Protein 4QB5 (pdb70)

Radius of gyration: 26.82 Å; Cα contacts (8 Å, |Δi|>4): 1262; chains: 4; bounding box: 53×70×64 Å

InterPro domains:
  IPR004360 Glyoxalase/fosfomycin resistance/dioxygenase domain [PF00903] (3-119)
  IPR029068 Glyoxalase/Bleomycin resistance protein/Dihydroxybiphenyl dioxygenase [G3DSA:3.10.180.10] (1-126)
  IPR029068 Glyoxalase/Bleomycin resistance protein/Dihydroxybiphenyl dioxygenase [SSF54593] (2-125)
  IPR037523 Vicinal oxygen chelate (VOC), core domain [PS51819] (1-123)

Structure (mmCIF, N/CA/C/O backbone):
data_4QB5
#
_entry.id   4QB5
#
_cell.length_a   46.949
_cell.length_b   89.896
_cell.length_c   131.857
_cell.angle_alpha   90.00
_cell.angle_beta   90.00
_cell.angle_gamma   90.00
#
_symmetry.space_group_name_H-M   'P 21 21 21'
#
loop_
_entity.id
_entity.type
_entity.pdbx_description
1 polymer 'Glyoxalase/bleomycin resistance protein/dioxygenase'
2 non-polymer 'SULFATE ION'
3 non-polymer 1,2-ETHANEDIOL
4 water water
#
loop_
_atom_site.group_PDB
_atom_site.id
_atom_site.type_symbol
_atom_site.label_atom_id
_atom_site.label_alt_id
_atom_site.label_comp_id
_atom_site.label_asym_id
_atom_site.label_entity_id
_atom_site.label_seq_id
_atom_site.pdbx_PDB_ins_code
_atom_site.Cartn_x
_atom_site.Cartn_y
_atom_site.Cartn_z
_atom_site.occupancy
_atom_site.B_iso_or_equiv
_atom_site.auth_seq_id
_atom_site.auth_comp_id
_atom_site.auth_asym_id
_atom_site.auth_atom_id
_atom_site.pdbx_PDB_model_num
ATOM 1 N N . SER A 1 22 ? 26.834 68.658 15.179 1.00 32.36 0 SER A N 1
ATOM 2 C CA . SER A 1 22 ? 26.376 68.148 16.505 1.00 27.52 0 SER A CA 1
ATOM 3 C C . SER A 1 22 ? 25.838 69.224 17.466 1.00 25.89 0 SER A C 1
ATOM 4 O O . SER A 1 22 ? 26.397 70.283 17.585 1.00 24.51 0 SER A O 1
ATOM 15 N N . PHE A 1 24 ? 26.260 69.002 20.516 1.00 18.79 2 PHE A N 1
ATOM 16 C CA . PHE A 1 24 ? 27.248 69.049 21.573 1.00 18.07 2 PHE A CA 1
ATOM 17 C C . PHE A 1 24 ? 28.647 69.348 21.010 1.00 20.47 2 PHE A C 1
ATOM 18 O O . PHE A 1 24 ? 29.112 68.668 20.096 1.00 20.34 2 PHE A O 1
ATOM 26 N N . SER A 1 25 ? 29.333 70.314 21.594 1.00 17.13 3 SER A N 1
ATOM 27 C CA . SER A 1 25 ? 30.699 70.551 21.224 1.00 17.76 3 SER A CA 1
ATOM 28 C C . SER A 1 25 ? 31.580 69.481 21.828 1.00 18.53 3 SER A C 1
ATOM 29 O O . SER A 1 25 ? 32.514 69.011 21.180 1.00 18.72 3 SER A O 1
ATOM 32 N N . HIS A 1 26 ? 31.335 69.160 23.092 1.00 16.21 4 HIS A N 1
ATOM 33 C CA . HIS A 1 26 ? 32.144 68.141 23.770 1.00 15.91 4 HIS A CA 1
ATOM 34 C C . HIS A 1 26 ? 31.462 67.668 25.036 1.00 15.21 4 HIS A C 1
ATOM 35 O O . HIS A 1 26 ? 30.591 68.374 25.569 1.00 14.34 4 HIS A O 1
ATOM 42 N N . VAL A 1 27 ? 31.897 66.506 25.538 1.00 14.35 5 VAL A N 1
ATOM 43 C CA . VAL A 1 27 ? 31.499 66.019 26.827 1.00 15.00 5 VAL A CA 1
ATOM 44 C C . VAL A 1 27 ? 32.739 65.542 27.562 1.00 15.49 5 VAL A C 1
ATOM 45 O O . VAL A 1 27 ? 33.582 64.839 26.970 1.00 15.40 5 VAL A O 1
ATOM 57 N N . VAL A 1 29 ? 34.044 63.602 31.280 1.00 14.11 7 VAL A N 1
ATOM 58 C CA . VAL A 1 29 ? 33.689 62.923 32.504 1.00 14.02 7 VAL A CA 1
ATOM 59 C C . VAL A 1 29 ? 34.922 62.909 33.373 1.00 14.05 7 VAL A C 1
ATOM 60 O O . VAL A 1 29 ? 36.053 62.945 32.863 1.00 13.86 7 VAL A O 1
ATOM 64 N N . GLY A 1 30 ? 34.706 62.789 34.681 1.00 13.32 8 GLY A N 1
ATOM 65 C CA . GLY A 1 30 ? 35.810 62.742 35.646 1.00 13.28 8 GLY A CA 1
ATOM 66 C C . GLY A 1 30 ? 36.209 61.291 35.771 1.00 14.74 8 GLY A C 1
ATOM 67 O O . GLY A 1 30 ? 35.354 60.405 35.810 1.00 13.87 8 GLY A O 1
ATOM 68 N N . VAL A 1 31 ? 37.501 61.065 35.923 1.00 14.07 9 VAL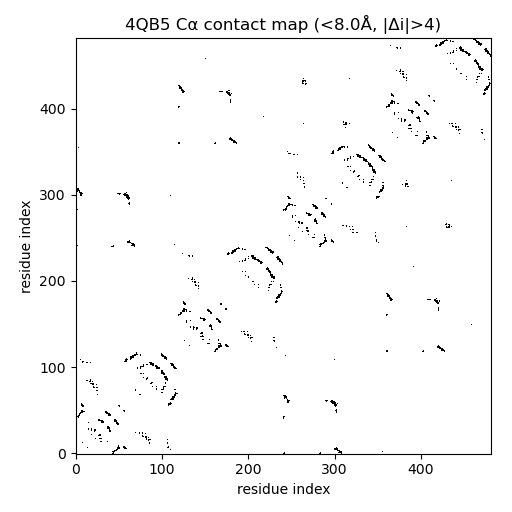 A N 1
ATOM 69 C CA . VAL A 1 31 ? 38.079 59.738 36.215 1.00 14.66 9 VAL A CA 1
ATOM 70 C C . VAL A 1 31 ? 39.155 59.865 37.345 1.00 16.05 9 VAL A C 1
ATOM 71 O O . VAL A 1 31 ? 39.764 60.923 37.529 1.00 13.69 9 VAL A O 1
ATOM 75 N N . ASN A 1 32 ? 39.299 58.787 38.115 1.00 16.08 10 ASN A N 1
ATOM 76 C CA . ASN A 1 32 ? 40.213 58.716 39.197 1.00 15.51 10 ASN A CA 1
ATOM 77 C C . ASN A 1 32 ? 41.545 58.196 38.754 1.00 18.29 10 ASN A C 1
ATOM 78 O O . ASN A 1 32 ? 42.520 58.492 39.370 1.00 18.28 10 ASN A O 1
ATOM 83 N N . ASP A 1 33 ? 41.595 57.500 37.642 1.00 17.58 11 ASP A N 1
ATOM 84 C CA . ASP A 1 33 ? 42.888 57.018 37.184 1.00 19.47 11 ASP A CA 1
ATOM 85 C C . ASP A 1 33 ? 42.932 57.093 35.697 1.00 17.13 11 ASP A C 1
ATOM 86 O O . ASP A 1 33 ? 42.264 56.283 35.022 1.00 17.97 11 ASP A O 1
ATOM 91 N N . LEU A 1 34 ? 43.692 58.045 35.190 1.00 17.57 12 LEU A N 1
ATOM 92 C CA . LEU A 1 34 ? 43.712 58.349 33.766 1.00 19.27 12 LEU A CA 1
ATOM 93 C C . LEU A 1 34 ? 44.139 57.176 32.900 1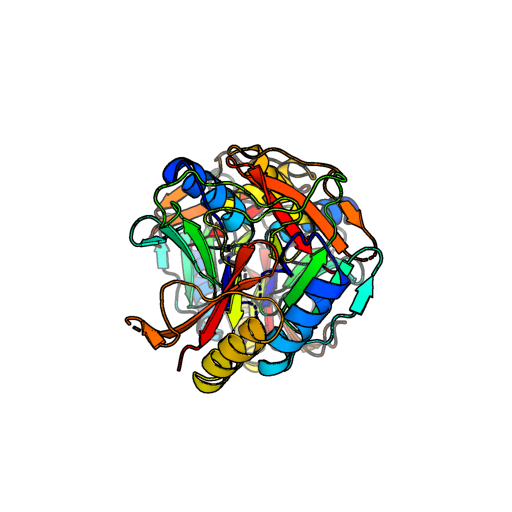.00 20.18 12 LEU A C 1
ATOM 94 O O . LEU A 1 34 ? 43.543 56.942 31.874 1.00 19.05 12 LEU A O 1
ATOM 99 N N . GLU A 1 35 ? 45.148 56.404 33.317 1.00 23.39 13 GLU A N 1
ATOM 100 C CA . GLU A 1 35 ? 45.590 55.258 32.511 1.00 23.05 13 GLU A CA 1
ATOM 101 C C . GLU A 1 35 ? 44.585 54.107 32.539 1.00 22.00 13 GLU A C 1
ATOM 102 O O . GLU A 1 35 ? 44.327 53.463 31.526 1.00 21.55 13 GLU A O 1
ATOM 108 N N . VAL A 1 36 ? 44.004 53.841 33.696 1.00 20.36 14 VAL A N 1
ATOM 109 C CA . VAL A 1 36 ? 43.028 52.768 33.773 1.00 20.08 14 VAL A CA 1
ATOM 110 C C . VAL A 1 36 ? 41.841 53.177 32.863 1.00 17.88 14 VAL A C 1
ATOM 111 O O . VAL A 1 36 ? 41.388 52.400 32.107 1.00 19.28 14 VAL A O 1
ATOM 115 N N . SER A 1 37 ? 41.408 54.424 32.917 1.00 16.76 15 SER A N 1
ATOM 116 C CA . SER A 1 37 ? 40.269 54.854 32.129 1.00 16.35 15 SER A CA 1
ATOM 117 C C . SER A 1 37 ? 40.597 54.957 30.666 1.00 15.72 15 SER A C 1
ATOM 118 O O . SER A 1 37 ? 39.734 54.678 29.854 1.00 14.52 15 SER A O 1
ATOM 121 N N . LYS A 1 38 ? 41.818 55.411 30.319 1.00 15.31 16 LYS A N 1
ATOM 122 C CA . LYS A 1 38 ? 42.264 55.403 28.912 1.00 17.62 16 LYS A CA 1
ATOM 123 C C . LYS A 1 38 ? 42.206 53.967 28.334 1.00 17.74 16 LYS A C 1
ATOM 124 O O . LYS A 1 38 ? 41.742 53.741 27.197 1.00 18.43 16 LYS A O 1
ATOM 130 N N . LYS A 1 39 ? 42.693 52.979 29.094 1.00 18.86 17 LYS A N 1
ATOM 131 C CA . LYS A 1 39 ? 42.583 51.604 28.622 1.00 19.55 17 LYS A CA 1
ATOM 132 C C . LYS A 1 39 ? 41.098 51.206 28.350 1.00 18.52 17 LYS A C 1
ATOM 133 O O . LYS A 1 39 ? 40.780 50.540 27.343 1.00 17.00 17 LYS A O 1
ATOM 139 N N . PHE A 1 40 ? 40.202 51.555 29.287 1.00 15.81 18 PHE A N 1
ATOM 140 C CA . PHE A 1 40 ? 38.786 51.283 29.119 1.00 14.76 18 PHE A CA 1
ATOM 141 C C . PHE A 1 40 ? 38.195 51.961 27.862 1.00 14.15 18 PHE A C 1
ATOM 142 O O . PHE A 1 40 ? 37.644 51.307 26.976 1.00 14.14 18 PHE A O 1
ATOM 150 N N . TYR A 1 41 ? 38.353 53.275 27.785 1.00 13.58 19 TYR A N 1
ATOM 151 C CA . TYR A 1 41 ? 37.761 54.028 26.663 1.00 14.22 19 TYR A CA 1
ATOM 152 C C . TYR A 1 41 ? 38.433 53.719 25.324 1.00 15.20 19 TYR A C 1
ATOM 153 O O . TYR A 1 41 ? 37.754 53.743 24.287 1.00 12.10 19 TYR A O 1
ATOM 162 N N . ASP A 1 42 ? 39.744 53.369 25.344 1.00 14.86 20 ASP A N 1
ATOM 163 C CA . ASP A 1 42 ? 40.398 52.986 24.098 1.00 15.88 20 ASP A CA 1
ATOM 164 C C . ASP A 1 42 ? 39.698 51.756 23.522 1.00 15.88 20 ASP A C 1
ATOM 165 O O . ASP A 1 42 ? 39.399 51.717 22.326 1.00 17.65 20 ASP A O 1
ATOM 170 N N . ALA A 1 43 ? 39.490 50.738 24.372 1.00 16.02 21 ALA A N 1
ATOM 171 C CA . ALA A 1 43 ? 38.816 49.516 23.990 1.00 16.09 21 ALA A CA 1
ATOM 172 C C . ALA A 1 43 ? 37.360 49.782 23.650 1.00 15.68 21 ALA A C 1
ATOM 173 O O . ALA A 1 43 ? 36.867 49.322 22.620 1.00 16.43 21 ALA A O 1
ATOM 175 N N . LEU A 1 44 ? 36.676 50.566 24.500 1.00 16.01 22 LEU A N 1
ATOM 176 C CA . LEU A 1 44 ? 35.260 50.774 24.331 1.00 16.08 22 LEU A CA 1
ATOM 177 C C . LEU A 1 44 ? 34.998 51.520 23.034 1.00 14.70 22 LEU A C 1
ATOM 178 O O . LEU A 1 44 ? 34.248 51.091 22.161 1.00 14.75 22 LEU A O 1
ATOM 183 N N . LEU A 1 45 ? 35.669 52.625 22.871 1.00 13.56 23 LEU A N 1
ATOM 184 C CA . LEU A 1 45 ? 35.369 53.495 21.737 1.00 13.70 23 LEU A CA 1
ATOM 185 C C . LEU A 1 45 ? 36.046 52.995 20.454 1.00 15.08 23 LEU A C 1
ATOM 186 O O . LEU A 1 45 ? 35.611 53.323 19.339 1.00 15.56 23 LEU A O 1
ATOM 191 N N . GLY A 1 46 ? 37.073 52.176 20.601 1.00 15.36 24 GLY A N 1
ATOM 192 C CA . GLY A 1 46 ? 37.682 51.483 19.443 1.00 15.94 24 GLY A CA 1
ATOM 193 C C . GLY A 1 46 ? 36.710 50.654 18.626 1.00 15.68 24 GLY A C 1
ATOM 194 O O . GLY A 1 46 ? 36.813 50.629 17.406 1.00 17.02 24 GLY A O 1
ATOM 195 N N . THR A 1 47 ? 35.747 49.999 19.279 1.00 14.42 25 THR A N 1
ATOM 196 C CA . THR A 1 47 ? 34.690 49.219 18.631 1.00 14.66 25 THR A CA 1
ATOM 197 C C . THR A 1 47 ? 33.817 50.054 17.657 1.00 16.27 25 THR A C 1
ATOM 198 O O . THR A 1 47 ? 33.273 49.564 16.650 1.00 15.39 25 THR A O 1
ATOM 202 N N . LEU A 1 48 ? 33.805 51.342 17.932 1.00 17.73 26 LEU A N 1
ATOM 203 C CA . LEU A 1 48 ? 33.072 52.359 17.131 1.00 19.49 26 LEU A CA 1
ATOM 204 C C . LEU A 1 48 ? 33.976 53.106 16.177 1.00 19.29 26 LEU A C 1
ATOM 205 O O . LEU A 1 48 ? 33.534 53.943 15.498 1.00 21.77 26 LEU A O 1
ATOM 210 N N . GLY A 1 49 ? 35.246 52.809 16.134 1.00 22.03 27 GLY A N 1
ATOM 211 C CA . GLY A 1 49 ? 36.133 53.507 15.204 1.00 24.76 27 GLY A CA 1
ATOM 212 C C . GLY A 1 49 ? 36.789 54.756 15.745 1.00 24.08 27 GLY A C 1
ATOM 213 O O . GLY A 1 49 ? 37.447 55.435 15.018 1.00 24.66 27 GLY A O 1
ATOM 214 N N . ILE A 1 50 ? 36.646 55.013 17.046 1.00 22.46 28 ILE A N 1
ATOM 215 C CA . ILE A 1 50 ? 37.186 56.186 17.696 1.00 25.31 28 ILE A CA 1
ATOM 216 C C . ILE A 1 50 ? 38.447 55.871 18.498 1.00 25.33 28 ILE A C 1
ATOM 217 O O . ILE A 1 50 ? 38.594 54.789 19.059 1.00 24.26 28 ILE A O 1
ATOM 222 N N . GLY A 1 51 ? 39.335 56.852 18.637 1.00 27.18 29 GLY A N 1
ATOM 223 C CA . GLY A 1 51 ? 40.400 56.813 19.718 1.00 19.72 29 GLY A CA 1
ATOM 224 C C . GLY A 1 51 ? 41.552 56.285 18.905 1.00 23.87 29 GLY A C 1
ATOM 225 O O . GLY A 1 51 ? 41.401 56.172 17.663 1.00 22.61 29 GLY A O 1
ATOM 226 N N . PRO A 1 52 ? 42.673 55.911 19.548 1.00 21.48 30 PRO A N 1
ATOM 227 C CA . PRO A 1 52 ? 42.907 55.925 21.007 1.00 20.54 30 PRO A CA 1
ATOM 228 C C . PRO A 1 52 ? 43.021 57.336 21.561 1.00 19.73 30 PRO A C 1
ATOM 229 O O . PRO A 1 52 ? 43.060 58.306 20.788 1.00 16.48 30 PRO A O 1
ATOM 233 N N . GLY A 1 53 ? 42.956 57.459 22.882 1.00 19.39 31 GLY A N 1
ATOM 234 C CA . GLY A 1 53 ? 42.920 58.778 23.517 1.00 21.17 31 GLY A CA 1
ATOM 235 C C . GLY A 1 53 ? 44.232 59.511 23.321 1.00 21.78 31 GLY A C 1
ATOM 236 O O . GLY A 1 53 ? 45.284 58.885 23.325 1.00 20.41 31 GLY A O 1
ATOM 237 N N . VAL A 1 54 ? 44.153 60.827 23.194 1.00 22.69 32 VAL A N 1
ATOM 238 C CA . VAL A 1 54 ? 45.346 61.707 23.052 1.00 25.01 32 VAL A CA 1
ATOM 239 C C . VAL A 1 54 ? 45.523 62.587 24.295 1.00 22.78 32 VAL A C 1
ATOM 240 O O . VAL A 1 54 ? 44.628 63.329 24.714 1.00 21.19 32 VAL A O 1
ATOM 244 N N . ALA A 1 55 ? 46.687 62.521 24.901 1.00 22.72 33 ALA A N 1
ATOM 245 C CA . ALA A 1 55 ? 46.965 63.279 26.116 1.00 24.30 33 ALA A CA 1
ATOM 246 C C . ALA A 1 55 ? 46.945 64.769 25.891 1.00 25.77 33 ALA A C 1
ATOM 247 O O . ALA A 1 55 ? 47.408 65.257 24.876 1.00 27.78 33 ALA A O 1
ATOM 249 N N . ASN A 1 56 ? 46.398 65.497 26.866 1.00 27.45 34 ASN A N 1
ATOM 250 C CA . ASN A 1 56 ? 46.529 66.943 26.926 1.00 29.51 34 ASN A CA 1
ATOM 251 C C . ASN A 1 56 ? 46.331 67.384 28.373 1.00 31.67 34 ASN A C 1
ATOM 252 O O . ASN A 1 56 ? 45.206 67.362 28.903 1.00 25.00 34 ASN A O 1
ATOM 257 N N . LYS A 1 57 ? 47.458 67.707 29.017 1.00 30.22 35 LYS A N 1
ATOM 258 C CA . LYS A 1 57 ? 47.556 67.914 30.465 1.00 31.26 35 LYS A CA 1
ATOM 259 C C . LYS A 1 57 ? 47.018 66.709 31.207 1.00 30.78 35 LYS A C 1
ATOM 260 O O . LYS A 1 57 ? 47.380 65.593 30.880 1.00 26.86 35 LYS A O 1
ATOM 266 N N . SER A 1 58 ? 46.156 66.873 32.205 1.00 30.50 36 SER A N 1
ATOM 267 C CA . SER A 1 58 ? 45.709 65.675 32.912 1.00 31.11 36 SER A CA 1
ATOM 268 C C . SER A 1 58 ? 44.399 65.216 32.324 1.00 27.19 36 SER A C 1
ATOM 269 O O . SER A 1 58 ? 43.413 65.084 33.075 1.00 23.93 36 SER A O 1
ATOM 272 N N . ARG A 1 59 ? 44.376 65.049 30.988 1.00 23.16 37 ARG A N 1
ATOM 273 C CA . ARG A 1 59 ? 43.180 64.638 30.218 1.00 19.93 37 ARG A CA 1
ATOM 274 C C . ARG A 1 59 ? 43.615 63.760 29.080 1.00 20.19 37 ARG A C 1
ATOM 275 O O . ARG A 1 59 ? 44.784 63.838 28.625 1.00 20.10 37 ARG A O 1
ATOM 283 N N . TYR A 1 60 ? 42.687 62.929 28.608 1.00 18.06 38 TYR A N 1
ATOM 284 C CA . TYR A 1 60 ? 42.760 62.278 27.313 1.00 18.51 38 TYR A CA 1
ATOM 285 C C . TYR A 1 60 ? 41.536 62.642 26.532 1.00 19.92 38 TYR A C 1
ATOM 286 O O . TYR A 1 60 ? 40.399 62.560 27.074 1.00 18.30 38 TYR A O 1
ATOM 295 N N . PHE A 1 61 ? 41.744 63.000 25.257 1.00 19.30 39 PHE A N 1
ATOM 296 C CA . PHE A 1 61 ? 40.680 63.377 24.327 1.00 21.08 39 PHE A CA 1
ATOM 297 C C . PHE A 1 61 ? 40.519 62.388 23.205 1.00 21.87 39 PHE A C 1
ATOM 298 O O . PHE A 1 61 ? 41.519 61.814 22.721 1.00 20.24 39 PHE A O 1
ATOM 306 N N . TYR A 1 62 ? 39.251 62.166 22.846 1.00 21.38 40 TYR A N 1
ATOM 307 C CA . TYR A 1 62 ? 38.845 61.265 21.827 1.00 21.33 40 TYR A CA 1
ATOM 308 C C . TYR A 1 62 ? 38.052 62.133 20.862 1.00 27.26 40 TYR A C 1
ATOM 309 O O . TYR A 1 62 ? 36.891 62.556 21.125 1.00 23.75 40 TYR A O 1
ATOM 318 N N . ARG A 1 63 ? 38.677 62.428 19.735 1.00 30.16 41 ARG A N 1
ATOM 319 C CA . ARG A 1 63 ? 38.165 63.459 18.830 1.00 37.04 41 ARG A CA 1
ATOM 320 C C . ARG A 1 63 ? 37.698 62.890 17.523 1.00 36.85 41 ARG A C 1
ATOM 321 O O . ARG A 1 63 ? 38.224 61.916 17.063 1.00 41.27 41 ARG A O 1
ATOM 329 N N . SER A 1 64 ? 36.701 63.519 16.924 1.00 41.89 42 SER A N 1
ATOM 330 C CA . SER A 1 64 ? 36.235 63.157 15.588 1.00 40.01 42 SER A CA 1
ATOM 331 C C . SER A 1 64 ? 35.679 64.428 14.938 1.00 42.02 42 SER A C 1
ATOM 332 O O . SER A 1 64 ? 35.546 65.442 15.617 1.00 36.86 42 SER A O 1
ATOM 335 N N . PRO A 1 65 ? 35.344 64.379 13.625 1.00 45.50 43 PRO A N 1
ATOM 336 C CA . PRO A 1 65 ? 34.793 65.557 12.961 1.00 45.52 43 PRO A CA 1
ATOM 337 C C . PRO A 1 65 ? 33.537 66.117 13.618 1.00 43.74 43 PRO A C 1
ATOM 338 O O . PRO A 1 65 ? 33.329 67.314 13.584 1.00 47.15 43 PRO A O 1
ATOM 342 N N . ALA A 1 66 ? 32.718 65.287 14.248 1.00 46.88 44 ALA A N 1
ATOM 343 C CA . ALA A 1 66 ? 31.521 65.829 14.916 1.00 45.99 44 ALA A CA 1
ATOM 344 C C . ALA A 1 66 ? 31.393 65.404 16.401 1.00 38.83 44 ALA A C 1
ATOM 345 O O . ALA A 1 66 ? 30.400 64.861 16.817 1.00 26.36 44 ALA A O 1
ATOM 347 N N . GLY A 1 67 ? 32.427 65.682 17.179 1.00 40.78 45 GLY A N 1
ATOM 348 C CA . GLY A 1 67 ? 32.343 65.631 18.633 1.00 31.70 45 GLY A CA 1
ATOM 349 C C . GLY A 1 67 ? 33.686 65.315 19.227 1.00 25.44 45 GLY A C 1
ATOM 350 O O . GLY A 1 67 ? 34.539 64.708 18.589 1.00 25.85 45 GLY A O 1
ATOM 351 N N . THR A 1 68 ? 33.870 65.773 20.466 1.00 20.60 46 THR A N 1
ATOM 352 C CA . THR A 1 68 ? 35.024 65.450 21.258 1.00 21.20 46 THR A CA 1
ATOM 353 C C . THR A 1 68 ? 34.578 64.941 22.619 1.00 18.37 46 THR A C 1
ATOM 354 O O . THR A 1 68 ? 33.673 65.526 23.258 1.00 16.08 46 THR A O 1
ATOM 358 N N . PHE A 1 69 ? 35.142 63.811 23.019 1.00 16.28 47 PHE A N 1
ATOM 359 C CA . PHE A 1 69 ? 34.937 63.282 24.343 1.00 16.17 47 PHE A CA 1
ATOM 360 C C . PHE A 1 69 ? 36.241 63.301 25.081 1.00 15.05 47 PHE A C 1
ATOM 361 O O . PHE A 1 69 ? 37.280 62.982 24.511 1.00 15.50 47 PHE A O 1
ATOM 369 N N . GLY A 1 70 ? 36.197 63.641 26.349 1.00 14.48 48 GLY A N 1
ATOM 370 C CA . GLY A 1 70 ? 37.413 63.675 27.165 1.00 14.82 48 GLY A CA 1
ATOM 371 C C . GLY A 1 70 ? 37.188 63.096 28.538 1.00 15.34 48 GLY A C 1
ATOM 372 O O . GLY A 1 70 ? 36.043 63.163 29.115 1.00 14.10 48 GLY A O 1
ATOM 373 N N . ILE A 1 71 ? 38.252 62.534 29.065 1.00 13.94 49 ILE A N 1
ATOM 374 C CA . ILE A 1 71 ? 38.335 62.118 30.473 1.00 14.52 49 ILE A CA 1
ATOM 375 C C . ILE A 1 71 ? 39.355 62.970 31.191 1.00 16.58 49 ILE A C 1
ATOM 376 O O . ILE A 1 71 ? 40.414 63.317 30.617 1.00 16.34 49 ILE A O 1
ATOM 381 N N . THR A 1 72 ? 39.032 63.368 32.421 1.00 17.40 50 THR A N 1
ATOM 382 C CA . THR A 1 72 ? 39.870 64.325 33.139 1.00 17.03 50 THR A CA 1
ATOM 383 C C . THR A 1 72 ? 39.940 63.965 34.587 1.00 17.46 50 THR A C 1
ATOM 384 O O . THR A 1 72 ? 38.965 63.521 35.200 1.00 15.34 50 THR A O 1
ATOM 388 N N . THR A 1 73 ? 41.111 64.172 35.166 1.00 17.79 51 THR A N 1
ATOM 389 C CA . THR A 1 73 ? 41.218 64.443 36.601 1.00 19.68 51 THR A CA 1
ATOM 390 C C . THR A 1 73 ? 40.393 65.663 36.964 1.00 19.33 51 THR A C 1
ATOM 391 O O . THR A 1 73 ? 40.496 66.663 36.293 1.00 16.93 51 THR A O 1
ATOM 395 N N . PRO A 1 74 ? 39.571 65.571 38.024 1.00 19.05 52 PRO A N 1
ATOM 396 C CA . PRO A 1 74 ? 38.761 66.710 38.361 1.00 21.96 52 PRO A CA 1
ATOM 397 C C . PRO A 1 74 ? 39.640 67.910 38.771 1.00 23.78 52 PRO A C 1
ATOM 398 O O . PRO A 1 74 ? 40.529 67.732 39.574 1.00 21.62 52 PRO A O 1
ATOM 402 N N . ILE A 1 75 ? 39.322 69.096 38.285 1.00 22.12 53 ILE A N 1
ATOM 403 C CA . ILE A 1 75 ? 40.118 70.272 38.626 1.00 27.29 53 ILE A CA 1
ATOM 404 C C . ILE A 1 75 ? 40.131 70.592 40.105 1.00 29.07 53 ILE A C 1
ATOM 405 O O . ILE A 1 75 ? 41.104 71.127 40.575 1.00 27.42 53 ILE A O 1
ATOM 410 N N . ASN A 1 76 ? 39.088 70.249 40.867 1.00 27.67 54 ASN A N 1
ATOM 411 C CA . ASN A 1 76 ? 39.108 70.626 42.289 1.00 26.57 54 ASN A CA 1
ATOM 412 C C . ASN A 1 76 ? 39.995 69.741 43.172 1.00 27.38 54 ASN A C 1
ATOM 413 O O . ASN A 1 76 ? 40.031 69.923 44.373 1.00 25.15 54 ASN A O 1
ATOM 418 N N . GLY A 1 77 ? 40.729 68.785 42.596 1.00 25.73 55 GLY A N 1
ATOM 419 C CA . GLY A 1 77 ? 41.620 67.920 43.384 1.00 25.29 55 GLY A CA 1
ATOM 420 C C . GLY A 1 77 ? 40.982 66.800 44.191 1.00 26.39 55 GLY A C 1
ATOM 421 O O . GLY A 1 77 ? 41.688 65.990 44.804 1.00 27.24 55 GLY A O 1
ATOM 422 N N . GLN A 1 78 ? 39.649 66.710 44.169 1.00 27.25 56 GLN A N 1
ATOM 423 C CA . GLN A 1 78 ? 38.902 65.667 44.893 1.00 25.50 56 GLN A CA 1
ATOM 424 C C . GLN A 1 78 ? 38.595 64.503 43.962 1.00 23.04 56 GLN A C 1
ATOM 425 O O . GLN A 1 78 ? 38.640 64.668 42.759 1.00 23.34 56 GLN A O 1
ATOM 431 N N . PRO A 1 79 ? 38.230 63.332 44.520 1.00 23.92 57 PRO A N 1
ATOM 432 C CA . PRO A 1 79 ? 37.934 62.182 43.673 1.00 23.91 57 PRO A CA 1
ATOM 433 C C . PRO A 1 79 ? 36.814 62.446 42.656 1.00 21.55 57 PRO A C 1
ATOM 434 O O . PRO A 1 79 ? 35.891 63.173 42.933 1.00 20.06 57 PRO A O 1
ATOM 438 N N . ALA A 1 80 ? 36.987 61.901 41.459 1.00 19.17 58 ALA A N 1
ATOM 439 C CA . ALA A 1 80 ? 35.959 61.875 40.466 1.00 17.92 58 ALA A CA 1
ATOM 440 C C . ALA A 1 80 ? 34.811 61.022 40.963 1.00 16.10 58 ALA A C 1
ATOM 441 O O . ALA A 1 80 ? 35.010 60.002 41.618 1.00 14.30 58 ALA A O 1
ATOM 443 N N . THR A 1 81 ? 33.622 61.401 40.559 1.00 14.78 59 THR A N 1
ATOM 444 C CA . THR A 1 81 ? 32.399 60.618 40.875 1.00 14.55 59 THR A CA 1
ATOM 445 C C . THR A 1 81 ? 31.461 60.706 39.669 1.00 13.22 59 THR A C 1
ATOM 446 O O . THR A 1 81 ? 31.620 61.579 38.827 1.00 12.51 59 THR A O 1
ATOM 450 N N . HIS A 1 82 ? 30.542 59.769 39.588 1.00 12.76 60 HIS A N 1
ATOM 451 C CA . HIS A 1 82 ? 29.490 59.796 38.590 1.00 11.81 60 HIS A CA 1
ATOM 452 C C . HIS A 1 82 ? 28.332 60.663 39.086 1.00 12.46 60 HIS A C 1
ATOM 453 O O . HIS A 1 82 ? 28.235 60.952 40.269 1.00 11.79 60 HIS A O 1
ATOM 460 N N . GLY A 1 83 ? 27.507 61.111 38.141 1.00 12.24 61 GLY A N 1
ATOM 461 C CA . GLY A 1 83 ? 26.318 61.864 38.427 1.00 12.95 61 GLY A CA 1
ATOM 462 C C . GLY A 1 83 ? 25.123 60.959 38.252 1.00 12.56 61 GLY A C 1
ATOM 463 O O . GLY A 1 83 ? 24.915 60.352 37.190 1.00 12.96 61 GLY A O 1
ATOM 464 N N . ASN A 1 84 ? 24.334 60.835 39.306 1.00 14.06 62 ASN A N 1
ATOM 465 C CA . ASN A 1 84 ? 23.124 60.028 39.220 1.00 14.02 62 ASN A CA 1
ATOM 466 C C . ASN A 1 84 ? 22.064 60.745 38.346 1.00 14.61 62 ASN A C 1
ATOM 467 O O . ASN A 1 84 ? 21.633 61.858 38.641 1.00 14.79 62 ASN A O 1
ATOM 472 N N . GLY A 1 85 ? 21.658 60.063 37.257 1.00 14.16 63 GLY A N 1
ATOM 473 C CA . GLY A 1 85 ? 20.773 60.615 36.264 1.00 14.59 63 GLY A CA 1
ATOM 474 C C . GLY A 1 85 ? 21.494 61.084 35.015 1.00 14.64 63 GLY A C 1
ATOM 475 O O . GLY A 1 85 ? 20.841 61.367 33.969 1.00 16.26 63 GLY A O 1
ATOM 476 N N . SER A 1 86 ? 22.838 61.085 35.073 1.00 14.41 64 SER A N 1
ATOM 477 C CA . SER A 1 86 ? 23.643 61.389 33.920 1.00 15.29 64 SER A CA 1
ATOM 478 C C . SER A 1 86 ? 23.838 60.080 33.114 1.00 15.44 64 SER A C 1
ATOM 479 O O . SER A 1 86 ? 24.142 59.050 33.677 1.00 14.39 64 SER A O 1
ATOM 482 N N . THR A 1 87 ? 23.719 60.169 31.797 1.00 15.28 65 THR A N 1
ATOM 483 C CA . THR A 1 87 ? 24.076 59.077 30.850 1.00 16.54 65 THR A CA 1
ATOM 484 C C . THR A 1 87 ? 24.663 59.743 29.621 1.00 16.28 65 THR A C 1
ATOM 485 O O . THR A 1 87 ? 24.151 60.767 29.143 1.00 16.67 65 THR A O 1
ATOM 489 N N . LEU A 1 88 ? 25.740 59.177 29.117 1.00 13.85 66 LEU A N 1
ATOM 490 C CA . LEU A 1 88 ? 26.356 59.655 27.920 1.00 15.21 66 LEU A CA 1
ATOM 491 C C . LEU A 1 88 ? 26.157 58.564 26.838 1.00 13.75 66 LEU A C 1
ATOM 492 O O . LEU A 1 88 ? 26.564 57.409 27.046 1.00 14.70 66 LEU A O 1
ATOM 497 N N . GLY A 1 89 ? 25.555 58.917 25.722 1.00 13.56 67 GLY A N 1
ATOM 498 C CA . GLY A 1 89 ? 25.201 57.992 24.687 1.00 13.14 67 GLY A CA 1
ATOM 499 C C . GLY A 1 89 ? 26.137 58.292 23.498 1.00 16.61 67 GLY A C 1
ATOM 500 O O . GLY A 1 89 ? 26.174 59.429 22.985 1.00 17.44 67 GLY A O 1
ATOM 501 N N . PHE A 1 90 ? 26.840 57.262 23.030 1.00 15.40 68 PHE A N 1
ATOM 502 C CA . PHE A 1 90 ? 27.670 57.345 21.843 1.00 17.05 68 PHE A CA 1
ATOM 503 C C . PHE A 1 90 ? 26.909 56.670 20.691 1.00 18.65 68 PHE A C 1
ATOM 504 O O . PHE A 1 90 ? 26.307 55.584 20.863 1.00 18.33 68 PHE A O 1
ATOM 512 N N . ALA A 1 91 ? 26.930 57.298 19.526 1.00 18.18 69 ALA A N 1
ATOM 513 C CA . ALA A 1 91 ? 26.246 56.745 18.332 1.00 18.07 69 ALA A CA 1
ATOM 514 C C . ALA A 1 91 ? 27.078 55.613 17.764 1.00 18.41 69 ALA A C 1
ATOM 515 O O . ALA A 1 91 ? 28.300 55.696 17.754 1.00 18.89 69 ALA A O 1
ATOM 517 N N . ALA A 1 92 ? 26.409 54.532 17.397 1.00 16.44 70 ALA A N 1
ATOM 518 C CA . ALA A 1 92 ? 27.016 53.344 16.830 1.00 17.69 70 ALA A CA 1
ATOM 519 C C . ALA A 1 92 ? 26.346 53.082 15.454 1.00 19.34 70 ALA A C 1
ATOM 520 O O . ALA A 1 92 ? 25.151 53.416 15.222 1.00 17.00 70 ALA A O 1
ATOM 522 N N . GLN A 1 93 ? 27.094 52.463 14.580 1.00 21.06 71 GLN A N 1
ATOM 523 C CA . GLN A 1 93 ? 26.612 52.227 13.196 1.00 23.56 71 GLN A CA 1
ATOM 524 C C . GLN A 1 93 ? 25.800 50.979 12.999 1.00 22.89 71 GLN A C 1
ATOM 525 O O . GLN A 1 93 ? 25.255 50.795 11.922 1.00 21.68 71 GLN A O 1
ATOM 531 N N . SER A 1 94 ? 25.693 50.126 14.010 1.00 20.47 72 SER A N 1
ATOM 532 C CA . SER A 1 94 ? 24.915 48.908 13.892 1.00 19.88 72 SER A CA 1
ATOM 533 C C . SER A 1 94 ? 24.679 48.327 15.270 1.00 19.40 72 SER A C 1
ATOM 534 O O . SER A 1 94 ? 25.388 48.708 16.214 1.00 18.50 72 SER A O 1
ATOM 537 N N . PRO A 1 95 ? 23.744 47.358 15.377 1.00 21.72 73 PRO A N 1
ATOM 538 C CA . PRO A 1 95 ? 23.537 46.586 16.631 1.00 21.26 73 PRO A CA 1
ATOM 539 C C . PRO A 1 95 ? 24.776 45.780 17.016 1.00 19.90 73 PRO A C 1
ATOM 540 O O . PRO A 1 95 ? 25.138 45.636 18.194 1.00 15.55 73 PRO A O 1
ATOM 544 N N . GLU A 1 96 ? 25.431 45.230 16.018 1.00 17.05 74 GLU A N 1
ATOM 545 C CA . GLU A 1 96 ? 26.701 44.503 16.289 1.00 18.00 74 GLU A CA 1
ATOM 546 C C . GLU A 1 96 ? 27.744 45.400 16.956 1.00 15.53 74 GLU A C 1
ATOM 547 O O . GLU A 1 96 ? 28.511 44.951 17.808 1.00 13.89 74 GLU A O 1
ATOM 553 N N . GLN A 1 97 ? 27.822 46.666 16.546 1.00 15.85 75 GLN A N 1
ATOM 554 C CA . GLN A 1 97 ? 28.780 47.578 17.207 1.00 15.65 75 GLN A CA 1
ATOM 555 C C . GLN A 1 97 ? 28.393 47.829 18.679 1.00 14.88 75 GLN A C 1
ATOM 556 O O . GLN A 1 97 ? 29.243 47.863 19.560 1.00 14.30 75 GLN A O 1
ATOM 562 N N . CYS A 1 98 ? 27.097 47.964 18.923 1.00 17.14 76 CYS A N 1
ATOM 563 C CA . CYS A 1 98 ? 26.563 48.035 20.294 1.00 17.27 76 CYS A CA 1
ATOM 564 C C . CYS A 1 98 ? 26.965 46.835 21.104 1.00 17.30 76 CYS A C 1
ATOM 565 O O . CYS A 1 98 ? 27.472 46.981 22.235 1.00 17.34 76 CYS A O 1
ATOM 568 N N . ASP A 1 99 ? 26.787 45.629 20.564 1.00 16.84 77 ASP A N 1
ATOM 569 C CA . ASP A 1 99 ? 27.236 44.437 21.293 1.00 16.55 77 ASP A CA 1
ATOM 570 C C . ASP A 1 99 ? 28.743 44.402 21.581 1.00 16.17 77 ASP A C 1
ATOM 571 O O . ASP A 1 99 ? 29.202 43.978 22.682 1.00 15.21 77 ASP A O 1
ATOM 576 N N . ALA A 1 100 ? 29.510 44.778 20.560 1.00 16.39 78 ALA A N 1
ATOM 577 C CA . ALA A 1 100 ? 30.955 44.788 20.667 1.00 16.96 78 ALA A CA 1
ATOM 578 C C . ALA A 1 100 ? 31.446 45.830 21.719 1.00 16.07 78 ALA A C 1
ATOM 579 O O . ALA A 1 100 ? 32.341 45.562 22.527 1.00 14.45 78 ALA A O 1
ATOM 581 N N . PHE A 1 101 ? 30.843 47.018 21.678 1.00 16.07 79 PHE A N 1
ATOM 582 C CA . PHE A 1 101 ? 31.036 48.075 22.721 1.00 15.19 79 PHE A CA 1
ATOM 583 C C . PHE A 1 101 ? 30.838 47.499 24.135 1.00 15.82 79 PHE A C 1
ATOM 584 O O . PHE A 1 101 ? 31.698 47.644 24.980 1.00 14.21 79 PHE A O 1
ATOM 592 N N . HIS A 1 102 ? 29.722 46.838 24.371 1.00 15.11 80 HIS A N 1
ATOM 593 C CA . HIS A 1 102 ? 29.435 46.266 25.664 1.00 16.83 80 HIS A CA 1
ATOM 594 C C . HIS A 1 102 ? 30.501 45.226 26.089 1.00 16.21 80 HIS A C 1
ATOM 595 O O . HIS A 1 102 ? 30.995 45.256 27.215 1.00 14.52 80 HIS A O 1
ATOM 602 N N . ALA A 1 103 ? 30.858 44.298 25.185 1.00 15.90 81 ALA A N 1
ATOM 603 C CA . ALA A 1 103 ? 31.842 43.264 25.487 1.00 17.36 81 ALA A CA 1
ATOM 604 C C . ALA A 1 103 ? 33.225 43.870 25.762 1.00 17.25 81 ALA A C 1
ATOM 605 O O . ALA A 1 103 ? 33.907 43.487 26.708 1.00 15.45 81 ALA A O 1
ATOM 607 N N . ALA A 1 104 ? 33.629 44.822 24.944 1.00 17.12 82 ALA A N 1
ATOM 608 C CA . ALA A 1 104 ? 34.917 45.450 25.110 1.00 16.69 82 ALA A CA 1
ATOM 609 C C . ALA A 1 104 ? 34.998 46.216 26.426 1.00 16.15 82 ALA A C 1
ATOM 610 O O . ALA A 1 104 ? 35.999 46.130 27.156 1.00 14.71 82 ALA A O 1
ATOM 612 N N . GLY A 1 105 ? 33.945 46.952 26.781 1.00 14.56 83 GLY A N 1
ATOM 613 C CA . GLY A 1 105 ? 34.022 47.711 28.024 1.00 16.32 83 GLY A CA 1
ATOM 614 C C . GLY A 1 105 ? 34.116 46.800 29.238 1.00 16.77 83 GLY A C 1
ATOM 615 O O . GLY A 1 105 ? 34.996 46.943 30.081 1.00 16.88 83 GLY A O 1
ATOM 616 N N . ILE A 1 106 ? 33.277 45.796 29.248 1.00 17.57 84 ILE A N 1
ATOM 617 C CA . ILE A 1 106 ? 33.308 44.761 30.280 1.00 20.87 84 ILE A CA 1
ATOM 618 C C . ILE A 1 106 ? 34.659 44.097 30.415 1.00 20.87 84 ILE A C 1
ATOM 619 O O . ILE A 1 106 ? 35.055 43.803 31.509 1.00 22.08 84 ILE A O 1
ATOM 624 N N . ALA A 1 107 ? 35.343 43.811 29.311 1.00 20.77 85 ALA A N 1
ATOM 625 C CA . ALA A 1 107 ? 36.641 43.112 29.381 1.00 19.96 85 ALA A CA 1
ATOM 626 C C . ALA A 1 107 ? 37.754 44.051 29.825 1.00 22.14 85 ALA A C 1
ATOM 627 O O . ALA A 1 107 ? 38.812 43.591 30.213 1.00 20.52 85 ALA A O 1
ATOM 629 N N . ASN A 1 108 ? 37.512 45.381 29.879 1.00 20.27 86 ASN A N 1
ATOM 630 C CA . ASN A 1 108 ? 38.588 46.313 30.142 1.00 18.70 86 ASN A CA 1
ATOM 631 C C . ASN A 1 108 ? 38.306 47.322 31.217 1.00 20.79 86 ASN A C 1
ATOM 632 O O . ASN A 1 108 ? 38.714 48.508 31.119 1.00 24.17 86 ASN A O 1
ATOM 637 N N . GLY A 1 109 ? 37.612 46.865 32.233 1.00 18.43 87 GLY A N 1
ATOM 638 C CA . GLY A 1 109 ? 37.486 47.579 33.450 1.00 20.09 87 GLY A CA 1
ATOM 639 C C . GLY A 1 109 ? 36.065 48.086 33.741 1.00 20.36 87 GLY A C 1
ATOM 640 O O . GLY A 1 109 ? 35.885 48.644 34.784 1.00 24.21 87 GLY A O 1
ATOM 641 N N . GLY A 1 110 ? 35.090 47.907 32.845 1.00 18.68 88 GLY A N 1
ATOM 642 C CA . GLY A 1 110 ? 33.722 48.475 33.010 1.00 19.14 88 GLY A CA 1
ATOM 643 C C . GLY A 1 110 ? 32.827 47.473 33.652 1.00 20.42 88 GLY A C 1
ATOM 644 O O . GLY A 1 110 ? 33.228 46.331 33.817 1.00 19.82 88 GLY A O 1
ATOM 645 N N . THR A 1 111 ? 31.581 47.841 33.935 1.00 18.37 89 THR A N 1
ATOM 646 C CA . THR A 1 111 ? 30.639 46.917 34.485 1.00 18.30 89 THR A CA 1
ATOM 647 C C . THR A 1 111 ? 29.271 47.031 33.756 1.00 18.44 89 THR A C 1
ATOM 648 O O . THR A 1 111 ? 28.888 48.074 33.209 1.00 14.48 89 THR A O 1
ATOM 652 N N . THR A 1 112 ? 28.582 45.925 33.684 1.00 17.16 90 THR A N 1
ATOM 653 C CA . THR A 1 112 ? 27.349 45.874 32.925 1.00 19.06 90 THR A CA 1
ATOM 654 C C . THR A 1 112 ? 26.272 46.599 33.767 1.00 17.87 90 THR A C 1
ATOM 655 O O . THR A 1 112 ? 26.415 46.759 34.973 1.00 14.89 90 THR A O 1
ATOM 659 N N . CYS A 1 113 ? 25.240 47.084 33.084 1.00 19.18 91 CYS A N 1
ATOM 660 C CA . CYS A 1 113 ? 24.057 47.635 33.725 1.00 20.81 91 CYS A CA 1
ATOM 661 C C . CYS A 1 113 ? 23.036 46.480 33.762 1.00 24.03 91 CYS A C 1
ATOM 662 O O . CYS A 1 113 ? 23.329 45.358 33.348 1.00 22.42 91 CYS A O 1
ATOM 665 N N . GLU A 1 114 ? 21.864 46.732 34.314 1.00 23.27 92 GLU A N 1
ATOM 666 C CA . GLU A 1 114 ? 20.908 45.681 34.559 1.00 26.38 92 GLU A CA 1
ATOM 667 C C . GLU A 1 114 ? 20.365 45.107 33.253 1.00 28.02 92 GLU A C 1
ATOM 668 O O . GLU A 1 114 ? 20.202 43.873 33.089 1.00 27.33 92 GLU A O 1
ATOM 674 N N . GLU A 1 115 ? 20.110 46.028 32.329 1.00 26.16 93 GLU A N 1
ATOM 675 C CA . GLU A 1 115 ? 19.523 45.718 31.035 1.00 33.88 93 GLU A CA 1
ATOM 676 C C . GLU A 1 115 ? 20.602 45.158 30.073 1.00 29.16 93 GLU A C 1
ATOM 677 O O . GLU A 1 115 ? 21.638 45.798 29.849 1.00 26.30 93 GLU A O 1
ATOM 683 N N . PRO A 1 116 ? 20.413 43.944 29.550 1.00 25.27 94 PRO A N 1
ATOM 684 C CA . PRO A 1 116 ? 21.362 43.492 28.577 1.00 23.37 94 PRO A CA 1
ATOM 685 C C . PRO A 1 116 ? 21.210 44.244 27.233 1.00 22.54 94 PRO A C 1
ATOM 686 O O . PRO A 1 116 ? 20.190 44.877 27.022 1.00 19.11 94 PRO A O 1
ATOM 690 N N . PRO A 1 117 ? 22.259 44.295 26.402 1.00 20.68 95 PRO A N 1
ATOM 691 C CA . PRO A 1 117 ? 22.088 44.960 25.115 1.00 22.51 95 PRO A CA 1
ATOM 692 C C . PRO A 1 117 ? 20.884 44.338 24.397 1.00 21.67 95 PRO A C 1
ATOM 693 O O . PRO A 1 117 ? 20.630 43.168 24.551 1.00 24.84 95 PRO A O 1
ATOM 697 N N . GLY A 1 118 ? 20.139 45.118 23.670 1.00 22.77 96 GLY A N 1
ATOM 698 C CA . GLY A 1 118 ? 18.955 44.640 22.972 1.00 23.08 96 GLY A CA 1
ATOM 699 C C . GLY A 1 118 ? 18.185 45.802 22.332 1.00 24.39 96 GLY A C 1
ATOM 700 O O . GLY A 1 118 ? 18.556 47.000 22.481 1.00 22.01 96 GLY A O 1
ATOM 701 N N . PHE A 1 119 ? 17.116 45.464 21.598 1.00 24.17 97 PHE A N 1
ATOM 702 C CA . PHE A 1 119 ? 16.179 46.485 21.050 1.00 29.42 97 PHE A CA 1
ATOM 703 C C . PHE A 1 119 ? 15.230 46.981 22.117 1.00 28.57 97 PHE A C 1
ATOM 704 O O . PHE A 1 119 ? 14.903 46.216 23.003 1.00 28.73 97 PHE A O 1
ATOM 712 N N . ARG A 1 120 ? 14.911 48.278 22.099 1.00 33.80 98 ARG A N 1
ATOM 713 C CA . ARG A 1 120 ? 13.957 48.923 23.026 1.00 41.73 98 ARG A CA 1
ATOM 714 C C . ARG A 1 120 ? 12.946 49.521 22.103 1.00 46.62 98 ARG A C 1
ATOM 715 O O . ARG A 1 120 ? 13.334 50.104 21.087 1.00 40.51 98 ARG A O 1
ATOM 723 N N . ASP A 1 121 ? 11.664 49.391 22.421 1.00 50.82 99 ASP A N 1
ATOM 724 C CA . ASP A 1 121 ? 10.646 49.931 21.510 1.00 60.03 99 ASP A CA 1
ATOM 725 C C . ASP A 1 121 ? 10.443 51.451 21.643 1.00 55.81 99 ASP A C 1
ATOM 726 O O . ASP A 1 121 ? 9.645 51.897 22.459 1.00 53.04 99 ASP A O 1
ATOM 731 N N . LEU A 1 127 ? 14.976 51.340 18.420 1.00 31.37 105 LEU A N 1
ATOM 732 C CA . LEU A 1 127 ? 16.406 51.504 18.855 1.00 31.69 105 LEU A CA 1
ATOM 733 C C . LEU A 1 127 ? 17.125 50.252 19.361 1.00 29.58 105 LEU A C 1
ATOM 734 O O . LEU A 1 127 ? 16.530 49.414 20.033 1.00 29.45 105 LEU A O 1
ATOM 739 N N . TYR A 1 128 ? 18.423 50.161 19.078 1.00 23.23 106 TYR A N 1
ATOM 740 C CA . TYR A 1 128 ? 19.245 49.182 19.736 1.00 21.27 106 TYR A CA 1
ATOM 741 C C . TYR A 1 128 ? 20.198 49.849 20.762 1.00 20.04 106 TYR A C 1
ATOM 742 O O . TYR A 1 128 ? 20.886 50.785 20.440 1.00 20.62 106 TYR A O 1
ATOM 751 N N . LEU A 1 129 ? 20.277 49.323 21.968 1.00 21.07 107 LEU A N 1
ATOM 752 C CA . LEU A 1 129 ? 21.012 50.016 23.090 1.00 22.48 107 LEU A CA 1
ATOM 753 C C . LEU A 1 129 ? 21.869 49.046 23.836 1.00 18.89 107 LEU A C 1
ATOM 754 O O . LEU A 1 129 ? 21.433 47.909 24.068 1.00 17.58 107 LEU A O 1
ATOM 759 N N . ALA A 1 130 ? 23.045 49.495 24.252 1.00 16.41 108 ALA A N 1
ATOM 760 C CA . ALA A 1 130 ? 23.890 48.715 25.126 1.00 16.59 108 ALA A CA 1
ATOM 761 C C . ALA A 1 130 ? 24.408 49.652 26.160 1.00 15.72 108 ALA A C 1
ATOM 762 O O . ALA A 1 130 ? 25.121 50.565 25.817 1.00 17.08 108 ALA A O 1
ATOM 764 N N . TYR A 1 131 ? 24.119 49.403 27.408 1.00 14.82 109 TYR A N 1
ATOM 765 C CA . TYR A 1 131 ? 24.523 50.278 28.525 1.00 16.24 109 TYR A CA 1
ATOM 766 C C . TYR A 1 131 ? 25.636 49.632 29.359 1.00 14.52 109 TYR A C 1
ATOM 767 O O . TYR A 1 131 ? 25.675 48.421 29.462 1.00 15.65 109 TYR A O 1
ATOM 776 N N . LEU A 1 132 ? 26.516 50.442 29.949 1.00 14.59 110 LEU A N 1
ATOM 777 C CA . LEU A 1 132 ? 27.642 50.003 30.771 1.00 17.40 110 LEU A CA 1
ATOM 778 C C . LEU A 1 132 ? 27.922 51.136 31.751 1.00 16.19 110 LEU A C 1
ATOM 779 O O . LEU A 1 132 ? 27.442 52.263 31.509 1.00 16.06 110 LEU A O 1
ATOM 784 N N . ARG A 1 133 ? 28.792 50.875 32.747 1.00 13.88 111 ARG A N 1
ATOM 785 C CA . ARG A 1 133 ? 29.432 51.902 33.555 1.00 13.32 111 ARG A CA 1
ATOM 786 C C . ARG A 1 133 ? 30.925 51.793 33.371 1.00 13.26 111 ARG A C 1
ATOM 787 O O . ARG A 1 133 ? 31.471 50.692 33.229 1.00 11.80 111 ARG A O 1
ATOM 795 N N . ASP A 1 134 ? 31.561 52.948 33.365 1.00 12.14 112 ASP A N 1
ATOM 796 C CA . ASP A 1 134 ? 33.004 53.000 33.289 1.00 13.21 112 ASP A CA 1
ATOM 797 C C . ASP A 1 134 ? 33.577 52.666 34.690 1.00 13.07 112 ASP A C 1
ATOM 798 O O . ASP A 1 134 ? 32.782 52.399 35.620 1.00 12.87 112 ASP A O 1
ATOM 803 N N . PRO A 1 135 ? 34.932 52.621 34.834 1.00 14.32 113 PRO A N 1
ATOM 804 C CA . PRO A 1 135 ? 35.551 52.199 36.087 1.00 14.69 113 PRO A CA 1
ATOM 805 C C . PRO A 1 135 ? 35.161 53.112 37.270 1.00 14.61 113 PRO A C 1
ATOM 806 O O . PRO A 1 135 ? 35.195 52.659 38.405 1.00 14.69 113 PRO A O 1
ATOM 810 N N . ASP A 1 136 ? 34.770 54.345 36.997 1.00 12.96 114 ASP A N 1
ATOM 811 C CA . ASP A 1 136 ? 34.320 55.240 38.049 1.00 13.59 114 ASP A CA 1
ATOM 812 C C . ASP A 1 136 ? 32.788 55.384 38.243 1.00 13.77 114 ASP A C 1
ATOM 813 O O . ASP A 1 136 ? 32.336 56.230 39.021 1.00 14.42 114 ASP A O 1
ATOM 818 N N . GLY A 1 137 ? 32.041 54.610 37.506 1.00 13.28 115 GLY A N 1
ATOM 819 C CA . GLY A 1 137 ? 30.598 54.562 37.664 1.00 13.43 115 GLY A CA 1
ATOM 820 C C . GLY A 1 137 ? 29.825 55.408 36.657 1.00 12.99 115 GLY A C 1
ATOM 821 O O . GLY A 1 137 ? 28.565 55.359 36.618 1.00 12.89 115 GLY A O 1
ATOM 822 N N . ASN A 1 138 ? 30.546 56.169 35.846 1.00 12.59 116 ASN A N 1
ATOM 823 C CA . ASN A 1 138 ? 29.907 56.984 34.787 1.00 12.95 116 ASN A CA 1
ATOM 824 C C . ASN A 1 138 ? 29.122 56.070 33.848 1.00 13.70 116 ASN A C 1
ATOM 825 O O . ASN A 1 138 ? 29.684 55.111 33.265 1.00 11.69 116 ASN A O 1
ATOM 830 N N . LYS A 1 139 ? 27.821 56.357 33.716 1.00 13.50 117 LYS A N 1
ATOM 831 C CA . LYS A 1 139 ? 26.973 55.535 32.874 1.00 14.40 117 LYS A CA 1
ATOM 832 C C . LYS A 1 139 ? 27.048 55.952 31.387 1.00 15.24 117 LYS A C 1
ATOM 833 O O . LYS A 1 139 ? 26.888 57.137 31.031 1.00 13.83 117 LYS A O 1
ATOM 839 N N . ILE A 1 140 ? 27.267 54.982 30.522 1.00 14.47 118 ILE A N 1
ATOM 840 C CA . ILE A 1 140 ? 27.452 55.254 29.135 1.00 15.68 118 ILE A CA 1
ATOM 841 C C . ILE A 1 140 ? 26.626 54.232 28.349 1.00 15.86 118 ILE A C 1
ATOM 842 O O . ILE A 1 140 ? 26.259 53.208 28.869 1.00 16.44 118 ILE A O 1
ATOM 847 N N . CYS A 1 141 ? 26.420 54.494 27.070 1.00 15.13 119 CYS A N 1
ATOM 848 C CA . CYS A 1 141 ? 25.494 53.779 26.293 1.00 17.32 119 CYS A CA 1
ATOM 849 C C . CYS A 1 141 ? 25.973 53.895 24.850 1.00 17.67 119 CYS A C 1
ATOM 850 O O . CYS A 1 141 ? 26.433 54.982 24.443 1.00 16.55 119 CYS A O 1
ATOM 853 N N . ALA A 1 142 ? 25.859 52.815 24.076 1.00 16.93 120 ALA A N 1
ATOM 854 C CA . ALA A 1 142 ? 25.990 52.899 22.614 1.00 16.07 120 ALA A CA 1
ATOM 855 C C . ALA A 1 142 ? 24.592 52.717 22.038 1.00 17.63 120 ALA A C 1
ATOM 856 O O . ALA A 1 142 ? 23.873 51.776 22.396 1.00 17.19 120 ALA A O 1
ATOM 858 N N . LEU A 1 143 ? 24.253 53.552 21.091 1.00 17.01 121 LEU A N 1
ATOM 859 C CA . LEU A 1 143 ? 22.901 53.587 20.589 1.00 17.79 121 LEU A CA 1
ATOM 860 C C . LEU A 1 143 ? 22.963 53.536 19.069 1.00 18.21 121 LEU A C 1
ATOM 861 O O . LEU A 1 143 ? 23.735 54.274 18.434 1.00 17.46 121 LEU A O 1
ATOM 866 N N . HIS A 1 144 ? 22.141 52.661 18.512 1.00 19.70 122 HIS A N 1
ATOM 867 C CA . HIS A 1 144 ? 21.990 52.556 17.070 1.00 22.34 122 HIS A CA 1
ATOM 868 C C . HIS A 1 144 ? 20.512 52.622 16.685 1.00 23.55 122 HIS A C 1
ATOM 869 O O . HIS A 1 144 ? 19.712 51.877 17.205 1.00 18.80 122 HIS A O 1
ATOM 876 N N . ARG A 1 145 ? 20.207 53.472 15.718 1.00 27.58 123 ARG A N 1
ATOM 877 C CA . ARG A 1 145 ? 18.884 53.532 15.128 1.00 34.55 123 ARG A CA 1
ATOM 878 C C . ARG A 1 145 ? 18.916 53.082 13.662 1.00 33.09 123 ARG A C 1
ATOM 879 O O . ARG A 1 145 ? 19.500 53.756 12.863 1.00 35.10 123 ARG A O 1
ATOM 887 N N . PRO A 1 146 ? 18.298 51.936 13.324 1.00 37.56 124 PRO A N 1
ATOM 888 C CA . PRO A 1 146 ? 18.346 51.327 11.945 1.00 43.41 124 PRO A CA 1
ATOM 889 C C . PRO A 1 146 ? 17.373 51.948 10.948 1.00 41.67 124 PRO A C 1
ATOM 890 O O . PRO A 1 146 ? 16.561 52.760 11.386 1.00 45.41 124 PRO A O 1
ATOM 894 N N . SER B 1 22 ? 15.528 81.972 4.456 1.00 39.58 0 SER B N 1
ATOM 895 C CA . SER B 1 22 ? 16.079 83.348 4.257 1.00 36.32 0 SER B CA 1
ATOM 896 C C . SER B 1 22 ? 16.580 83.925 5.598 1.00 31.20 0 SER B C 1
ATOM 897 O O . SER B 1 22 ? 15.998 83.682 6.643 1.00 27.12 0 SER B O 1
ATOM 908 N N . PHE B 1 24 ? 16.150 86.874 6.065 1.00 16.57 2 PHE B N 1
ATOM 909 C CA . PHE B 1 24 ? 15.058 87.835 6.304 1.00 17.70 2 PHE B CA 1
ATOM 910 C C . PHE B 1 24 ? 13.673 87.250 6.442 1.00 18.21 2 PHE B C 1
ATOM 911 O O . PHE B 1 24 ? 13.238 86.531 5.554 1.00 19.87 2 PHE B O 1
ATOM 919 N N . SER B 1 25 ? 12.947 87.563 7.505 1.00 17.54 3 SER B N 1
ATOM 920 C CA . SER B 1 25 ? 11.575 87.073 7.608 1.00 17.12 3 SER B CA 1
ATOM 921 C C . SER B 1 25 ? 10.707 87.916 6.708 1.00 17.66 3 SER B C 1
ATOM 922 O O . SER B 1 25 ? 9.804 87.401 6.089 1.00 17.81 3 SER B O 1
ATOM 925 N N . HIS B 1 26 ? 10.969 89.217 6.626 1.00 16.76 4 HIS B N 1
ATOM 926 C CA . HIS B 1 26 ? 10.085 90.145 5.899 1.00 17.72 4 HIS B CA 1
ATOM 927 C C . HIS B 1 26 ? 10.713 91.515 5.834 1.00 18.24 4 HIS B C 1
ATOM 928 O O . HIS B 1 26 ? 11.599 91.871 6.662 1.00 17.74 4 HIS B O 1
ATOM 935 N N . VAL B 1 27 ? 10.284 92.271 4.834 1.00 16.70 5 VAL B N 1
ATOM 936 C CA . VAL B 1 27 ? 10.707 93.637 4.664 1.00 16.23 5 VAL B CA 1
ATOM 937 C C . VAL B 1 27 ? 9.483 94.470 4.329 1.00 16.35 5 VAL B C 1
ATOM 938 O O . VAL B 1 27 ? 8.630 94.054 3.493 1.00 13.76 5 VAL B O 1
ATOM 950 N N . VAL B 1 29 ? 8.224 98.446 3.347 1.00 15.22 7 VAL B N 1
ATOM 951 C CA . VAL B 1 29 ? 8.577 99.826 2.969 1.00 15.33 7 VAL B CA 1
ATOM 952 C C . VAL B 1 29 ? 7.332 100.718 3.146 1.00 16.14 7 VAL B C 1
ATOM 953 O O . VAL B 1 29 ? 6.194 100.285 3.056 1.00 14.05 7 VAL B O 1
ATOM 957 N N . GLY B 1 30 ? 7.582 101.982 3.435 1.00 17.29 8 GLY B N 1
ATOM 958 C CA . GLY B 1 30 ? 6.511 102.905 3.662 1.00 17.66 8 GLY B CA 1
ATOM 959 C C . GLY B 1 30 ? 6.124 103.501 2.306 1.00 18.28 8 GLY B C 1
ATOM 960 O O . GLY B 1 30 ? 6.986 103.784 1.463 1.00 17.54 8 GLY B O 1
ATOM 961 N N . VAL B 1 31 ? 4.830 103.681 2.117 1.00 19.12 9 VAL B N 1
ATOM 962 C CA . VAL B 1 31 ? 4.333 104.370 0.920 1.00 18.44 9 VAL B CA 1
ATOM 963 C C . VAL B 1 31 ? 3.268 105.387 1.317 1.00 20.67 9 VAL B C 1
ATOM 964 O O . VAL B 1 31 ? 2.600 105.238 2.345 1.00 19.96 9 VAL B O 1
ATOM 968 N N . ASN B 1 32 ? 3.102 106.403 0.476 1.00 21.41 10 ASN B N 1
ATOM 969 C CA . ASN B 1 32 ? 2.100 107.450 0.742 1.00 21.96 10 ASN B CA 1
ATOM 970 C C . ASN B 1 32 ? 0.751 107.229 0.097 1.00 24.59 10 ASN B C 1
ATOM 971 O O . ASN B 1 32 ? -0.208 107.706 0.601 1.00 24.07 10 ASN B O 1
ATOM 976 N N . ASP B 1 33 ? 0.689 106.500 -1.016 1.00 25.98 11 ASP B N 1
ATOM 977 C CA . ASP B 1 33 ? -0.587 106.140 -1.655 1.00 26.24 11 ASP B CA 1
ATOM 978 C C . ASP B 1 33 ? -0.606 104.622 -1.899 1.00 24.42 11 ASP B C 1
ATOM 979 O O . ASP B 1 33 ? 0.130 104.110 -2.779 1.00 24.92 11 ASP B O 1
ATOM 984 N N . LEU B 1 34 ? -1.382 103.911 -1.102 1.00 24.29 12 LEU B N 1
ATOM 985 C CA . LEU B 1 34 ? -1.360 102.470 -1.181 1.00 25.61 12 LEU B CA 1
ATOM 986 C C . LEU B 1 34 ? -1.753 101.952 -2.535 1.00 27.60 12 LEU B C 1
ATOM 987 O O . LEU B 1 34 ? -1.125 100.962 -3.031 1.00 24.43 12 LEU B O 1
ATOM 992 N N . GLU B 1 35 ? -2.802 102.570 -3.127 1.00 23.58 13 GLU B N 1
ATOM 993 C CA . GLU B 1 35 ? -3.302 102.124 -4.417 1.00 24.61 13 GLU B CA 1
ATOM 994 C C . GLU B 1 35 ? -2.342 102.390 -5.540 1.00 24.24 13 GLU B C 1
ATOM 995 O O . GLU B 1 35 ? -2.090 101.535 -6.391 1.00 27.15 13 GLU B O 1
ATOM 1001 N N . VAL B 1 36 ? -1.700 103.531 -5.527 1.00 25.16 14 VAL B N 1
ATOM 1002 C CA . VAL B 1 36 ? -0.647 103.764 -6.499 1.00 25.45 14 VAL B CA 1
ATOM 1003 C C . VAL B 1 36 ? 0.519 102.737 -6.324 1.00 26.99 14 VAL B C 1
ATOM 1004 O O . VAL B 1 36 ? 1.111 102.231 -7.329 1.00 21.61 14 VAL B O 1
ATOM 1008 N N . SER B 1 37 ? 0.921 102.495 -5.069 1.00 22.78 15 SER B N 1
ATOM 1009 C CA . SER B 1 37 ? 2.057 101.562 -4.840 1.00 20.81 15 SER B CA 1
ATOM 1010 C C . SER B 1 37 ? 1.685 100.119 -5.171 1.00 18.54 15 SER B C 1
ATOM 1011 O O . SER B 1 37 ? 2.503 99.383 -5.730 1.00 19.04 15 SER B O 1
ATOM 1014 N N . LYS B 1 38 ? 0.462 99.708 -4.851 1.00 19.41 16 LYS B N 1
ATOM 1015 C CA . LYS B 1 38 ? 0.006 98.383 -5.180 1.00 21.81 16 LYS B CA 1
ATOM 1016 C C . LYS B 1 38 ? 0.078 98.177 -6.680 1.00 24.80 16 LYS B C 1
ATOM 1017 O O . LYS B 1 38 ? 0.503 97.115 -7.150 1.00 21.37 16 LYS B O 1
ATOM 1023 N N . LYS B 1 39 ? -0.341 99.172 -7.457 1.00 26.93 17 LYS B N 1
ATOM 1024 C CA . LYS B 1 39 ? -0.276 99.004 -8.915 1.00 29.05 17 LYS B CA 1
ATOM 1025 C C . LYS B 1 39 ? 1.175 98.836 -9.390 1.00 25.77 17 LYS B C 1
ATOM 1026 O O . LYS B 1 39 ? 1.469 98.058 -10.296 1.00 24.58 17 LYS B O 1
ATOM 1032 N N . PHE B 1 40 ? 2.074 99.608 -8.791 1.00 22.65 18 PHE B N 1
ATOM 1033 C CA . PHE B 1 40 ? 3.474 99.540 -9.113 1.00 20.30 18 PHE B CA 1
ATOM 1034 C C . PHE B 1 40 ? 4.034 98.131 -8.757 1.00 19.04 18 PHE B C 1
ATOM 1035 O O . PHE B 1 40 ? 4.557 97.432 -9.644 1.00 17.78 18 PHE B O 1
ATOM 1043 N N . TYR B 1 41 ? 3.801 97.660 -7.520 1.00 17.48 19 TYR B N 1
ATOM 1044 C CA . TYR B 1 41 ? 4.445 96.408 -7.055 1.00 17.74 19 TYR B CA 1
ATOM 1045 C C . TYR B 1 41 ? 3.788 95.166 -7.697 1.00 17.57 19 TYR B C 1
ATOM 1046 O O . TYR B 1 41 ? 4.452 94.182 -8.007 1.00 16.72 19 TYR B O 1
ATOM 1055 N N . ASP B 1 42 ? 2.493 95.234 -7.944 1.00 17.29 20 ASP B N 1
ATOM 1056 C CA . ASP B 1 42 ? 1.815 94.132 -8.617 1.00 19.67 20 ASP B CA 1
ATOM 1057 C C . ASP B 1 42 ? 2.458 93.879 -9.985 1.00 19.14 20 ASP B C 1
ATOM 1058 O O . ASP B 1 42 ? 2.671 92.750 -10.355 1.00 20.06 20 ASP B O 1
ATOM 1063 N N . ALA B 1 43 ? 2.719 94.943 -10.738 1.00 22.51 21 ALA B N 1
ATOM 1064 C CA . ALA B 1 43 ? 3.371 94.845 -12.048 1.00 23.67 21 ALA B CA 1
ATOM 1065 C C . ALA B 1 43 ? 4.857 94.485 -11.933 1.00 22.48 21 ALA B C 1
ATOM 1066 O O . ALA B 1 43 ? 5.356 93.591 -12.633 1.00 22.51 21 ALA B O 1
ATOM 1068 N N . LEU B 1 44 ? 5.559 95.175 -11.046 1.00 20.17 22 LEU B N 1
ATOM 1069 C CA . LEU B 1 44 ? 6.969 94.924 -10.847 1.00 19.30 22 LEU B CA 1
ATOM 1070 C C . LEU B 1 44 ? 7.196 93.478 -10.404 1.00 19.07 22 LEU B C 1
ATOM 1071 O O . LEU B 1 44 ? 7.958 92.718 -11.017 1.00 19.25 22 LEU B O 1
ATOM 1076 N N . LEU B 1 45 ? 6.557 93.109 -9.298 1.00 18.90 23 LEU B N 1
ATOM 1077 C CA . LEU B 1 45 ? 6.800 91.812 -8.684 1.00 18.74 23 LEU B CA 1
ATOM 1078 C C . LEU B 1 45 ? 6.172 90.683 -9.520 1.00 19.25 23 LEU B C 1
ATOM 1079 O O . LEU B 1 45 ? 6.678 89.547 -9.526 1.00 15.82 23 LEU B O 1
ATOM 1084 N N . GLY B 1 46 ? 5.087 91.006 -10.221 1.00 17.13 24 GLY B N 1
ATOM 1085 C CA . GLY B 1 46 ? 4.516 90.052 -11.166 1.00 17.72 24 GLY B CA 1
ATOM 1086 C C . GLY B 1 46 ? 5.549 89.448 -12.134 1.00 16.71 24 GLY B C 1
ATOM 1087 O O . GLY B 1 46 ? 5.478 88.240 -12.444 1.00 17.89 24 GLY B O 1
ATOM 1088 N N . THR B 1 47 ? 6.536 90.235 -12.526 1.00 16.83 25 THR B N 1
ATOM 1089 C CA . THR B 1 47 ? 7.545 89.801 -13.474 1.00 18.73 25 THR B CA 1
ATOM 1090 C C . THR B 1 47 ? 8.398 88.667 -12.876 1.00 19.99 25 THR B C 1
ATOM 1091 O O . THR B 1 47 ? 9.018 87.883 -13.636 1.00 16.09 25 THR B O 1
ATOM 1095 N N . LEU B 1 48 ? 8.415 88.570 -11.532 1.00 18.13 26 LEU B N 1
ATOM 1096 C CA . LEU B 1 48 ? 9.217 87.536 -10.846 1.00 18.85 26 LEU B CA 1
ATOM 1097 C C . LEU B 1 48 ? 8.331 86.455 -10.366 1.00 20.96 26 LEU B C 1
ATOM 1098 O O . LEU B 1 48 ? 8.806 85.562 -9.705 1.00 21.66 26 LEU B O 1
ATOM 1103 N N . GLY B 1 49 ? 7.040 86.525 -10.686 1.00 20.43 27 GLY B N 1
ATOM 1104 C CA . GLY B 1 49 ? 6.118 85.505 -10.283 1.00 22.54 27 GLY B CA 1
ATOM 1105 C C . GLY B 1 49 ? 5.496 85.727 -8.932 1.00 22.70 27 GLY B C 1
ATOM 1106 O O . GLY B 1 49 ? 4.891 84.840 -8.435 1.00 23.85 27 GLY B O 1
ATOM 1107 N N . ILE B 1 50 ? 5.620 86.910 -8.364 1.00 22.27 28 ILE B N 1
ATOM 1108 C CA . ILE B 1 50 ? 5.111 87.205 -7.031 1.00 25.44 28 ILE B CA 1
ATOM 1109 C C . ILE B 1 50 ? 3.752 87.878 -7.314 1.00 27.75 28 ILE B C 1
ATOM 1110 O O . ILE B 1 50 ? 3.720 88.875 -8.056 1.00 25.55 28 ILE B O 1
ATOM 1115 N N . GLY B 1 51 ? 2.672 87.287 -6.767 1.00 34.73 29 GLY B N 1
ATOM 1116 C CA . GLY B 1 51 ? 1.197 87.392 -7.248 1.00 31.04 29 GLY B CA 1
ATOM 1117 C C . GLY B 1 51 ? 0.824 88.689 -6.661 1.00 31.94 29 GLY B C 1
ATOM 1118 O O . GLY B 1 51 ? 1.679 89.242 -5.911 1.00 26.59 29 GLY B O 1
ATOM 1119 N N . PRO B 1 52 ? -0.385 89.218 -7.002 1.00 29.67 30 PRO B N 1
ATOM 1120 C CA . PRO B 1 52 ? -0.634 90.602 -6.614 1.00 26.78 30 PRO B CA 1
ATOM 1121 C C . PRO B 1 52 ? -0.774 90.766 -5.097 1.00 24.62 30 PRO B C 1
ATOM 1122 O O . PRO B 1 52 ? -0.905 89.793 -4.363 1.00 24.16 30 PRO B O 1
ATOM 1126 N N . GLY B 1 53 ? -0.689 91.986 -4.631 1.00 22.39 31 GLY B N 1
ATOM 1127 C CA . GLY B 1 53 ? -0.711 92.214 -3.197 1.00 24.31 31 GLY B CA 1
ATOM 1128 C C . GLY B 1 53 ? -2.047 91.922 -2.555 1.00 24.48 31 GLY B C 1
ATOM 1129 O O . GLY B 1 53 ? -3.094 92.124 -3.161 1.00 21.31 31 GLY B O 1
ATOM 1130 N N . VAL B 1 54 ? -2.003 91.422 -1.330 1.00 26.16 32 VAL B N 1
ATOM 1131 C CA . VAL B 1 54 ? -3.219 91.135 -0.586 1.00 27.66 32 VAL B CA 1
ATOM 1132 C C . VAL B 1 54 ? -3.387 92.161 0.530 1.00 27.06 32 VAL B C 1
ATOM 1133 O O . VAL B 1 54 ? -2.419 92.436 1.287 1.00 22.29 32 VAL B O 1
ATOM 1137 N N . ALA B 1 55 ? -4.599 92.702 0.665 1.00 25.77 33 ALA B N 1
ATOM 1138 C CA . ALA B 1 55 ? -4.873 93.762 1.660 1.00 27.14 33 ALA B CA 1
ATOM 1139 C C . ALA B 1 55 ? -4.848 93.228 3.046 1.00 26.63 33 ALA B C 1
ATOM 1140 O O . ALA B 1 55 ? -5.166 92.083 3.257 1.00 26.13 33 ALA B O 1
ATOM 1142 N N . ASN B 1 56 ? -4.371 94.038 3.982 1.00 29.84 34 ASN B N 1
ATOM 1143 C CA . ASN B 1 56 ? -4.501 93.733 5.401 1.00 30.87 34 ASN B CA 1
ATOM 1144 C C . ASN B 1 56 ? -4.239 95.038 6.142 1.00 32.06 34 ASN B C 1
ATOM 1145 O O . ASN B 1 56 ? -3.111 95.558 6.168 1.00 24.42 34 ASN B O 1
ATOM 1150 N N . LYS B 1 57 ? -5.304 95.606 6.714 1.00 33.06 35 LYS B N 1
ATOM 1151 C CA . LYS B 1 57 ? -5.255 96.968 7.241 1.00 32.94 35 LYS B CA 1
ATOM 1152 C C . LYS B 1 57 ? -4.785 97.899 6.151 1.00 32.21 35 LYS B C 1
ATOM 1153 O O . LYS B 1 57 ? -5.127 97.708 4.992 1.00 31.59 35 LYS B O 1
ATOM 1159 N N . SER B 1 58 ? -3.983 98.899 6.502 1.00 33.28 36 SER B N 1
ATOM 1160 C CA . SER B 1 58 ? -3.466 99.821 5.527 1.00 31.12 36 SER B CA 1
ATOM 1161 C C . SER B 1 58 ? -2.143 99.340 4.984 1.00 28.37 36 SER B C 1
ATOM 1162 O O . SER B 1 58 ? -1.176 100.099 4.990 1.00 25.61 36 SER B O 1
ATOM 1165 N N . ARG B 1 59 ? -2.132 98.090 4.507 1.00 27.20 37 ARG B N 1
ATOM 1166 C CA . ARG B 1 59 ? -0.952 97.411 3.978 1.00 25.12 37 ARG B CA 1
ATOM 1167 C C . ARG B 1 59 ? -1.384 96.465 2.865 1.00 24.59 37 ARG B C 1
ATOM 1168 O O . ARG B 1 59 ? -2.521 95.972 2.865 1.00 24.73 37 ARG B O 1
ATOM 1176 N N . TYR B 1 60 ? -0.480 96.229 1.926 1.00 19.69 38 TYR B N 1
ATOM 1177 C CA . TYR B 1 60 ? -0.603 95.148 1.018 1.00 20.33 38 TYR B CA 1
ATOM 1178 C C . TYR B 1 60 ? 0.634 94.275 1.172 1.00 20.44 38 TYR B C 1
ATOM 1179 O O . TYR B 1 60 ? 1.781 94.783 1.255 1.00 18.28 38 TYR B O 1
ATOM 1188 N N . PHE B 1 61 ? 0.374 92.981 1.264 1.00 20.30 39 PHE B N 1
ATOM 1189 C CA . PHE B 1 61 ? 1.400 91.972 1.412 1.00 22.08 39 PHE B CA 1
ATOM 1190 C C . PHE B 1 61 ? 1.582 91.125 0.138 1.00 23.18 39 PHE B C 1
ATOM 1191 O O . PHE B 1 61 ? 0.613 90.839 -0.538 1.00 19.93 39 PHE B O 1
ATOM 1199 N N . TYR B 1 62 ? 2.860 90.864 -0.180 1.00 21.47 40 TYR B N 1
ATOM 1200 C CA . TYR B 1 62 ? 3.340 90.067 -1.276 1.00 21.06 40 TYR B CA 1
ATOM 1201 C C . TYR B 1 62 ? 4.113 88.918 -0.634 1.00 24.82 40 TYR B C 1
ATOM 1202 O O . TYR B 1 62 ? 5.254 89.087 -0.144 1.00 21.98 40 TYR B O 1
ATOM 1211 N N . ARG B 1 63 ? 3.468 87.760 -0.554 1.00 27.26 41 ARG B N 1
ATOM 1212 C CA . ARG B 1 63 ? 4.069 86.610 0.165 1.00 32.21 41 ARG B CA 1
ATOM 1213 C C . ARG B 1 63 ? 4.521 85.530 -0.784 1.00 34.31 41 ARG B C 1
ATOM 1214 O O . ARG B 1 63 ? 4.050 85.441 -1.912 1.00 33.83 41 ARG B O 1
ATOM 1222 N N . SER B 1 64 ? 5.427 84.688 -0.303 1.00 38.38 42 SER B N 1
ATOM 1223 C CA . SER B 1 64 ? 5.830 83.495 -1.032 1.00 36.79 42 SER B CA 1
ATOM 1224 C C . SER B 1 64 ? 6.415 82.600 0.007 1.00 38.01 42 SER B C 1
ATOM 1225 O O . SER B 1 64 ? 6.570 83.028 1.151 1.00 33.36 42 SER B O 1
ATOM 1228 N N . PRO B 1 65 ? 6.735 81.341 -0.374 1.00 46.81 43 PRO B N 1
ATOM 1229 C CA . PRO B 1 65 ? 7.287 80.384 0.589 1.00 44.73 43 PRO B CA 1
ATOM 1230 C C . PRO B 1 65 ? 8.568 80.871 1.278 1.00 44.72 43 PRO B C 1
ATOM 1231 O O . PRO B 1 65 ? 8.794 80.563 2.450 1.00 48.31 43 PRO B O 1
ATOM 1235 N N . ALA B 1 66 ? 9.378 81.683 0.617 1.00 45.65 44 ALA B N 1
ATOM 1236 C CA . ALA B 1 66 ? 10.597 82.126 1.304 1.00 43.67 44 ALA B CA 1
ATOM 1237 C C . ALA B 1 66 ? 10.712 83.653 1.453 1.00 38.35 44 ALA B C 1
ATOM 1238 O O . ALA B 1 66 ? 11.707 84.224 1.098 1.00 31.46 44 ALA B O 1
ATOM 1240 N N . GLY B 1 67 ? 9.687 84.297 2.011 1.00 41.38 45 GLY B N 1
ATOM 1241 C CA . GLY B 1 67 ? 9.779 85.716 2.379 1.00 31.80 45 GLY B CA 1
ATOM 1242 C C . GLY B 1 67 ? 8.522 86.484 2.094 1.00 24.56 45 GLY B C 1
ATOM 1243 O O . GLY B 1 67 ? 7.683 86.072 1.300 1.00 23.12 45 GLY B O 1
ATOM 1244 N N . THR B 1 68 ? 8.345 87.563 2.847 1.00 21.18 46 THR B N 1
ATOM 1245 C CA . THR B 1 68 ? 7.191 88.403 2.707 1.00 20.01 46 THR B CA 1
ATOM 1246 C C . THR B 1 68 ? 7.649 89.799 2.531 1.00 19.08 46 THR B C 1
ATOM 1247 O O . THR B 1 68 ? 8.556 90.270 3.269 1.00 16.71 46 THR B O 1
ATOM 1251 N N . PHE B 1 69 ? 7.060 90.458 1.531 1.00 16.47 47 PHE B N 1
ATOM 1252 C CA . PHE B 1 69 ? 7.263 91.868 1.312 1.00 15.91 47 PHE B CA 1
ATOM 1253 C C . PHE B 1 69 ? 5.950 92.601 1.583 1.00 16.84 47 PHE B C 1
ATOM 1254 O O . PHE B 1 69 ? 4.894 92.132 1.172 1.00 14.83 47 PHE B O 1
ATOM 1262 N N . GLY B 1 70 ? 6.007 93.790 2.194 1.00 17.04 48 GLY B N 1
ATOM 1263 C CA . GLY B 1 70 ? 4.806 94.577 2.408 1.00 17.24 48 GLY B CA 1
ATOM 1264 C C . GLY B 1 70 ? 5.018 96.043 2.093 1.00 18.45 48 GLY B C 1
ATOM 1265 O O . GLY B 1 70 ? 6.151 96.620 2.264 1.00 18.52 48 GLY B O 1
ATOM 1266 N N . ILE B 1 71 ? 3.926 96.685 1.677 1.00 18.37 49 ILE B N 1
ATOM 1267 C CA . ILE B 1 71 ? 3.872 98.153 1.588 1.00 18.00 49 ILE B CA 1
ATOM 1268 C C . ILE B 1 71 ? 2.912 98.628 2.660 1.00 17.17 49 ILE B C 1
ATOM 1269 O O . ILE B 1 71 ? 1.900 97.969 2.931 1.00 18.14 49 ILE B O 1
ATOM 1274 N N . THR B 1 72 ? 3.240 99.736 3.287 1.00 16.44 50 THR B N 1
ATOM 1275 C CA . THR B 1 72 ? 2.411 100.217 4.395 1.00 17.61 50 THR B CA 1
ATOM 1276 C C . THR B 1 72 ? 2.331 101.714 4.468 1.00 16.29 50 THR B C 1
ATOM 1277 O O . THR B 1 72 ? 3.292 102.430 4.204 1.00 16.08 50 THR B O 1
ATOM 1281 N N . THR B 1 73 ? 1.176 102.209 4.868 1.00 17.92 51 THR B N 1
ATOM 1282 C CA . THR B 1 73 ? 1.117 103.578 5.314 1.00 22.21 51 THR B CA 1
ATOM 1283 C C . THR B 1 73 ? 1.807 103.582 6.682 1.00 21.71 51 THR B C 1
ATOM 1284 O O . THR B 1 73 ? 1.609 102.646 7.456 1.00 23.09 51 THR B O 1
ATOM 1288 N N . PRO B 1 74 ? 2.645 104.586 6.967 1.00 20.23 52 PRO B N 1
ATOM 1289 C CA . PRO B 1 74 ? 3.399 104.525 8.267 1.00 22.75 52 PRO B CA 1
ATOM 1290 C C . PRO B 1 74 ? 2.470 104.571 9.505 1.00 26.65 52 PRO B C 1
ATOM 1291 O O . PRO B 1 74 ? 1.477 105.338 9.517 1.00 22.86 52 PRO B O 1
ATOM 1295 N N . ILE B 1 75 ? 2.774 103.725 10.498 1.00 23.69 53 ILE B N 1
ATOM 1296 C CA . ILE B 1 75 ? 1.976 103.637 11.714 1.00 27.11 53 ILE B CA 1
ATOM 1297 C C . ILE B 1 75 ? 1.886 104.951 12.469 1.00 26.57 53 ILE B C 1
ATOM 1298 O O . ILE B 1 75 ? 0.923 105.153 13.131 1.00 26.65 53 ILE B O 1
ATOM 1303 N N . ASN B 1 76 ? 2.892 105.822 12.382 1.00 27.78 54 ASN B N 1
ATOM 1304 C CA . ASN B 1 76 ? 2.906 107.051 13.160 1.00 27.66 54 ASN B CA 1
ATOM 1305 C C . ASN B 1 76 ? 2.070 108.210 12.565 1.00 28.37 54 ASN B C 1
ATOM 1306 O O . ASN B 1 76 ? 2.138 109.302 13.076 1.00 27.01 54 ASN B O 1
ATOM 1311 N N . GLY B 1 77 ? 1.301 107.964 11.496 1.00 27.00 55 GLY B N 1
ATOM 1312 C CA . GLY B 1 77 ? 0.474 108.981 10.879 1.00 25.73 55 GLY B CA 1
ATOM 1313 C C . GLY B 1 77 ? 1.221 110.000 10.062 1.00 29.01 55 GLY B C 1
ATOM 1314 O O . GLY B 1 77 ? 0.590 110.858 9.475 1.00 31.29 55 GLY B O 1
ATOM 1315 N N . GLN B 1 78 ? 2.556 109.926 9.991 1.00 27.03 56 GLN B N 1
ATOM 1316 C CA . GLN B 1 78 ? 3.337 110.911 9.263 1.00 26.01 56 GLN B CA 1
ATOM 1317 C C . GLN B 1 78 ? 3.647 110.358 7.892 1.00 27.15 56 GLN B C 1
ATOM 1318 O O . GLN B 1 78 ? 3.494 109.143 7.675 1.00 26.21 56 GLN B O 1
ATOM 1324 N N . PRO B 1 79 ? 4.105 111.224 6.975 1.00 26.94 57 PRO B N 1
ATOM 1325 C CA . PRO B 1 79 ? 4.365 110.761 5.603 1.00 28.02 57 PRO B CA 1
ATOM 1326 C C . PRO B 1 79 ? 5.475 109.711 5.530 1.00 24.98 57 PRO B C 1
ATOM 1327 O O . PRO B 1 79 ? 6.468 109.793 6.251 1.00 20.76 57 PRO B O 1
ATOM 1331 N N . ALA B 1 80 ? 5.339 108.799 4.575 1.00 22.25 58 ALA B N 1
ATOM 1332 C CA . ALA B 1 80 ? 6.370 107.798 4.296 1.00 22.03 58 ALA B CA 1
ATOM 1333 C C . ALA B 1 80 ? 7.518 108.520 3.666 1.00 21.42 58 ALA B C 1
ATOM 1334 O O . ALA B 1 80 ? 7.332 109.504 2.919 1.00 20.63 58 ALA B O 1
ATOM 1336 N N . THR B 1 81 ? 8.711 108.069 3.964 1.00 20.42 59 THR B N 1
ATOM 1337 C CA . THR B 1 81 ? 9.891 108.627 3.315 1.00 20.48 59 THR B CA 1
ATOM 1338 C C . THR B 1 81 ? 10.783 107.452 2.977 1.00 19.40 59 THR B C 1
ATOM 1339 O O . THR B 1 81 ? 10.639 106.345 3.570 1.00 20.53 59 THR B O 1
ATOM 1343 N N . HIS B 1 82 ? 11.698 107.664 2.041 1.00 19.12 60 HIS B N 1
ATOM 1344 C CA . HIS B 1 82 ? 12.730 106.663 1.718 1.00 21.26 60 HIS B CA 1
ATOM 1345 C C . HIS B 1 82 ? 13.929 106.941 2.600 1.00 20.60 60 HIS B C 1
ATOM 1346 O O . HIS B 1 82 ? 14.109 108.075 3.005 1.00 19.48 60 HIS B O 1
ATOM 1353 N N . GLY B 1 83 ? 14.694 105.902 2.892 1.00 19.00 61 GLY B N 1
ATOM 1354 C CA . GLY B 1 83 ? 15.851 105.947 3.767 1.00 18.80 61 GLY B CA 1
ATOM 1355 C C . GLY B 1 83 ? 17.054 105.979 2.861 1.00 19.69 61 GLY B C 1
ATOM 1356 O O . GLY B 1 83 ? 17.291 105.048 2.090 1.00 19.83 61 GLY B O 1
ATOM 1357 N N . ASN B 1 84 ? 17.825 107.064 2.925 1.00 20.59 62 ASN B N 1
ATOM 1358 C CA . ASN B 1 84 ? 18.973 107.227 2.007 1.00 19.31 62 ASN B CA 1
ATOM 1359 C C . ASN B 1 84 ? 20.030 106.246 2.455 1.00 17.96 62 ASN B C 1
ATOM 1360 O O . ASN B 1 84 ? 20.375 106.187 3.653 1.00 18.80 62 ASN B O 1
ATOM 1365 N N . GLY B 1 85 ? 20.406 105.365 1.524 1.00 15.98 63 GLY B N 1
ATOM 1366 C CA . GLY B 1 85 ? 21.350 104.273 1.762 1.00 16.24 63 GLY B CA 1
ATOM 1367 C C . GLY B 1 85 ? 20.678 102.913 1.874 1.00 16.87 63 GLY B C 1
ATOM 1368 O O . GLY B 1 85 ? 21.335 101.892 1.918 1.00 18.37 63 GLY B O 1
ATOM 1369 N N . SER B 1 86 ? 19.362 102.915 1.958 1.00 16.90 64 SER B N 1
ATOM 1370 C CA . SER B 1 86 ? 18.562 101.707 1.917 1.00 17.19 64 SER B CA 1
ATOM 1371 C C . SER B 1 86 ? 18.436 101.266 0.461 1.00 19.11 64 SER B C 1
ATOM 1372 O O . SER B 1 86 ? 18.214 102.114 -0.448 1.00 18.10 64 SER B O 1
ATOM 1375 N N . THR B 1 87 ? 18.583 99.959 0.238 1.00 17.68 65 THR B N 1
ATOM 1376 C CA . THR B 1 87 ? 18.251 99.343 -1.077 1.00 17.85 65 THR B CA 1
ATOM 1377 C C . THR B 1 87 ? 17.631 97.983 -0.726 1.00 17.71 65 THR B C 1
ATOM 1378 O O . THR B 1 87 ? 18.188 97.240 0.128 1.00 17.41 65 THR B O 1
ATOM 1382 N N . LEU B 1 88 ? 16.520 97.679 -1.354 1.00 15.22 66 LEU B N 1
ATOM 1383 C CA . LEU B 1 88 ? 15.875 96.395 -1.242 1.00 16.75 66 LEU B CA 1
ATOM 1384 C C . LEU B 1 88 ? 16.130 95.596 -2.541 1.00 17.24 66 LEU B C 1
ATOM 1385 O O . LEU B 1 88 ? 15.782 96.062 -3.672 1.00 18.06 66 LEU B O 1
ATOM 1390 N N . GLY B 1 89 ? 16.773 94.448 -2.418 1.00 15.92 67 GLY B N 1
ATOM 1391 C CA . GLY B 1 89 ? 17.087 93.591 -3.582 1.00 16.41 67 GLY B CA 1
ATOM 1392 C C . GLY B 1 89 ? 16.124 92.388 -3.629 1.00 18.02 67 GLY B C 1
ATOM 1393 O O . GLY B 1 89 ? 16.023 91.602 -2.663 1.00 18.67 67 GLY B O 1
ATOM 1394 N N . PHE B 1 90 ? 15.403 92.236 -4.746 1.00 17.33 68 PHE B N 1
ATOM 1395 C CA . PHE B 1 90 ? 14.590 91.019 -5.002 1.00 16.83 68 PHE B CA 1
ATOM 1396 C C . PHE B 1 90 ? 15.392 90.029 -5.851 1.00 17.32 68 PHE B C 1
ATOM 1397 O O . PHE B 1 90 ? 16.022 90.445 -6.840 1.00 18.69 68 PHE B O 1
ATOM 1405 N N . ALA B 1 91 ? 15.342 88.737 -5.490 1.00 17.20 69 ALA B N 1
ATOM 1406 C CA . ALA B 1 91 ? 16.003 87.686 -6.254 1.00 17.01 69 ALA B CA 1
ATOM 1407 C C . ALA B 1 91 ? 15.212 87.440 -7.548 1.00 17.31 69 ALA B C 1
ATOM 1408 O O . ALA B 1 91 ? 14.013 87.318 -7.555 1.00 17.49 69 ALA B O 1
ATOM 1410 N N . ALA B 1 92 ? 15.910 87.394 -8.643 1.00 18.58 70 ALA B N 1
ATOM 1411 C CA . ALA B 1 92 ? 15.313 87.089 -9.967 1.00 17.61 70 ALA B CA 1
ATOM 1412 C C . ALA B 1 92 ? 15.928 85.788 -10.503 1.00 19.71 70 ALA B C 1
ATOM 1413 O O . ALA B 1 92 ? 17.065 85.468 -10.215 1.00 19.12 70 ALA B O 1
ATOM 1415 N N . GLN B 1 93 ? 15.171 85.060 -11.291 1.00 21.14 71 GLN B N 1
ATOM 1416 C CA . GLN B 1 93 ? 15.644 83.761 -11.845 1.00 23.93 71 GLN B CA 1
ATOM 1417 C C . GLN B 1 93 ? 16.509 83.877 -13.087 1.00 22.43 71 GLN B C 1
ATOM 1418 O O . GLN B 1 93 ? 17.113 82.880 -13.518 1.00 23.74 71 GLN B O 1
ATOM 1424 N N . SER B 1 94 ? 16.553 85.060 -13.685 1.00 21.23 72 SER B N 1
ATOM 1425 C CA . SER B 1 94 ? 17.327 85.285 -14.913 1.00 21.23 72 SER B CA 1
ATOM 1426 C C . SER B 1 94 ? 17.577 86.740 -15.161 1.00 19.13 72 SER B C 1
ATOM 1427 O O . SER B 1 94 ? 16.834 87.579 -14.672 1.00 17.99 72 SER B O 1
ATOM 1430 N N . PRO B 1 95 ? 18.524 87.052 -16.072 1.00 20.14 73 PRO B N 1
ATOM 1431 C CA . PRO B 1 95 ? 18.756 88.411 -16.522 1.00 20.96 73 PRO B CA 1
ATOM 1432 C C . PRO B 1 95 ? 17.493 88.987 -17.202 1.00 22.04 73 PRO B C 1
ATOM 1433 O O . PRO B 1 95 ? 17.167 90.166 -17.053 1.00 20.15 73 PRO B O 1
ATOM 1437 N N . GLU B 1 96 ? 16.763 88.132 -17.918 1.00 21.73 74 GLU B N 1
ATOM 1438 C CA . GLU B 1 96 ? 15.505 88.557 -18.568 1.00 21.69 74 GLU B CA 1
ATOM 1439 C C . GLU B 1 96 ? 14.412 89.025 -17.582 1.00 17.38 74 GLU B C 1
ATOM 1440 O O . GLU B 1 96 ? 13.698 89.986 -17.841 1.00 17.62 74 GLU B O 1
ATOM 1446 N N . GLN B 1 97 ? 14.278 88.346 -16.467 1.00 16.90 75 GLN B N 1
ATOM 1447 C CA . GLN B 1 97 ? 13.323 88.795 -15.442 1.00 17.27 75 GLN B CA 1
ATOM 1448 C C . GLN B 1 97 ? 13.751 90.154 -14.864 1.00 15.36 75 GLN B C 1
ATOM 1449 O O . GLN B 1 97 ? 12.908 91.065 -14.607 1.00 16.18 75 GLN B O 1
ATOM 1455 N N . CYS B 1 98 ? 15.061 90.329 -14.716 1.00 15.65 76 CYS B N 1
ATOM 1456 C CA . CYS B 1 98 ? 15.620 91.644 -14.286 1.00 17.70 76 CYS B CA 1
ATOM 1457 C C . CYS B 1 98 ? 15.238 92.765 -15.239 1.00 18.14 76 CYS B C 1
ATOM 1458 O O . CYS B 1 98 ? 14.768 93.816 -14.804 1.00 19.22 76 CYS B O 1
ATOM 1461 N N . ASP B 1 99 ? 15.452 92.554 -16.550 1.00 20.09 77 ASP B N 1
ATOM 1462 C CA . ASP B 1 99 ? 14.978 93.504 -17.549 1.00 18.78 77 ASP B CA 1
ATOM 1463 C C . ASP B 1 99 ? 13.482 93.706 -17.478 1.00 19.32 77 ASP B C 1
ATOM 1464 O O . ASP B 1 99 ? 13.008 94.836 -17.537 1.00 19.84 77 ASP B O 1
ATOM 1469 N N . ALA B 1 100 ? 12.723 92.612 -17.371 1.00 20.11 78 ALA B N 1
ATOM 1470 C CA . ALA B 1 100 ? 11.243 92.709 -17.307 1.00 21.67 78 ALA B CA 1
ATOM 1471 C C . ALA B 1 100 ? 10.822 93.536 -16.139 1.00 20.92 78 ALA B C 1
ATOM 1472 O O . ALA B 1 100 ? 9.910 94.406 -16.227 1.00 19.14 78 ALA B O 1
ATOM 1474 N N . PHE B 1 101 ? 11.489 93.251 -15.022 1.00 19.88 79 PHE B N 1
ATOM 1475 C CA . PHE B 1 101 ? 11.214 93.955 -13.731 1.00 18.68 79 PHE B CA 1
ATOM 1476 C C . PHE B 1 101 ? 11.365 95.434 -13.934 1.00 18.18 79 PHE B C 1
ATOM 1477 O O . PHE B 1 101 ? 10.466 96.208 -13.583 1.00 18.53 79 PHE B O 1
ATOM 1485 N N . HIS B 1 102 ? 12.499 95.808 -14.481 1.00 17.89 80 HIS B N 1
ATOM 1486 C CA . HIS B 1 102 ? 12.791 97.225 -14.725 1.00 19.71 80 HIS B CA 1
ATOM 1487 C C . HIS B 1 102 ? 11.765 97.904 -15.666 1.00 21.94 80 HIS B C 1
ATOM 1488 O O . HIS B 1 102 ? 11.267 99.021 -15.387 1.00 20.15 80 HIS B O 1
ATOM 1495 N N . ALA B 1 103 ? 11.499 97.251 -16.806 1.00 21.98 81 ALA B N 1
ATOM 1496 C CA . ALA B 1 103 ? 10.532 97.756 -17.778 1.00 22.49 81 ALA B CA 1
ATOM 1497 C C . ALA B 1 103 ? 9.141 97.955 -17.143 1.00 22.47 81 ALA B C 1
ATOM 1498 O O . ALA B 1 103 ? 8.534 99.009 -17.306 1.00 21.14 81 ALA B O 1
ATOM 1500 N N . ALA B 1 104 ? 8.661 96.980 -16.376 1.00 19.24 82 ALA B N 1
ATOM 1501 C CA . ALA B 1 104 ? 7.349 97.077 -15.792 1.00 21.13 82 ALA B CA 1
ATOM 1502 C C . ALA B 1 104 ? 7.299 98.195 -14.734 1.00 23.79 82 ALA B C 1
ATOM 1503 O O . ALA B 1 104 ? 6.259 98.840 -14.539 1.00 22.58 82 ALA B O 1
ATOM 1505 N N . GLY B 1 105 ? 8.417 98.398 -14.044 1.00 22.73 83 GLY B N 1
ATOM 1506 C CA . GLY B 1 105 ? 8.457 99.374 -12.964 1.00 24.46 83 GLY B CA 1
ATOM 1507 C C . GLY B 1 105 ? 8.344 100.771 -13.531 1.00 24.84 83 GLY B C 1
ATOM 1508 O O . GLY B 1 105 ? 7.446 101.545 -13.131 1.00 22.64 83 GLY B O 1
ATOM 1509 N N . ILE B 1 106 ? 9.192 101.039 -14.524 1.00 27.05 84 ILE B N 1
ATOM 1510 C CA . ILE B 1 106 ? 9.213 102.297 -15.254 1.00 29.08 84 ILE B CA 1
ATOM 1511 C C . ILE B 1 106 ? 7.872 102.621 -15.907 1.00 30.48 84 ILE B C 1
ATOM 1512 O O . ILE B 1 106 ? 7.472 103.775 -15.930 1.00 29.15 84 ILE B O 1
ATOM 1517 N N . ALA B 1 107 ? 7.165 101.614 -16.397 1.00 26.79 85 ALA B N 1
ATOM 1518 C CA . ALA B 1 107 ? 5.887 101.845 -17.027 1.00 28.56 85 ALA B CA 1
ATOM 1519 C C . ALA B 1 107 ? 4.798 101.980 -15.993 1.00 27.25 85 ALA B C 1
ATOM 1520 O O . ALA B 1 107 ? 3.674 102.234 -16.374 1.00 24.50 85 ALA B O 1
ATOM 1522 N N . ASN B 1 108 ? 5.062 101.760 -14.695 1.00 23.31 86 ASN B N 1
ATOM 1523 C CA . ASN B 1 108 ? 3.934 101.768 -13.754 1.00 23.09 86 ASN B CA 1
ATOM 1524 C C . ASN B 1 108 ? 4.097 102.660 -12.539 1.00 25.83 86 ASN B C 1
ATOM 1525 O O . ASN B 1 108 ? 3.587 102.351 -11.466 1.00 28.01 86 ASN B O 1
ATOM 1530 N N . GLY B 1 109 ? 4.861 103.726 -12.711 1.00 27.40 87 GLY B N 1
ATOM 1531 C CA . GLY B 1 109 ? 4.941 104.762 -11.712 1.00 31.89 87 GLY B CA 1
ATOM 1532 C C . GLY B 1 109 ? 6.305 104.904 -11.106 1.00 30.76 87 GLY B C 1
ATOM 1533 O O . GLY B 1 109 ? 6.507 105.815 -10.306 1.00 30.57 87 GLY B O 1
ATOM 1534 N N . GLY B 1 110 ? 7.239 104.029 -11.485 1.00 26.81 88 GLY B N 1
ATOM 1535 C CA . GLY B 1 110 ? 8.630 104.144 -11.014 1.00 26.30 88 GLY B CA 1
ATOM 1536 C C . GLY B 1 110 ? 9.516 104.954 -11.892 1.00 26.53 88 GLY B C 1
ATOM 1537 O O . GLY B 1 110 ? 9.103 105.388 -12.967 1.00 29.29 88 GLY B O 1
ATOM 1538 N N . THR B 1 111 ? 10.754 105.140 -11.453 1.00 25.57 89 THR B N 1
ATOM 1539 C CA . THR B 1 111 ? 11.709 105.924 -12.156 1.00 27.23 89 THR B CA 1
ATOM 1540 C C . THR B 1 111 ? 13.025 105.191 -12.181 1.00 28.69 89 THR B C 1
ATOM 1541 O O . THR B 1 111 ? 13.424 104.500 -11.214 1.00 26.32 89 THR B O 1
ATOM 1545 N N . THR B 1 112 ? 13.771 105.386 -13.258 1.00 28.04 90 THR B N 1
ATOM 1546 C CA . THR B 1 112 ? 15.015 104.672 -13.444 1.00 30.30 90 THR B CA 1
ATOM 1547 C C . THR B 1 112 ? 16.033 105.272 -12.494 1.00 29.23 90 THR B C 1
ATOM 1548 O O . THR B 1 112 ? 15.865 106.372 -12.028 1.00 26.52 90 THR B O 1
ATOM 1552 N N . CYS B 1 113 ? 17.098 104.534 -12.235 1.00 30.01 91 CYS B N 1
ATOM 1553 C CA . CYS B 1 113 ? 18.232 105.033 -11.516 1.00 31.67 91 CYS B CA 1
ATOM 1554 C C . CYS B 1 113 ? 19.263 105.385 -12.569 1.00 38.45 91 CYS B C 1
ATOM 1555 O O . CYS B 1 113 ? 18.974 105.293 -13.774 1.00 35.65 91 CYS B O 1
ATOM 1558 N N . GLU B 1 114 ? 20.445 105.766 -12.099 1.00 44.73 92 GLU B N 1
ATOM 1559 C CA . GLU B 1 114 ? 21.579 106.181 -12.912 1.00 49.47 92 GLU B CA 1
ATOM 1560 C C . GLU B 1 114 ? 21.887 105.170 -13.983 1.00 50.49 92 GLU B C 1
ATOM 1561 O O . GLU B 1 114 ? 21.835 105.487 -15.174 1.00 42.21 92 GLU B O 1
ATOM 1567 N N . GLU B 1 115 ? 22.213 103.959 -13.533 1.00 45.36 93 GLU B N 1
ATOM 1568 C CA . GLU B 1 115 ? 22.698 102.910 -14.404 1.00 50.10 93 GLU B CA 1
ATOM 1569 C C . GLU B 1 115 ? 21.555 102.082 -14.995 1.00 44.92 93 GLU B C 1
ATOM 1570 O O . GLU B 1 115 ? 20.547 101.827 -14.323 1.00 44.15 93 GLU B O 1
ATOM 1576 N N . PRO B 1 116 ? 21.701 101.666 -16.261 1.00 42.60 94 PRO B N 1
ATOM 1577 C CA . PRO B 1 116 ? 20.670 100.792 -16.857 1.00 38.70 94 PRO B CA 1
ATOM 1578 C C . PRO B 1 116 ? 20.819 99.345 -16.345 1.00 32.35 94 PRO B C 1
ATOM 1579 O O . PRO B 1 116 ? 21.852 99.008 -15.761 1.00 28.51 94 PRO B O 1
ATOM 1583 N N . PRO B 1 117 ? 19.814 98.480 -16.571 1.00 30.24 95 PRO B N 1
ATOM 1584 C CA . PRO B 1 117 ? 20.035 97.069 -16.232 1.00 27.17 95 PRO B CA 1
ATOM 1585 C C . PRO B 1 117 ? 21.309 96.521 -16.901 1.00 29.01 95 PRO B C 1
ATOM 1586 O O . PRO B 1 117 ? 21.575 96.872 -18.047 1.00 29.90 95 PRO B O 1
ATOM 1590 N N . GLY B 1 118 ? 22.076 95.666 -16.238 1.00 25.85 96 GLY B N 1
ATOM 1591 C CA . GLY B 1 118 ? 23.333 95.239 -16.830 1.00 27.67 96 GLY B CA 1
ATOM 1592 C C . GLY B 1 118 ? 24.117 94.334 -15.913 1.00 31.15 96 GLY B C 1
ATOM 1593 O O . GLY B 1 118 ? 23.807 94.212 -14.703 1.00 33.89 96 GLY B O 1
ATOM 1594 N N . PHE B 1 119 ? 25.108 93.642 -16.487 1.00 32.73 97 PHE B N 1
ATOM 1595 C CA . PHE B 1 119 ? 26.012 92.773 -15.706 1.00 34.94 97 PHE B CA 1
ATOM 1596 C C . PHE B 1 119 ? 26.976 93.618 -14.861 1.00 36.68 97 PHE B C 1
ATOM 1597 O O . PHE B 1 119 ? 27.241 94.737 -15.188 1.00 37.02 97 PHE B O 1
ATOM 1605 N N . ARG B 1 120 ? 27.463 93.067 -13.761 1.00 43.76 98 ARG B N 1
ATOM 1606 C CA . ARG B 1 120 ? 28.499 93.693 -12.948 1.00 50.97 98 ARG B CA 1
ATOM 1607 C C . ARG B 1 120 ? 29.309 92.528 -12.388 1.00 57.41 98 ARG B C 1
ATOM 1608 O O . ARG B 1 120 ? 28.764 91.435 -12.189 1.00 50.83 98 ARG B O 1
ATOM 1616 N N . ASP B 1 121 ? 30.617 92.742 -12.207 1.00 71.10 99 ASP B N 1
ATOM 1617 C CA . ASP B 1 121 ? 31.488 91.796 -11.484 1.00 82.51 99 ASP B CA 1
ATOM 1618 C C . ASP B 1 121 ? 31.797 92.384 -10.113 1.00 91.47 99 ASP B C 1
ATOM 1619 O O . ASP B 1 121 ? 32.961 92.497 -9.739 1.00 93.97 99 ASP B O 1
ATOM 1624 N N . GLY B 1 122 ? 30.754 92.767 -9.375 1.00 103.17 100 GLY B N 1
ATOM 1625 C CA . GLY B 1 122 ? 30.917 93.410 -8.070 1.00 106.12 100 GLY B CA 1
ATOM 1626 C C . GLY B 1 122 ? 31.607 92.437 -7.146 1.00 111.57 100 GLY B C 1
ATOM 1627 O O . GLY B 1 122 ? 31.231 91.262 -7.128 1.00 109.55 100 GLY B O 1
ATOM 1628 N N . ALA B 1 123 ? 32.627 92.920 -6.417 1.00 115.54 101 ALA B N 1
ATOM 1629 C CA . ALA B 1 123 ? 33.482 92.081 -5.546 1.00 103.53 101 ALA B CA 1
ATOM 1630 C C . ALA B 1 123 ? 32.599 91.215 -4.630 1.00 97.44 101 ALA B C 1
ATOM 16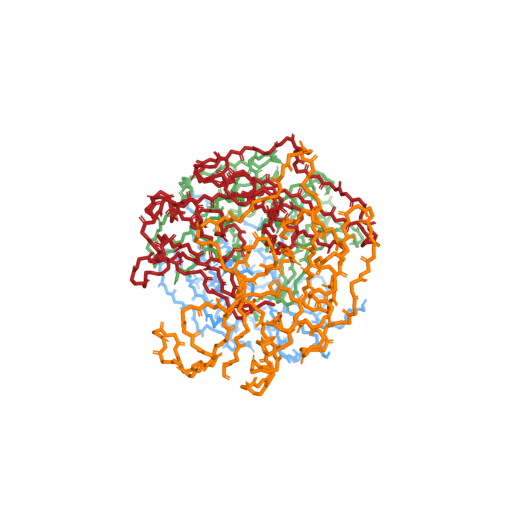31 O O . ALA B 1 123 ? 32.349 91.549 -3.478 1.00 92.58 101 ALA B O 1
ATOM 1633 N N . VAL B 1 124 ? 32.169 90.082 -5.182 1.00 89.15 102 VAL B N 1
ATOM 1634 C CA . VAL B 1 124 ? 30.987 89.319 -4.756 1.00 86.40 102 VAL B CA 1
ATOM 1635 C C . VAL B 1 124 ? 30.721 88.194 -5.791 1.00 81.96 102 VAL B C 1
ATOM 1636 O O . VAL B 1 124 ? 30.105 87.181 -5.455 1.00 82.41 102 VAL B O 1
ATOM 1640 N N . GLY B 1 125 ? 31.160 88.397 -7.044 1.00 76.55 103 GLY B N 1
ATOM 1641 C CA . GLY B 1 125 ? 30.889 87.490 -8.182 1.00 66.11 103 GLY B CA 1
ATOM 1642 C C . GLY B 1 125 ? 30.273 88.268 -9.350 1.00 60.14 103 GLY B C 1
ATOM 1643 O O . GLY B 1 125 ? 30.033 89.482 -9.238 1.00 63.94 103 GLY B O 1
ATOM 1644 N N . LYS B 1 126 ? 30.028 87.583 -10.470 1.00 52.73 104 LYS B N 1
ATOM 1645 C CA . LYS B 1 126 ? 29.329 88.164 -11.633 1.00 50.56 104 LYS B CA 1
ATOM 1646 C C . LYS B 1 126 ? 27.770 88.167 -11.483 1.00 41.54 104 LYS B C 1
ATOM 1647 O O . LYS B 1 126 ? 27.179 87.143 -11.302 1.00 35.67 104 LYS B O 1
ATOM 1653 N N . LEU B 1 127 ? 27.137 89.327 -11.606 1.00 38.17 105 LEU B N 1
ATOM 1654 C CA . LEU B 1 127 ? 25.744 89.525 -11.213 1.00 34.75 105 LEU B CA 1
ATOM 1655 C C . LEU B 1 127 ? 25.050 90.259 -12.328 1.00 31.62 105 LEU B C 1
ATOM 1656 O O . LEU B 1 127 ? 25.684 91.016 -13.039 1.00 31.42 105 LEU B O 1
ATOM 1661 N N . TYR B 1 128 ? 23.744 90.089 -12.464 1.00 27.01 106 TYR B N 1
ATOM 1662 C CA . TYR B 1 128 ? 22.964 90.973 -13.304 1.00 25.70 106 TYR B CA 1
ATOM 1663 C C . TYR B 1 128 ? 22.053 91.752 -12.374 1.00 24.33 106 TYR B C 1
ATOM 1664 O O . TYR B 1 128 ? 21.460 91.146 -11.461 1.00 24.52 106 TYR B O 1
ATOM 1673 N N . LEU B 1 129 ? 21.940 93.070 -12.601 1.00 26.75 107 LEU B N 1
ATOM 1674 C CA . LEU B 1 129 ? 21.215 93.976 -11.703 1.00 26.08 107 LEU B CA 1
ATOM 1675 C C . LEU B 1 129 ? 20.356 94.906 -12.483 1.00 23.80 107 LE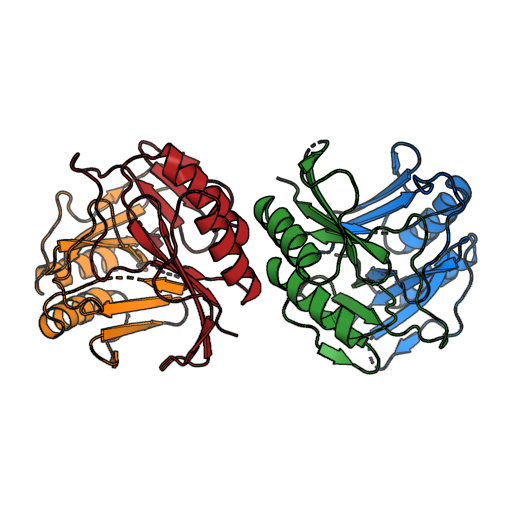U B C 1
ATOM 1676 O O . LEU B 1 129 ? 20.765 95.429 -13.514 1.00 23.24 107 LEU B O 1
ATOM 1681 N N . ALA B 1 130 ? 19.179 95.174 -11.955 1.00 22.44 108 ALA B N 1
ATOM 1682 C CA . ALA B 1 130 ? 18.350 96.238 -12.491 1.00 23.39 108 ALA B CA 1
ATOM 1683 C C . ALA B 1 130 ? 17.802 97.035 -11.308 1.00 22.95 108 ALA B C 1
ATOM 1684 O O . ALA B 1 130 ? 17.110 96.486 -10.499 1.00 20.99 108 ALA B O 1
ATOM 1686 N N . TYR B 1 131 ? 18.110 98.321 -11.240 1.00 22.21 109 TYR B N 1
ATOM 1687 C CA . TYR B 1 131 ? 17.667 99.247 -10.185 1.00 22.04 109 TYR B CA 1
ATOM 1688 C C . TYR B 1 131 ? 16.599 100.232 -10.663 1.00 22.60 109 TYR B C 1
ATOM 1689 O O . TYR B 1 131 ? 16.581 100.652 -11.829 1.00 25.37 109 TYR B O 1
ATOM 1698 N N . LEU B 1 132 ? 15.720 100.586 -9.754 1.00 20.44 110 LEU B N 1
ATOM 1699 C CA . LEU B 1 132 ? 14.712 101.613 -9.925 1.00 24.09 110 LEU B CA 1
ATOM 1700 C C . LEU B 1 132 ? 14.390 102.254 -8.585 1.00 20.91 110 LEU B C 1
ATOM 1701 O O . LEU B 1 132 ? 14.689 101.712 -7.499 1.00 21.04 110 LEU B O 1
ATOM 1706 N N . ARG B 1 133 ? 13.622 103.329 -8.651 1.00 20.16 111 ARG B N 1
ATOM 1707 C CA . ARG B 1 133 ? 12.893 103.849 -7.512 1.00 19.28 111 ARG B CA 1
ATOM 1708 C C . ARG B 1 133 ? 11.449 103.630 -7.703 1.00 20.03 111 ARG B C 1
ATOM 1709 O O . ARG B 1 133 ? 10.913 103.805 -8.829 1.00 19.18 111 ARG B O 1
ATOM 1717 N N . ASP B 1 134 ? 10.795 103.212 -6.624 1.00 18.34 112 ASP B N 1
ATOM 1718 C CA . ASP B 1 134 ? 9.380 103.161 -6.598 1.00 18.13 112 ASP B CA 1
ATOM 1719 C C . ASP B 1 134 ? 8.756 104.584 -6.533 1.00 18.86 112 ASP B C 1
ATOM 1720 O O . ASP B 1 134 ? 9.474 105.550 -6.554 1.00 18.10 112 ASP B O 1
ATOM 1725 N N . PRO B 1 135 ? 7.426 104.676 -6.524 1.00 21.92 113 PRO B N 1
ATOM 1726 C CA . PRO B 1 135 ? 6.708 105.963 -6.587 1.00 25.45 113 PRO B CA 1
ATOM 1727 C C . PRO B 1 135 ? 6.995 106.864 -5.413 1.00 25.76 113 PRO B C 1
ATOM 1728 O O . PRO B 1 135 ? 6.824 108.060 -5.580 1.00 24.26 113 PRO B O 1
ATOM 1732 N N . ASP B 1 136 ? 7.434 106.307 -4.271 1.00 22.64 114 ASP B N 1
ATOM 1733 C CA . ASP B 1 136 ? 7.827 107.125 -3.102 1.00 22.57 114 ASP B CA 1
ATOM 1734 C C . ASP B 1 136 ? 9.343 107.304 -2.974 1.00 22.99 114 ASP B C 1
ATOM 1735 O O . ASP B 1 136 ? 9.843 107.807 -1.994 1.00 25.66 114 ASP B O 1
ATOM 1740 N N . GLY B 1 137 ? 10.105 106.875 -3.957 1.00 21.30 115 GLY B N 1
ATOM 1741 C CA . GLY B 1 137 ? 11.555 107.044 -3.905 1.00 21.05 115 GLY B CA 1
ATOM 1742 C C . GLY B 1 137 ? 12.323 105.887 -3.226 1.00 19.21 115 GLY B C 1
ATOM 1743 O O . GLY B 1 137 ? 13.526 105.942 -3.092 1.00 20.86 115 GLY B O 1
ATOM 1744 N N . ASN B 1 138 ? 11.639 104.852 -2.773 1.00 20.47 116 ASN B N 1
ATOM 1745 C CA . ASN B 1 138 ? 12.328 103.676 -2.202 1.00 18.87 116 ASN B CA 1
ATOM 1746 C C . ASN B 1 138 ? 13.140 103.032 -3.318 1.00 19.80 116 ASN B C 1
ATOM 1747 O O . ASN B 1 138 ? 12.639 102.751 -4.416 1.00 18.48 116 ASN B O 1
ATOM 1752 N N . LYS B 1 139 ? 14.425 102.829 -3.053 1.00 21.30 117 LYS B N 1
ATOM 1753 C CA . LYS B 1 139 ? 15.299 102.239 -4.009 1.00 19.64 117 LYS B CA 1
ATOM 1754 C C . LYS B 1 139 ? 15.197 100.710 -3.994 1.00 20.41 117 LYS B C 1
ATOM 1755 O O . LYS B 1 139 ? 15.361 100.043 -2.964 1.00 19.77 117 LYS B O 1
ATOM 1761 N N . ILE B 1 140 ? 14.976 100.132 -5.147 1.00 18.81 118 ILE B N 1
ATOM 1762 C CA . ILE B 1 140 ? 14.850 98.698 -5.193 1.00 20.95 118 ILE B CA 1
ATOM 1763 C C . ILE B 1 140 ? 15.610 98.163 -6.376 1.00 21.52 118 ILE B C 1
ATOM 1764 O O . ILE B 1 140 ? 15.990 98.889 -7.295 1.00 21.04 118 ILE B O 1
ATOM 1769 N N . CYS B 1 141 ? 15.788 96.857 -6.368 1.00 21.97 119 CYS B N 1
ATOM 1770 C CA . CYS B 1 141 ? 16.686 96.234 -7.260 1.00 24.39 119 CYS B CA 1
ATOM 1771 C C . CYS B 1 141 ? 16.223 94.775 -7.538 1.00 21.59 119 CYS B C 1
ATOM 1772 O O . CYS B 1 141 ? 15.690 94.147 -6.665 1.00 19.21 119 CYS B O 1
ATOM 1775 N N . ALA B 1 142 ? 16.415 94.281 -8.765 1.00 20.17 120 ALA B N 1
ATOM 1776 C CA . ALA B 1 142 ? 16.282 92.855 -9.089 1.00 20.01 120 ALA B CA 1
ATOM 1777 C C . ALA B 1 142 ? 17.688 92.372 -9.392 1.00 20.68 120 ALA B C 1
ATOM 1778 O O . ALA B 1 142 ? 18.422 93.024 -10.152 1.00 21.62 120 ALA B O 1
ATOM 1780 N N . LEU B 1 143 ? 18.058 91.261 -8.763 1.00 18.78 121 LEU B N 1
ATOM 1781 C CA . LEU B 1 143 ? 19.369 90.685 -8.857 1.00 19.64 121 LEU B CA 1
ATOM 1782 C C . LEU B 1 143 ? 19.289 89.217 -9.268 1.00 20.14 121 LEU B C 1
ATOM 1783 O O . LEU B 1 143 ? 18.554 88.413 -8.660 1.00 17.33 121 LEU B O 1
ATOM 1788 N N . HIS B 1 144 ? 20.064 88.882 -10.272 1.00 20.50 122 HIS B N 1
ATOM 1789 C CA . HIS B 1 144 ? 20.221 87.495 -10.681 1.00 22.93 122 HIS B CA 1
ATOM 1790 C C . HIS B 1 144 ? 21.701 87.087 -10.600 1.00 25.25 122 HIS B C 1
ATOM 1791 O O . HIS B 1 144 ? 22.532 87.820 -11.073 1.00 24.29 122 HIS B O 1
ATOM 1798 N N . ARG B 1 145 ? 22.011 85.928 -10.041 1.00 29.82 123 ARG B N 1
ATOM 1799 C CA . ARG B 1 145 ? 23.408 85.431 -10.025 1.00 38.76 123 ARG B CA 1
ATOM 1800 C C . ARG B 1 145 ? 23.717 84.537 -11.216 1.00 38.84 123 ARG B C 1
ATOM 1801 O O . ARG B 1 145 ? 23.281 83.397 -11.185 1.00 37.72 123 ARG B O 1
ATOM 1809 N N . SER C 1 22 ? 27.322 63.031 14.329 1.00 31.95 0 SER C N 1
ATOM 1810 C CA . SER C 1 22 ? 27.708 63.351 15.740 1.00 31.61 0 SER C CA 1
ATOM 1811 C C . SER C 1 22 ? 28.235 62.127 16.479 1.00 30.71 0 SER C C 1
ATOM 1812 O O . SER C 1 22 ? 27.707 61.018 16.370 1.00 30.67 0 SER C O 1
ATOM 1823 N N . PHE C 1 24 ? 28.020 61.721 19.641 1.00 18.07 2 PHE C N 1
ATOM 1824 C CA . PHE C 1 24 ? 27.067 61.445 20.696 1.00 19.04 2 PHE C CA 1
ATOM 1825 C C . PHE C 1 24 ? 25.642 61.332 20.148 1.00 19.62 2 PHE C C 1
ATOM 1826 O O . PHE C 1 24 ? 25.199 62.192 19.388 1.00 20.61 2 PHE C O 1
ATOM 1834 N N . SER C 1 25 ? 24.944 60.254 20.477 1.00 18.03 3 SER C N 1
ATOM 1835 C CA . SER C 1 25 ? 23.527 60.103 20.140 1.00 19.02 3 SER C CA 1
ATOM 1836 C C . SER C 1 25 ? 22.724 60.975 21.081 1.00 18.45 3 SER C C 1
ATOM 1837 O O . SER C 1 25 ? 21.770 61.671 20.676 1.00 18.28 3 SER C O 1
ATOM 1840 N N . HIS C 1 26 ? 23.103 60.983 22.355 1.00 15.81 4 HIS C N 1
ATOM 1841 C CA . HIS C 1 26 ? 22.327 61.727 23.343 1.00 15.35 4 HIS C CA 1
ATOM 1842 C C . HIS C 1 26 ? 23.070 61.913 24.651 1.00 16.02 4 HIS C C 1
ATOM 1843 O O . HIS C 1 26 ? 24.006 61.127 24.941 1.00 16.56 4 HIS C O 1
ATOM 1850 N N . VAL C 1 27 ? 22.673 62.925 25.445 1.00 15.12 5 VAL C N 1
ATOM 1851 C CA . VAL C 1 27 ? 23.215 63.134 26.760 1.00 14.29 5 VAL C CA 1
ATOM 1852 C C . VAL C 1 27 ? 22.060 63.432 27.680 1.00 15.04 5 VAL C C 1
ATOM 1853 O O . VAL C 1 27 ? 21.186 64.308 27.360 1.00 14.99 5 VAL C O 1
ATOM 1865 N N . VAL C 1 29 ? 21.093 64.418 31.783 1.00 13.70 7 VAL C N 1
ATOM 1866 C CA . VAL C 1 29 ? 21.545 64.788 33.129 1.00 13.76 7 VAL C CA 1
ATOM 1867 C C . VAL C 1 29 ? 20.405 64.587 34.108 1.00 15.49 7 VAL C C 1
ATOM 1868 O O . VAL C 1 29 ? 19.240 64.657 33.748 1.00 13.15 7 VAL C O 1
ATOM 1872 N N . GLY C 1 30 ? 20.755 64.360 35.372 1.00 15.03 8 GLY C N 1
ATOM 1873 C CA . GLY C 1 30 ? 19.733 64.203 36.395 1.00 15.63 8 GLY C CA 1
ATOM 1874 C C . GLY C 1 30 ? 19.299 65.498 37.007 1.00 15.21 8 GLY C C 1
ATOM 1875 O O . GLY C 1 30 ? 20.093 66.399 37.218 1.00 15.89 8 GLY C O 1
ATOM 1876 N N . VAL C 1 31 ? 18.005 65.654 37.233 1.00 15.65 9 VAL C N 1
ATOM 1877 C CA . VAL C 1 31 ? 17.526 66.867 37.903 1.00 15.30 9 VAL C CA 1
ATOM 1878 C C . VAL C 1 31 ? 16.579 66.483 39.044 1.00 15.76 9 VAL C C 1
ATOM 1879 O O . VAL C 1 31 ? 15.964 65.426 39.000 1.00 16.84 9 VAL C O 1
ATOM 1883 N N . ASN C 1 32 ? 16.483 67.326 40.064 1.00 17.39 10 ASN C N 1
ATOM 1884 C CA . ASN C 1 32 ? 15.658 67.041 41.226 1.00 19.03 10 ASN C CA 1
ATOM 1885 C C . ASN C 1 32 ? 14.291 67.699 41.137 1.00 20.39 10 ASN C C 1
ATOM 1886 O O . ASN C 1 32 ? 13.373 67.294 41.840 1.00 17.27 10 ASN C O 1
ATOM 1891 N N . ASP C 1 33 ? 14.135 68.616 40.177 1.00 20.06 11 ASP C N 1
ATOM 1892 C CA . ASP C 1 33 ? 12.833 69.264 39.926 1.00 20.24 11 ASP C CA 1
ATOM 1893 C C . ASP C 1 33 ? 12.650 69.528 38.457 1.00 18.98 11 ASP C C 1
ATOM 1894 O O . ASP C 1 33 ? 13.226 70.508 37.889 1.00 16.50 11 ASP C O 1
ATOM 1899 N N . LEU C 1 34 ? 11.902 68.633 37.823 1.00 19.04 12 LEU C N 1
ATOM 1900 C CA . LEU C 1 34 ? 11.775 68.662 36.400 1.00 21.02 12 LEU C CA 1
ATOM 1901 C C . LEU C 1 34 ? 11.242 69.981 35.800 1.00 21.84 12 LEU C C 1
ATOM 1902 O O . LEU C 1 34 ? 11.687 70.403 34.727 1.00 20.17 12 LEU C O 1
ATOM 1907 N N . GLU C 1 35 ? 10.291 70.628 36.487 1.00 23.69 13 GLU C N 1
ATOM 1908 C CA . GLU C 1 35 ? 9.638 71.792 35.946 1.00 24.54 13 GLU C CA 1
ATOM 1909 C C . GLU C 1 35 ? 10.538 72.986 36.084 1.00 22.19 13 GLU C C 1
ATOM 1910 O O . GLU C 1 35 ? 10.626 73.795 35.164 1.00 23.20 13 GLU C O 1
ATOM 1916 N N . VAL C 1 36 ? 11.195 73.117 37.227 1.00 22.71 14 VAL C N 1
ATOM 1917 C CA . VAL C 1 36 ? 12.255 74.104 37.397 1.00 22.16 14 VAL C CA 1
ATOM 1918 C C . VAL C 1 36 ? 13.352 73.940 36.302 1.00 23.49 14 VAL C C 1
ATOM 1919 O O . VAL C 1 36 ? 13.754 74.929 35.685 1.00 21.83 14 VAL C O 1
ATOM 1923 N N . SER C 1 37 ? 13.798 72.709 36.033 1.00 19.93 15 SER C N 1
ATOM 1924 C CA . SER C 1 37 ? 14.866 72.499 35.048 1.00 18.42 15 SER C CA 1
ATOM 1925 C C . SER C 1 37 ? 14.377 72.725 33.620 1.00 16.51 15 SER C C 1
ATOM 1926 O O . SER C 1 37 ? 15.122 73.171 32.815 1.00 16.81 15 SER C O 1
ATOM 1929 N N . LYS C 1 38 ? 13.146 72.337 33.309 1.00 16.53 16 LYS C N 1
ATOM 1930 C CA . LYS C 1 38 ? 12.532 72.600 32.023 1.00 19.32 16 LYS C CA 1
ATOM 1931 C C . LYS C 1 38 ? 12.541 74.109 31.712 1.00 19.16 16 LYS C C 1
ATOM 1932 O O . LYS C 1 38 ? 12.856 74.543 30.600 1.00 17.63 16 LYS C O 1
ATOM 1938 N N . LYS C 1 39 ? 12.232 74.906 32.708 1.00 20.89 17 LYS C N 1
ATOM 1939 C CA . LYS C 1 39 ? 12.149 76.330 32.489 1.00 22.55 17 LYS C CA 1
ATOM 1940 C C . LYS C 1 39 ? 13.554 76.909 32.263 1.00 20.33 17 LYS C C 1
ATOM 1941 O O . LYS C 1 39 ? 13.758 77.736 31.366 1.00 16.49 17 LYS C O 1
ATOM 1947 N N . PHE C 1 40 ? 14.523 76.470 33.051 1.00 17.90 18 PHE C N 1
ATOM 1948 C CA . PHE C 1 40 ? 15.943 76.812 32.769 1.00 16.55 18 PHE C CA 1
ATOM 1949 C C . PHE C 1 40 ? 16.411 76.422 31.354 1.00 14.61 18 PHE C C 1
ATOM 1950 O O . PHE C 1 40 ? 16.898 77.297 30.605 1.00 14.40 18 PHE C O 1
ATOM 1958 N N . TYR C 1 41 ? 16.237 75.150 30.975 1.00 14.13 19 TYR C N 1
ATOM 1959 C CA . TYR C 1 41 ? 16.764 74.652 29.671 1.00 13.86 19 TYR C CA 1
ATOM 1960 C C . TYR C 1 41 ? 15.999 75.219 28.462 1.00 13.29 19 TYR C C 1
ATOM 1961 O O . TYR C 1 41 ? 16.607 75.475 27.435 1.00 12.84 19 TYR C O 1
ATOM 1970 N N . ASP C 1 42 ? 14.689 75.402 28.595 1.00 13.99 20 ASP C N 1
ATOM 1971 C CA . ASP C 1 42 ? 13.891 76.116 27.588 1.00 16.21 20 ASP C CA 1
ATOM 1972 C C . ASP C 1 42 ? 14.518 77.471 27.279 1.00 14.68 20 ASP C C 1
ATOM 1973 O O . ASP C 1 42 ? 14.804 77.807 26.088 1.00 17.02 20 ASP C O 1
ATOM 1978 N N . ALA C 1 43 ? 14.802 78.209 28.335 1.00 14.40 21 ALA C N 1
ATOM 1979 C CA . ALA C 1 43 ? 15.375 79.538 28.215 1.00 15.61 21 ALA C CA 1
ATOM 1980 C C . ALA C 1 43 ? 16.795 79.475 27.659 1.00 15.81 21 ALA C C 1
ATOM 1981 O O . ALA C 1 43 ? 17.184 80.247 26.732 1.00 15.62 21 ALA C O 1
ATOM 1983 N N . LEU C 1 44 ? 17.559 78.540 28.200 1.00 14.41 22 LEU C N 1
ATOM 1984 C CA . LEU C 1 44 ? 18.965 78.427 27.873 1.00 14.22 22 LEU C CA 1
ATOM 1985 C C . LEU C 1 44 ? 19.181 77.946 26.443 1.00 13.11 22 LEU C C 1
ATOM 1986 O O . LEU C 1 44 ? 19.872 78.576 25.655 1.00 14.86 22 LEU C O 1
ATOM 1991 N N . LEU C 1 45 ? 18.627 76.804 26.131 1.00 12.97 23 LEU C N 1
ATOM 1992 C CA . LEU C 1 45 ? 18.853 76.220 24.844 1.00 13.71 23 LEU C CA 1
ATOM 1993 C C . LEU C 1 45 ? 18.064 76.926 23.751 1.00 13.43 23 LEU C C 1
ATOM 1994 O O . LEU C 1 45 ? 18.447 76.829 22.585 1.00 13.27 23 LEU C O 1
ATOM 1999 N N . GLY C 1 46 ? 16.971 77.609 24.101 1.00 13.19 24 GLY C N 1
ATOM 2000 C CA . GLY C 1 46 ? 16.272 78.467 23.117 1.00 13.87 24 GLY C CA 1
ATOM 2001 C C . GLY C 1 46 ? 17.245 79.470 22.469 1.00 14.54 24 GLY C C 1
ATOM 2002 O O . GLY C 1 46 ? 17.083 79.837 21.304 1.00 15.56 24 GLY C O 1
ATOM 2003 N N . THR C 1 47 ? 18.248 79.930 23.204 1.00 14.61 25 THR C N 1
ATOM 2004 C CA . THR C 1 47 ? 19.165 80.928 22.657 1.00 15.01 25 THR C CA 1
ATOM 2005 C C . THR C 1 47 ? 20.010 80.310 21.528 1.00 15.30 25 THR C C 1
ATOM 2006 O O . THR C 1 47 ? 20.551 81.038 20.687 1.00 14.20 25 THR C O 1
ATOM 2010 N N . LEU C 1 48 ? 20.134 78.987 21.538 1.00 16.18 26 LEU C N 1
ATOM 2011 C CA . LEU C 1 48 ? 20.836 78.249 20.479 1.00 16.59 26 LEU C CA 1
ATOM 2012 C C . LEU C 1 48 ? 19.880 77.683 19.480 1.00 16.50 26 LEU C C 1
ATOM 2013 O O . LEU C 1 48 ? 20.266 76.912 18.599 1.00 16.82 26 LEU C O 1
ATOM 2018 N N . GLY C 1 49 ? 18.621 78.076 19.565 1.00 18.48 27 GLY C N 1
ATOM 2019 C CA . GLY C 1 49 ? 17.629 77.651 18.584 1.00 19.69 27 GLY C CA 1
ATOM 2020 C C . GLY C 1 49 ? 17.082 76.227 18.811 1.00 21.34 27 GLY C C 1
ATOM 2021 O O . GLY C 1 49 ? 16.487 75.633 17.926 1.00 23.12 27 GLY C O 1
ATOM 2022 N N . ILE C 1 50 ? 17.236 75.707 20.010 1.00 20.52 28 ILE C N 1
ATOM 2023 C CA . ILE C 1 50 ? 16.785 74.386 20.389 1.00 21.99 28 ILE C CA 1
ATOM 2024 C C . ILE C 1 50 ? 15.463 74.567 21.142 1.00 26.00 28 ILE C C 1
ATOM 2025 O O . ILE C 1 50 ? 15.473 75.285 22.177 1.00 23.82 28 ILE C O 1
ATOM 2030 N N . GLY C 1 51 ? 14.365 73.972 20.550 1.00 28.49 29 GLY C N 1
ATOM 2031 C CA . GLY C 1 51 ? 12.849 74.260 20.753 1.00 21.22 29 GLY C CA 1
ATOM 2032 C C . GLY C 1 51 ? 12.621 73.729 22.121 1.00 25.73 29 GLY C C 1
ATOM 2033 O O . GLY C 1 51 ? 13.583 73.091 22.682 1.00 27.70 29 GLY C O 1
ATOM 2034 N N . PRO C 1 52 ? 11.445 73.976 22.700 1.00 19.94 30 PRO C N 1
ATOM 2035 C CA . PRO C 1 52 ? 11.343 73.653 24.108 1.00 19.99 30 PRO C CA 1
ATOM 2036 C C . PRO C 1 52 ? 11.282 72.176 24.397 1.00 18.73 30 PRO C C 1
ATOM 2037 O O . PRO C 1 52 ? 11.095 71.366 23.505 1.00 16.51 30 PRO C O 1
ATOM 2041 N N . GLY C 1 53 ? 11.408 71.855 25.666 1.00 17.29 31 GLY C N 1
ATOM 2042 C CA . GLY C 1 53 ? 11.472 70.467 26.120 1.00 19.20 31 GLY C CA 1
ATOM 2043 C C . GLY C 1 53 ? 10.174 69.746 25.872 1.00 19.84 31 GLY C C 1
ATOM 2044 O O . GLY C 1 53 ? 9.174 70.331 26.062 1.00 21.81 31 GLY C O 1
ATOM 2045 N N . VAL C 1 54 ? 10.216 68.486 25.476 1.00 21.15 32 VAL C N 1
ATOM 2046 C CA . VAL C 1 54 ? 9.012 67.653 25.189 1.00 23.80 32 VAL C CA 1
ATOM 2047 C C . VAL C 1 54 ? 9.015 66.502 26.177 1.00 23.41 32 VAL C C 1
ATOM 2048 O O . VAL C 1 54 ? 10.030 65.793 26.322 1.00 22.42 32 VAL C O 1
ATOM 2052 N N . ALA C 1 55 ? 7.910 66.344 26.882 1.00 23.46 33 ALA C N 1
ATOM 2053 C CA . ALA C 1 55 ? 7.721 65.337 27.925 1.00 24.50 33 ALA C CA 1
ATOM 2054 C C . ALA C 1 55 ? 7.782 63.924 27.414 1.00 25.61 33 ALA C C 1
ATOM 2055 O O . ALA C 1 55 ? 7.323 63.624 26.337 1.00 26.77 33 ALA C O 1
ATOM 2057 N N . ASN C 1 56 ? 8.354 63.040 28.227 1.00 25.12 34 ASN C N 1
ATOM 2058 C CA . ASN C 1 56 ? 8.271 61.656 27.990 1.00 27.73 34 ASN C CA 1
ATOM 2059 C C . ASN C 1 56 ? 8.641 60.911 29.248 1.00 29.85 34 ASN C C 1
ATOM 2060 O O . ASN C 1 56 ? 9.847 60.825 29.609 1.00 31.55 34 ASN C O 1
ATOM 2065 N N . LYS C 1 57 ? 7.618 60.434 29.951 1.00 31.39 35 LYS C N 1
ATOM 2066 C CA . LYS C 1 57 ? 7.777 59.805 31.258 1.00 31.26 35 LYS C CA 1
ATOM 2067 C C . LYS C 1 57 ? 8.335 60.869 32.196 1.00 29.71 35 LYS C C 1
ATOM 2068 O O . LYS C 1 57 ? 7.927 62.005 32.090 1.00 28.35 35 LYS C O 1
ATOM 2074 N N . SER C 1 58 ? 9.264 60.553 33.097 1.00 26.33 36 SER C N 1
ATOM 2075 C CA . SER C 1 58 ? 9.825 61.611 33.959 1.00 27.74 36 SER C CA 1
ATOM 2076 C C . SER C 1 58 ? 11.075 62.284 33.368 1.00 25.31 36 SER C C 1
ATOM 2077 O O . SER C 1 58 ? 12.112 62.425 34.068 1.00 21.11 36 SER C O 1
ATOM 2080 N N . ARG C 1 59 ? 10.940 62.713 32.102 1.00 22.46 37 ARG C N 1
ATOM 2081 C CA . ARG C 1 59 ? 11.989 63.390 31.345 1.00 21.99 37 ARG C CA 1
ATOM 2082 C C . ARG C 1 59 ? 11.433 64.461 30.437 1.00 21.92 37 ARG C C 1
ATOM 2083 O O . ARG C 1 59 ? 10.290 64.361 29.929 1.00 19.58 37 ARG C O 1
ATOM 2091 N N . TYR C 1 60 ? 12.283 65.436 30.134 1.00 19.99 38 TYR C N 1
ATOM 2092 C CA . TYR C 1 60 ? 12.065 66.297 29.011 1.00 20.76 38 TYR C CA 1
ATOM 2093 C C . TYR C 1 60 ? 13.239 66.188 28.060 1.00 20.34 38 TYR C C 1
ATOM 2094 O O . TYR C 1 60 ? 14.419 66.254 28.500 1.00 17.36 38 TYR C O 1
ATOM 2103 N N . PHE C 1 61 ? 12.911 66.126 26.773 1.00 18.18 39 PHE C N 1
ATOM 2104 C CA . PHE C 1 61 ? 13.874 65.960 25.685 1.00 19.27 39 PHE C CA 1
ATOM 2105 C C . PHE C 1 61 ? 13.927 67.179 24.811 1.00 20.46 39 PHE C C 1
ATOM 2106 O O . PHE C 1 61 ? 12.878 67.817 24.521 1.00 21.37 39 PHE C O 1
ATOM 2114 N N . TYR C 1 62 ? 15.149 67.494 24.398 1.00 18.10 40 TYR C N 1
ATOM 2115 C CA . TYR C 1 62 ? 15.472 68.656 23.569 1.00 19.45 40 TYR C CA 1
ATOM 2116 C C . TYR C 1 62 ? 16.201 68.105 22.346 1.00 21.23 40 TYR C C 1
ATOM 2117 O O . TYR C 1 62 ? 17.405 67.770 22.388 1.00 20.49 40 TYR C O 1
ATOM 2126 N N . ARG C 1 63 ? 15.453 67.924 21.287 1.00 24.38 41 ARG C N 1
ATOM 2127 C CA . ARG C 1 63 ? 15.928 67.218 20.118 1.00 29.01 41 ARG C CA 1
ATOM 2128 C C . ARG C 1 63 ? 16.397 68.203 19.063 1.00 30.74 41 ARG C C 1
ATOM 2129 O O . ARG C 1 63 ? 15.862 69.299 18.940 1.00 34.03 41 ARG C O 1
ATOM 2137 N N . SER C 1 64 ? 17.425 67.821 18.327 1.00 33.73 42 SER C N 1
ATOM 2138 C CA . SER C 1 64 ? 17.816 68.517 17.090 1.00 35.98 42 SER C CA 1
ATOM 2139 C C . SER C 1 64 ? 18.102 67.464 16.035 1.00 34.86 42 SER C C 1
ATOM 2140 O O . SER C 1 64 ? 18.047 66.281 16.305 1.00 29.15 42 SER C O 1
ATOM 2143 N N . PRO C 1 65 ? 18.422 67.909 14.814 1.00 41.15 43 PRO C N 1
ATOM 2144 C CA . PRO C 1 65 ? 18.826 66.947 13.815 1.00 40.42 43 PRO C CA 1
ATOM 2145 C C . PRO C 1 65 ? 20.152 66.232 14.098 1.00 35.26 43 PRO C C 1
ATOM 2146 O O . PRO C 1 65 ? 20.391 65.184 13.520 1.00 41.59 43 PRO C O 1
ATOM 2150 N N . ALA C 1 66 ? 21.011 66.743 14.971 1.00 34.84 44 ALA C N 1
ATOM 2151 C CA . ALA C 1 66 ? 22.201 65.937 15.313 1.00 31.79 44 ALA C CA 1
ATOM 2152 C C . ALA C 1 66 ? 22.529 65.917 16.804 1.00 29.23 44 ALA C C 1
ATOM 2153 O O . ALA C 1 66 ? 23.461 66.592 17.251 1.00 22.85 44 ALA C O 1
ATOM 2155 N N . GLY C 1 67 ? 21.801 65.041 17.529 1.00 29.71 45 GLY C N 1
ATOM 2156 C CA . GLY C 1 67 ? 21.827 64.970 18.986 1.00 26.40 45 GLY C CA 1
ATOM 2157 C C . GLY C 1 67 ? 20.556 65.372 19.732 1.00 21.83 45 GLY C C 1
ATOM 2158 O O . GLY C 1 67 ? 19.740 66.228 19.316 1.00 20.83 45 GLY C O 1
ATOM 2159 N N . THR C 1 68 ? 20.382 64.685 20.852 1.00 18.53 46 THR C N 1
ATOM 2160 C CA . THR C 1 68 ? 19.298 64.925 21.781 1.00 17.56 46 THR C CA 1
ATOM 2161 C C . THR C 1 68 ? 19.880 65.142 23.162 1.00 16.50 46 THR C C 1
ATOM 2162 O O . THR C 1 68 ? 20.803 64.421 23.603 1.00 13.53 46 THR C O 1
ATOM 2166 N N . PHE C 1 69 ? 19.366 66.148 23.845 1.00 15.46 47 PHE C N 1
ATOM 2167 C CA . PHE C 1 69 ? 19.677 66.372 25.250 1.00 14.80 47 PHE C CA 1
ATOM 2168 C C . PHE C 1 69 ? 18.467 66.082 26.061 1.00 16.10 47 PHE C C 1
ATOM 2169 O O . PHE C 1 69 ? 17.348 66.450 25.653 1.00 14.14 47 PHE C O 1
ATOM 2177 N N . GLY C 1 70 ? 18.662 65.487 27.239 1.00 16.05 48 GLY C N 1
ATOM 2178 C CA . GLY C 1 70 ? 17.525 65.242 28.129 1.00 16.61 48 GLY C CA 1
ATOM 2179 C C . GLY C 1 70 ? 17.784 65.522 29.587 1.00 16.24 48 GLY C C 1
ATOM 2180 O O . GLY C 1 70 ? 18.917 65.408 30.084 1.00 15.17 48 GLY C O 1
ATOM 2181 N N . ILE C 1 71 ? 16.742 65.940 30.285 1.00 14.86 49 ILE C N 1
ATOM 2182 C CA . ILE C 1 71 ? 16.786 66.088 31.736 1.00 15.52 49 ILE C CA 1
ATOM 2183 C C . ILE C 1 71 ? 15.871 65.017 32.300 1.00 17.03 49 ILE C C 1
ATOM 2184 O O . ILE C 1 71 ? 14.795 64.695 31.701 1.00 14.93 49 ILE C O 1
ATOM 2189 N N . THR C 1 72 ? 16.310 64.397 33.394 1.00 16.75 50 THR C N 1
ATOM 2190 C CA . THR C 1 72 ? 15.574 63.233 33.906 1.00 16.43 50 THR C CA 1
ATOM 2191 C C . THR C 1 72 ? 15.580 63.183 35.414 1.00 15.28 50 THR C C 1
ATOM 2192 O O . THR C 1 72 ? 16.539 63.584 36.082 1.00 14.31 50 THR C O 1
ATOM 2196 N N . THR C 1 73 ? 14.477 62.679 35.953 1.00 15.32 51 THR C N 1
ATOM 2197 C CA . THR C 1 73 ? 14.424 62.147 37.305 1.00 16.03 51 THR C CA 1
ATOM 2198 C C . THR C 1 73 ? 15.225 60.826 37.270 1.00 14.57 51 THR C C 1
ATOM 2199 O O . THR C 1 73 ? 15.008 60.010 36.378 1.00 13.01 51 THR C O 1
ATOM 2203 N N . PRO C 1 74 ? 16.186 60.637 38.188 1.00 12.76 52 PRO C N 1
ATOM 2204 C CA . PRO C 1 74 ? 17.005 59.396 38.050 1.00 14.08 52 PRO C CA 1
ATOM 2205 C C . PRO C 1 74 ? 16.157 58.145 38.140 1.00 15.73 52 PRO C C 1
ATOM 2206 O O . PRO C 1 74 ? 15.303 58.034 39.026 1.00 15.41 52 PRO C O 1
ATOM 2210 N N . ILE C 1 75 ? 16.442 57.166 37.304 1.00 18.11 53 ILE C N 1
ATOM 2211 C CA . ILE C 1 75 ? 15.592 55.955 37.281 1.00 22.20 53 ILE C CA 1
ATOM 2212 C C . ILE C 1 75 ? 15.731 55.136 38.583 1.00 21.62 53 ILE C C 1
ATOM 2213 O O . ILE C 1 75 ? 14.916 54.285 38.849 1.00 16.35 53 ILE C O 1
ATOM 2218 N N . ASN C 1 76 ? 16.771 55.348 39.380 1.00 18.73 54 ASN C N 1
ATOM 2219 C CA . ASN C 1 76 ? 16.887 54.488 40.610 1.00 19.33 54 ASN C CA 1
ATOM 2220 C C . ASN C 1 76 ? 16.109 55.032 41.794 1.00 20.24 54 ASN C C 1
ATOM 2221 O O . ASN C 1 76 ? 16.187 54.515 42.917 1.00 21.46 54 ASN C O 1
ATOM 2226 N N . GLY C 1 77 ? 15.362 56.115 41.552 1.00 19.70 55 GLY C N 1
ATOM 2227 C CA . GLY C 1 77 ? 14.584 56.769 42.606 1.00 19.30 55 GLY C CA 1
ATOM 2228 C C . GLY C 1 77 ? 15.375 57.530 43.643 1.00 20.05 55 GLY C C 1
ATOM 2229 O O . GLY C 1 77 ? 14.787 58.012 44.575 1.00 17.93 55 GLY C O 1
ATOM 2230 N N . GLN C 1 78 ? 16.708 57.630 43.491 1.00 17.64 56 GLN C N 1
ATOM 2231 C CA . GLN C 1 78 ? 17.528 58.374 44.382 1.00 16.01 56 GLN C CA 1
ATOM 2232 C C . GLN C 1 78 ? 17.793 59.768 43.796 1.00 15.77 56 GLN C C 1
ATOM 2233 O O . GLN C 1 78 ? 17.585 60.010 42.597 1.00 16.94 56 GLN C O 1
ATOM 2239 N N . PRO C 1 79 ? 18.217 60.692 44.632 1.00 17.10 57 PRO C N 1
ATOM 2240 C CA . PRO C 1 79 ? 18.441 62.087 44.210 1.00 17.47 57 PRO C CA 1
ATOM 2241 C C . PRO C 1 79 ? 19.477 62.246 43.110 1.00 17.23 57 PRO C C 1
ATOM 2242 O O . PRO C 1 79 ? 20.438 61.466 43.011 1.00 15.27 57 PRO C O 1
ATOM 2246 N N . ALA C 1 80 ? 19.249 63.236 42.277 1.00 14.93 58 ALA C N 1
ATOM 2247 C CA . ALA C 1 80 ? 20.094 63.513 41.154 1.00 16.76 58 ALA C CA 1
ATOM 2248 C C . ALA C 1 80 ? 21.323 64.093 41.710 1.00 16.31 58 ALA C C 1
ATOM 2249 O O . ALA C 1 80 ? 21.210 64.880 42.620 1.00 15.30 58 ALA C O 1
ATOM 2251 N N . THR C 1 81 ? 22.485 63.786 41.133 1.00 14.51 59 THR C N 1
ATOM 2252 C CA . THR C 1 81 ? 23.715 64.425 41.589 1.00 15.32 59 THR C CA 1
ATOM 2253 C C . THR C 1 81 ? 24.471 64.678 40.338 1.00 15.01 59 THR C C 1
ATOM 2254 O O . THR C 1 81 ? 24.162 64.120 39.281 1.00 13.77 59 THR C O 1
ATOM 2258 N N . HIS C 1 82 ? 25.487 65.483 40.450 1.00 15.33 60 HIS C N 1
ATOM 2259 C CA . HIS C 1 82 ? 26.375 65.686 39.330 1.00 19.35 60 HIS C CA 1
ATOM 2260 C C . HIS C 1 82 ? 27.792 65.142 39.625 1.00 17.16 60 HIS C C 1
ATOM 2261 O O . HIS C 1 82 ? 28.296 65.260 40.730 1.00 16.04 60 HIS C O 1
ATOM 2268 N N . GLY C 1 83 ? 28.427 64.580 38.606 1.00 14.79 61 GLY C N 1
ATOM 2269 C CA . GLY C 1 83 ? 29.679 63.863 38.780 1.00 14.54 61 GLY C CA 1
ATOM 2270 C C . GLY C 1 83 ? 30.870 64.834 38.804 1.00 15.37 61 GLY C C 1
ATOM 2271 O O . GLY C 1 83 ? 30.953 65.725 37.981 1.00 15.23 61 GLY C O 1
ATOM 2272 N N . ASN C 1 84 ? 31.784 64.688 39.765 1.00 16.38 62 ASN C N 1
ATOM 2273 C CA . ASN C 1 84 ? 32.920 65.604 39.843 1.00 14.76 62 ASN C CA 1
ATOM 2274 C C . ASN C 1 84 ? 33.856 65.226 38.663 1.00 15.03 62 ASN C C 1
ATOM 2275 O O . ASN C 1 84 ? 34.284 64.094 38.580 1.00 14.28 62 ASN C O 1
ATOM 2280 N N . GLY C 1 85 ? 34.146 66.178 37.776 1.00 13.76 63 GLY C N 1
ATOM 2281 C CA . GLY C 1 85 ? 34.928 66.017 36.562 1.00 13.76 63 GLY C CA 1
ATOM 2282 C C . GLY C 1 85 ? 34.074 66.124 35.324 1.00 15.15 63 GLY C C 1
ATOM 2283 O O . GLY C 1 85 ? 34.601 66.178 34.219 1.00 14.17 63 GLY C O 1
ATOM 2284 N N . SER C 1 86 ? 32.730 66.119 35.482 1.00 15.05 64 SER C N 1
ATOM 2285 C CA . SER C 1 86 ? 31.867 66.036 34.326 1.00 15.75 64 SER C CA 1
ATOM 2286 C C . SER C 1 86 ? 31.535 67.465 33.890 1.00 15.53 64 SER C C 1
ATOM 2287 O O . SER C 1 86 ? 31.218 68.298 34.728 1.00 16.31 64 SER C O 1
ATOM 2290 N N . THR C 1 87 ? 31.552 67.686 32.587 1.00 16.23 65 THR C N 1
ATOM 2291 C CA . THR C 1 87 ? 31.181 68.965 31.937 1.00 15.54 65 THR C CA 1
ATOM 2292 C C . THR C 1 87 ? 30.487 68.614 30.642 1.00 15.27 65 THR C C 1
ATOM 2293 O O . THR C 1 87 ? 30.982 67.817 29.884 1.00 13.96 65 THR C O 1
ATOM 2297 N N . LEU C 1 88 ? 29.357 69.255 30.375 1.00 15.40 66 LEU C N 1
ATOM 2298 C CA . LEU C 1 88 ? 28.642 69.122 29.130 1.00 16.39 66 LEU C CA 1
ATOM 2299 C C . LEU C 1 88 ? 28.762 70.401 28.309 1.00 16.07 66 LEU C C 1
ATOM 2300 O O . LEU C 1 88 ? 28.463 71.521 28.794 1.00 16.83 66 LEU C O 1
ATOM 2305 N N . GLY C 1 89 ? 29.183 70.266 27.068 1.00 16.26 67 GLY C N 1
ATOM 2306 C CA . GLY C 1 89 ? 29.339 71.433 26.180 1.00 16.21 67 GLY C CA 1
ATOM 2307 C C . GLY C 1 89 ? 28.350 71.480 25.030 1.00 16.82 67 GLY C C 1
ATOM 2308 O O . GLY C 1 89 ? 28.293 70.528 24.251 1.00 15.02 67 GLY C O 1
ATOM 2309 N N . PHE C 1 90 ? 27.590 72.586 24.921 1.00 15.83 68 PHE C N 1
ATOM 2310 C CA . PHE C 1 90 ? 26.681 72.814 23.825 1.00 15.87 68 PHE C CA 1
ATOM 2311 C C . PHE C 1 90 ? 27.342 73.658 22.735 1.00 17.71 68 PHE C C 1
ATOM 2312 O O . PHE C 1 90 ? 27.904 74.712 23.026 1.00 17.14 68 PHE C O 1
ATOM 2320 N N . ALA C 1 91 ? 27.189 73.256 21.468 1.00 16.52 69 ALA C N 1
ATOM 2321 C CA . ALA C 1 91 ? 27.796 74.042 20.381 1.00 16.29 69 ALA C CA 1
ATOM 2322 C C . ALA C 1 91 ? 26.998 75.296 20.115 1.00 15.97 69 ALA C C 1
ATOM 2323 O O . ALA C 1 91 ? 25.773 75.268 20.135 1.00 15.81 69 ALA C O 1
ATOM 2325 N N . ALA C 1 92 ? 27.692 76.394 19.927 1.00 13.96 70 ALA C N 1
ATOM 2326 C CA . ALA C 1 92 ? 27.070 77.664 19.609 1.00 15.90 70 ALA C CA 1
ATOM 2327 C C . ALA C 1 92 ? 27.658 78.252 18.321 1.00 17.79 70 ALA C C 1
ATOM 2328 O O . ALA C 1 92 ? 28.851 78.003 17.967 1.00 16.66 70 ALA C O 1
ATOM 2330 N N . GLN C 1 93 ? 26.872 79.061 17.637 1.00 19.16 71 GLN C N 1
ATOM 2331 C CA . GLN C 1 93 ? 27.301 79.547 16.281 1.00 19.96 71 GLN C CA 1
ATOM 2332 C C . GLN C 1 93 ? 28.139 80.785 16.341 1.00 18.61 71 GLN C C 1
ATOM 2333 O O . GLN C 1 93 ? 28.647 81.222 15.309 1.00 20.10 71 GLN C O 1
ATOM 2339 N N . SER C 1 94 ? 28.288 81.371 17.515 1.00 16.53 72 SER C N 1
ATOM 2340 C CA . SER C 1 94 ? 29.026 82.617 17.697 1.00 16.38 72 SER C CA 1
ATOM 2341 C C . SER C 1 94 ? 29.296 82.909 19.141 1.00 16.47 72 SER C C 1
ATOM 2342 O O . SER C 1 94 ? 28.627 82.348 19.999 1.00 15.91 72 SER C O 1
ATOM 2345 N N . PRO C 1 95 ? 30.236 83.824 19.424 1.00 16.58 73 PRO C N 1
ATOM 2346 C CA . PRO C 1 95 ? 30.458 84.253 20.756 1.00 17.20 73 PRO C CA 1
ATOM 2347 C C . PRO C 1 95 ? 29.253 84.960 21.361 1.00 17.85 73 PRO C C 1
ATOM 2348 O O . PRO C 1 95 ? 28.976 84.777 22.530 1.00 15.89 73 PRO C O 1
ATOM 2352 N N . GLU C 1 96 ? 28.543 85.766 20.552 1.00 16.03 74 GLU C N 1
ATOM 2353 C CA . GLU C 1 96 ? 27.289 86.407 20.985 1.00 16.04 74 GLU C CA 1
ATOM 2354 C C . GLU C 1 96 ? 26.280 85.388 21.447 1.00 15.97 74 GLU C C 1
ATOM 2355 O O . GLU C 1 96 ? 25.531 85.645 22.384 1.00 15.56 74 GLU C O 1
ATOM 2361 N N . GLN C 1 97 ? 26.243 84.210 20.814 1.00 17.03 75 GLN C N 1
ATOM 2362 C CA . GLN C 1 97 ? 25.258 83.173 21.253 1.00 16.27 75 GLN C CA 1
ATOM 2363 C C . GLN C 1 97 ? 25.680 82.561 22.562 1.00 15.64 75 GLN C C 1
ATOM 2364 O O . GLN C 1 97 ? 24.842 82.286 23.409 1.00 14.25 75 GLN C O 1
ATOM 2370 N N . CYS C 1 98 ? 26.983 82.395 22.740 1.00 14.46 76 CYS C N 1
ATOM 2371 C CA . CYS C 1 98 ? 27.531 81.945 24.000 1.00 14.45 76 CYS C CA 1
ATOM 2372 C C . CYS C 1 98 ? 27.187 82.954 25.090 1.00 14.59 76 CYS C C 1
ATOM 2373 O O . CYS C 1 98 ? 26.857 82.545 26.194 1.00 14.63 76 CYS C O 1
ATOM 2376 N N . ASP C 1 99 ? 27.269 84.255 24.807 1.00 14.79 77 ASP C N 1
ATOM 2377 C CA . ASP C 1 99 ? 26.938 85.220 25.847 1.00 15.41 77 ASP C CA 1
ATOM 2378 C C . ASP C 1 99 ? 25.416 85.224 26.123 1.00 13.45 77 ASP C C 1
ATOM 2379 O O . ASP C 1 99 ? 25.028 85.469 27.222 1.00 13.60 77 ASP C O 1
ATOM 2384 N N . ALA C 1 100 ? 24.599 85.081 25.101 1.00 12.36 78 ALA C N 1
ATOM 2385 C CA . ALA C 1 100 ? 23.097 85.010 25.292 1.00 12.69 78 ALA C CA 1
ATOM 2386 C C . ALA C 1 100 ? 22.675 83.802 26.118 1.00 13.05 78 ALA C C 1
ATOM 2387 O O . ALA C 1 100 ? 21.816 83.863 26.983 1.00 13.01 78 ALA C O 1
ATOM 2389 N N . PHE C 1 101 ? 23.334 82.675 25.862 1.00 13.43 79 PHE C N 1
ATOM 2390 C CA . PHE C 1 101 ? 23.209 81.469 26.696 1.00 14.50 79 PHE C CA 1
ATOM 2391 C C . PHE C 1 101 ? 23.528 81.723 28.162 1.00 14.02 79 PHE C C 1
ATOM 2392 O O . PHE C 1 101 ? 22.751 81.382 29.036 1.00 13.72 79 PHE C O 1
ATOM 2400 N N . HIS C 1 102 ? 24.685 82.323 28.398 1.00 14.29 80 HIS C N 1
ATOM 2401 C CA . HIS C 1 102 ? 25.137 82.637 29.719 1.00 16.42 80 HIS C CA 1
ATOM 2402 C C . HIS C 1 102 ? 24.126 83.549 30.415 1.00 17.21 80 HIS C C 1
ATOM 2403 O O . HIS C 1 102 ? 23.731 83.284 31.542 1.00 18.76 80 HIS C O 1
ATOM 2410 N N . ALA C 1 103 ? 23.693 84.605 29.726 1.00 17.43 81 ALA C N 1
ATOM 2411 C CA . ALA C 1 103 ? 22.699 85.501 30.288 1.00 16.63 81 ALA C CA 1
ATOM 2412 C C . ALA C 1 103 ? 21.374 84.784 30.605 1.00 16.55 81 ALA C C 1
ATOM 2413 O O . ALA C 1 103 ? 20.777 85.029 31.646 1.00 17.58 81 ALA C O 1
ATOM 2415 N N . ALA C 1 104 ? 20.877 83.963 29.696 1.00 15.87 82 ALA C N 1
ATOM 2416 C CA . ALA C 1 104 ? 19.652 83.293 29.937 1.00 17.31 82 ALA C CA 1
ATOM 2417 C C . ALA C 1 104 ? 19.802 82.372 31.154 1.00 16.74 82 ALA C C 1
ATOM 2418 O O . ALA C 1 104 ? 18.906 82.285 32.015 1.00 17.75 82 ALA C O 1
ATOM 2420 N N . GLY C 1 105 ? 20.975 81.763 31.274 1.00 15.86 83 GLY C N 1
ATOM 2421 C CA . GLY C 1 105 ? 21.224 80.871 32.389 1.00 16.80 83 GLY C CA 1
ATOM 2422 C C . GLY C 1 105 ? 21.148 81.560 33.721 1.00 18.54 83 GLY C C 1
ATOM 2423 O O . GLY C 1 105 ? 20.443 81.065 34.641 1.00 18.51 83 GLY C O 1
ATOM 2424 N N . ILE C 1 106 ? 21.807 82.717 33.794 1.00 18.75 84 ILE C N 1
ATOM 2425 C CA . ILE C 1 106 ? 21.802 83.511 35.008 1.00 24.16 84 ILE C CA 1
ATOM 2426 C C . ILE C 1 106 ? 20.424 84.102 35.295 1.00 22.94 84 ILE C C 1
ATOM 2427 O O . ILE C 1 106 ? 20.107 84.377 36.433 1.00 23.89 84 ILE C O 1
ATOM 2432 N N . ALA C 1 107 ? 19.649 84.363 34.260 1.00 21.24 85 ALA C N 1
ATOM 2433 C CA . ALA C 1 107 ? 18.319 84.935 34.474 1.00 23.67 85 ALA C CA 1
ATOM 2434 C C . ALA C 1 107 ? 17.315 83.892 34.964 1.00 23.53 85 ALA C C 1
ATOM 2435 O O . ALA C 1 107 ? 16.264 84.262 35.478 1.00 23.84 85 ALA C O 1
ATOM 2437 N N . ASN C 1 108 ? 17.624 82.601 34.815 1.00 21.68 86 ASN C N 1
ATOM 2438 C CA . ASN C 1 108 ? 16.639 81.570 35.051 1.00 21.93 86 ASN C CA 1
ATOM 2439 C C . ASN C 1 108 ? 17.052 80.525 36.076 1.00 20.65 86 ASN C C 1
ATOM 2440 O O . ASN C 1 108 ? 16.661 79.393 35.989 1.00 24.87 86 ASN C O 1
ATOM 2445 N N . GLY C 1 109 ? 17.931 80.828 36.958 1.00 23.15 87 GLY C N 1
ATOM 2446 C CA . GLY C 1 109 ? 18.182 79.887 38.040 1.00 27.85 87 GLY C CA 1
ATOM 2447 C C . GLY C 1 109 ? 19.539 79.262 38.068 1.00 26.63 87 GLY C C 1
ATOM 2448 O O . GLY C 1 109 ? 19.828 78.530 38.980 1.00 29.20 87 GLY C O 1
ATOM 2449 N N . GLY C 1 110 ? 20.370 79.537 37.076 1.00 22.77 88 GLY C N 1
ATOM 2450 C CA . GLY C 1 110 ? 21.693 78.965 37.053 1.00 22.04 88 GLY C CA 1
ATOM 2451 C C . GLY C 1 110 ? 22.672 79.871 37.714 1.00 20.48 88 GLY C C 1
ATOM 2452 O O . GLY C 1 110 ? 22.336 80.962 38.072 1.00 19.25 88 GLY C O 1
ATOM 2453 N N . THR C 1 111 ? 23.888 79.416 37.907 1.00 21.53 89 THR C N 1
ATOM 2454 C CA . THR C 1 111 ? 24.908 80.240 38.528 1.00 22.95 89 THR C CA 1
ATOM 2455 C C . THR C 1 111 ? 26.151 80.213 37.614 1.00 23.85 89 THR C C 1
ATOM 2456 O O . THR C 1 111 ? 26.370 79.274 36.836 1.00 21.88 89 THR C O 1
ATOM 2460 N N . THR C 1 112 ? 26.922 81.278 37.618 1.00 25.33 90 THR C N 1
ATOM 2461 C CA . THR C 1 112 ? 28.081 81.332 36.743 1.00 26.09 90 THR C CA 1
ATOM 2462 C C . THR C 1 112 ? 29.150 80.534 37.470 1.00 27.37 90 THR C C 1
ATOM 2463 O O . THR C 1 112 ? 28.973 80.180 38.604 1.00 27.99 90 THR C O 1
ATOM 2467 N N . CYS C 1 113 ? 30.215 80.202 36.790 1.00 30.17 91 CYS C N 1
ATOM 2468 C CA . CYS C 1 113 ? 31.309 79.461 37.354 1.00 37.70 91 CYS C CA 1
ATOM 2469 C C . CYS C 1 113 ? 32.439 80.482 37.474 1.00 48.71 91 CYS C C 1
ATOM 2470 O O . CYS C 1 113 ? 32.227 81.657 37.773 1.00 50.43 91 CYS C O 1
ATOM 2473 N N . GLU C 1 114 ? 33.652 80.026 37.186 1.00 56.60 92 GLU C N 1
ATOM 2474 C CA . GLU C 1 114 ? 34.688 80.886 36.658 1.00 55.87 92 GLU C CA 1
ATOM 2475 C C . GLU C 1 114 ? 35.445 80.024 35.605 1.00 56.61 92 GLU C C 1
ATOM 2476 O O . GLU C 1 114 ? 35.278 78.752 35.526 1.00 52.30 92 GLU C O 1
ATOM 2482 N N . GLU C 1 115 ? 36.198 80.677 34.724 1.00 50.21 93 GLU C N 1
ATOM 2483 C CA . GLU C 1 115 ? 36.228 82.128 34.568 1.00 52.00 93 GLU C CA 1
ATOM 2484 C C . GLU C 1 115 ? 34.917 82.661 33.950 1.00 46.79 93 GLU C C 1
ATOM 2485 O O . GLU C 1 115 ? 34.082 81.892 33.448 1.00 40.42 93 GLU C O 1
ATOM 2491 N N . PRO C 1 116 ? 34.753 83.981 33.943 1.00 37.75 94 PRO C N 1
ATOM 2492 C CA . PRO C 1 116 ? 33.676 84.521 33.134 1.00 34.22 94 PRO C CA 1
ATOM 2493 C C . PRO C 1 116 ? 33.793 84.167 31.629 1.00 28.70 94 PRO C C 1
ATOM 2494 O O . PRO C 1 116 ? 34.846 83.694 31.174 1.00 26.58 94 PRO C O 1
ATOM 2498 N N . PRO C 1 117 ? 32.724 84.400 30.857 1.00 23.00 95 PRO C N 1
ATOM 2499 C CA . PRO C 1 117 ? 32.773 84.069 29.433 1.00 22.36 95 PRO C CA 1
ATOM 2500 C C . PRO C 1 117 ? 33.911 84.775 28.722 1.00 23.67 95 PRO C C 1
ATOM 2501 O O . PRO C 1 117 ? 34.147 85.933 28.983 1.00 26.77 95 PRO C O 1
ATOM 2505 N N . GLY C 1 118 ? 34.568 84.104 27.788 1.00 24.45 96 GLY C N 1
ATOM 2506 C CA . GLY C 1 118 ? 35.633 84.735 27.067 1.00 24.46 96 GLY C CA 1
ATOM 2507 C C . GLY C 1 118 ? 36.335 83.772 26.146 1.00 24.14 96 GLY C C 1
ATOM 2508 O O . GLY C 1 118 ? 35.996 82.580 26.044 1.00 20.72 96 GLY C O 1
ATOM 2509 N N . PHE C 1 119 ? 37.320 84.313 25.452 1.00 24.30 97 PHE C N 1
ATOM 2510 C CA . PHE C 1 119 ? 38.119 83.539 24.543 1.00 26.60 97 PHE C CA 1
ATOM 2511 C C . PHE C 1 119 ? 39.138 82.776 25.329 1.00 29.12 97 PHE C C 1
ATOM 2512 O O . PHE C 1 119 ? 39.522 83.191 26.389 1.00 29.08 97 PHE C O 1
ATOM 2520 N N . ARG C 1 120 ? 39.538 81.638 24.804 1.00 32.38 98 ARG C N 1
ATOM 2521 C CA . ARG C 1 120 ? 40.542 80.802 25.408 1.00 40.58 98 ARG C CA 1
ATOM 2522 C C . ARG C 1 120 ? 41.258 80.167 24.208 1.00 43.85 98 ARG C C 1
ATOM 2523 O O . ARG C 1 120 ? 40.699 80.139 23.090 1.00 36.54 98 ARG C O 1
ATOM 2531 N N . ASP C 1 121 ? 42.505 79.734 24.390 1.00 48.08 99 ASP C N 1
ATOM 2532 C CA . ASP C 1 121 ? 43.264 79.104 23.279 1.00 54.72 99 ASP C CA 1
ATOM 2533 C C . ASP C 1 121 ? 42.600 77.847 22.679 1.00 50.63 99 ASP C C 1
ATOM 2534 O O . ASP C 1 121 ? 42.809 76.740 23.167 1.00 59.69 99 ASP C O 1
ATOM 2539 N N . LYS C 1 126 ? 41.680 78.423 19.106 1.00 40.30 104 LYS C N 1
ATOM 2540 C CA . LYS C 1 126 ? 40.953 79.570 19.668 1.00 40.89 104 LYS C CA 1
ATOM 2541 C C . LYS C 1 126 ? 39.443 79.275 19.844 1.00 36.19 104 LYS C C 1
ATOM 2542 O O . LYS C 1 126 ? 38.753 78.925 18.876 1.00 34.00 104 LYS C O 1
ATOM 2548 N N . LEU C 1 127 ? 38.944 79.454 21.071 1.00 32.62 105 LEU C N 1
ATOM 2549 C CA . LEU C 1 127 ? 37.548 79.131 21.396 1.00 28.97 105 LEU C CA 1
ATOM 2550 C C . LEU C 1 127 ? 36.948 80.233 22.189 1.00 26.23 105 LEU C C 1
ATOM 2551 O O . LEU C 1 127 ? 37.630 80.818 23.019 1.00 25.90 105 LEU C O 1
ATOM 2556 N N . TYR C 1 128 ? 35.634 80.388 22.065 1.00 21.45 106 TYR C N 1
ATOM 2557 C CA . TYR C 1 128 ? 34.907 81.204 23.026 1.00 19.94 106 TYR C CA 1
ATOM 2558 C C . TYR C 1 128 ? 34.028 80.250 23.883 1.00 18.57 106 TYR C C 1
ATOM 2559 O O . TYR C 1 128 ? 33.351 79.357 23.387 1.00 18.09 106 TYR C O 1
ATOM 2568 N N . LEU C 1 129 ? 34.056 80.462 25.171 1.00 19.51 107 LEU C N 1
ATOM 2569 C CA . LEU C 1 129 ? 33.393 79.598 26.117 1.00 20.61 107 LEU C CA 1
ATOM 2570 C C . LEU C 1 129 ? 32.589 80.418 27.114 1.00 18.32 107 LEU C C 1
ATOM 2571 O O . LEU C 1 129 ? 33.080 81.405 27.619 1.00 16.95 107 LEU C O 1
ATOM 2576 N N . ALA C 1 130 ? 31.412 79.936 27.487 1.00 16.13 108 ALA C N 1
ATOM 2577 C CA . ALA C 1 130 ? 30.671 80.491 28.609 1.00 16.21 108 ALA C CA 1
ATOM 2578 C C . ALA C 1 130 ? 30.190 79.344 29.495 1.00 16.02 108 ALA C C 1
ATOM 2579 O O . ALA C 1 130 ? 29.406 78.488 29.016 1.00 15.15 108 ALA C O 1
ATOM 2581 N N . TYR C 1 131 ? 30.630 79.335 30.741 1.00 15.69 109 TYR C N 1
ATOM 2582 C CA . TYR C 1 131 ? 30.335 78.293 31.707 1.00 18.17 109 TYR C CA 1
ATOM 2583 C C . TYR C 1 131 ? 29.244 78.627 32.691 1.00 17.18 109 TYR C C 1
ATOM 2584 O O . TYR C 1 131 ? 29.179 79.725 33.169 1.00 18.44 109 TYR C O 1
ATOM 2593 N N . LEU C 1 132 ? 28.428 77.635 33.047 1.00 16.07 110 LEU C N 1
ATOM 2594 C CA . LEU C 1 132 ? 27.374 77.766 34.078 1.00 16.24 110 LEU C CA 1
ATOM 2595 C C . LEU C 1 132 ? 27.231 76.480 34.866 1.00 14.92 110 LEU C C 1
ATOM 2596 O O . LEU C 1 132 ? 27.664 75.422 34.414 1.00 15.61 110 LEU C O 1
ATOM 2601 N N . ARG C 1 133 ? 26.566 76.574 36.000 1.00 14.12 111 ARG C N 1
ATOM 2602 C CA . ARG C 1 133 ? 25.940 75.407 36.637 1.00 16.02 111 ARG C CA 1
ATOM 2603 C C . ARG C 1 133 ? 24.453 75.607 36.489 1.00 15.88 111 ARG C C 1
ATOM 2604 O O . ARG C 1 133 ? 23.956 76.714 36.794 1.00 15.74 111 ARG C O 1
ATOM 2612 N N . ASP C 1 134 ? 23.764 74.537 36.144 1.00 14.04 112 ASP C N 1
ATOM 2613 C CA . ASP C 1 134 ? 22.319 74.524 36.121 1.00 14.76 112 ASP C CA 1
ATOM 2614 C C . ASP C 1 134 ? 21.794 74.518 37.593 1.00 15.36 112 ASP C C 1
ATOM 2615 O O . ASP C 1 134 ? 22.575 74.525 38.556 1.00 14.76 112 ASP C O 1
ATOM 2620 N N . PRO C 1 135 ? 20.494 74.582 37.758 1.00 16.72 113 PRO C N 1
ATOM 2621 C CA . PRO C 1 135 ? 19.901 74.652 39.093 1.00 18.91 113 PRO C CA 1
ATOM 2622 C C . PRO C 1 135 ? 20.257 73.477 39.949 1.00 19.53 113 PRO C C 1
ATOM 2623 O O . PRO C 1 135 ? 20.234 73.631 41.131 1.00 20.88 113 PRO C O 1
ATOM 2627 N N . ASP C 1 136 ? 20.627 72.338 39.354 1.00 18.14 114 ASP C N 1
ATOM 2628 C CA . ASP C 1 136 ? 21.062 71.142 40.119 1.00 19.09 114 ASP C CA 1
ATOM 2629 C C . ASP C 1 136 ? 22.568 71.037 40.324 1.00 19.02 114 ASP C C 1
ATOM 2630 O O . ASP C 1 136 ? 23.001 70.101 40.923 1.00 19.34 114 ASP C O 1
ATOM 2635 N N . GLY C 1 137 ? 23.358 72.002 39.862 1.00 16.67 115 GLY C N 1
ATOM 2636 C CA . GLY C 1 137 ? 24.801 71.894 39.978 1.00 16.74 115 GLY C CA 1
ATOM 2637 C C . GLY C 1 137 ? 25.424 71.171 38.763 1.00 16.23 115 GLY C C 1
ATOM 2638 O O . GLY C 1 137 ? 26.651 71.037 38.668 1.00 18.02 115 GLY C O 1
ATOM 2639 N N . ASN C 1 138 ? 24.650 70.726 37.795 1.00 15.37 116 ASN C N 1
ATOM 2640 C CA . ASN C 1 138 ? 25.304 70.212 36.574 1.00 15.71 116 ASN C CA 1
ATOM 2641 C C . ASN C 1 138 ? 26.137 71.299 35.870 1.00 16.26 116 ASN C C 1
ATOM 2642 O O . ASN C 1 138 ? 25.646 72.400 35.623 1.00 15.20 116 ASN C O 1
ATOM 2647 N N . LYS C 1 139 ? 27.398 70.980 35.531 1.00 14.48 117 LYS C N 1
ATOM 2648 C CA . LYS C 1 139 ? 28.292 71.945 34.933 1.00 16.44 117 LYS C CA 1
ATOM 2649 C C . LYS C 1 139 ? 28.168 71.896 33.445 1.00 15.50 117 LYS C C 1
ATOM 2650 O O . LYS C 1 139 ? 28.314 70.829 32.861 1.00 15.35 117 LYS C O 1
ATOM 2656 N N . ILE C 1 140 ? 27.871 73.045 32.826 1.00 14.38 118 ILE C N 1
ATOM 2657 C CA . ILE C 1 140 ? 27.566 73.092 31.375 1.00 14.20 118 ILE C CA 1
ATOM 2658 C C . ILE C 1 140 ? 28.274 74.290 30.769 1.00 13.38 118 ILE C C 1
ATOM 2659 O O . ILE C 1 140 ? 28.686 75.204 31.477 1.00 13.04 118 ILE C O 1
ATOM 2664 N N . CYS C 1 141 ? 28.457 74.304 29.469 1.00 13.60 119 CYS C N 1
ATOM 2665 C CA . CYS C 1 141 ? 28.981 75.491 28.811 1.00 14.49 119 CYS C CA 1
ATOM 2666 C C . CYS C 1 141 ? 28.508 75.530 27.401 1.00 14.71 119 CYS C C 1
ATOM 2667 O O . CYS C 1 141 ? 27.945 74.531 26.860 1.00 14.51 119 CYS C O 1
ATOM 2670 N N . ALA C 1 142 ? 28.588 76.711 26.856 1.00 14.17 120 ALA C N 1
ATOM 2671 C CA . ALA C 1 142 ? 28.381 76.906 25.407 1.00 14.53 120 ALA C CA 1
ATOM 2672 C C . ALA C 1 142 ? 29.758 77.215 24.797 1.00 15.16 120 ALA C C 1
ATOM 2673 O O . ALA C 1 142 ? 30.565 77.984 25.382 1.00 15.86 120 ALA C O 1
ATOM 2675 N N . LEU C 1 143 ? 30.060 76.569 23.683 1.00 15.14 121 LEU C N 1
ATOM 2676 C CA . LEU C 1 143 ? 31.362 76.729 23.050 1.00 16.07 121 LEU C CA 1
ATOM 2677 C C . LEU C 1 143 ? 31.209 77.065 21.590 1.00 15.84 121 LEU C C 1
ATOM 2678 O O . LEU C 1 143 ? 30.467 76.382 20.835 1.00 15.45 121 LEU C O 1
ATOM 2683 N N . HIS C 1 144 ? 31.934 78.097 21.159 1.00 18.18 122 HIS C N 1
ATOM 2684 C CA . HIS C 1 144 ? 32.023 78.435 19.778 1.00 18.63 122 HIS C CA 1
ATOM 2685 C C . HIS C 1 144 ? 33.495 78.405 19.329 1.00 20.56 122 HIS C C 1
ATOM 2686 O O . HIS C 1 144 ? 34.349 79.019 19.941 1.00 18.75 122 HIS C O 1
ATOM 2693 N N . ARG C 1 145 ? 33.741 77.798 18.190 1.00 23.94 123 ARG C N 1
ATOM 2694 C CA . ARG C 1 145 ? 35.065 77.814 17.546 1.00 31.49 123 ARG C CA 1
ATOM 2695 C C . ARG C 1 145 ? 35.042 78.657 16.254 1.00 31.17 123 ARG C C 1
ATOM 2696 O O . ARG C 1 145 ? 34.364 78.286 15.313 1.00 32.40 123 ARG C O 1
ATOM 2704 N N . PRO C 1 146 ? 35.742 79.801 16.220 1.00 35.02 124 PRO C N 1
ATOM 2705 C CA . PRO C 1 146 ? 35.640 80.748 15.070 1.00 42.11 124 PRO C CA 1
ATOM 2706 C C . PRO C 1 146 ? 36.121 80.217 13.717 1.00 42.04 124 PRO C C 1
ATOM 2707 O O . PRO C 1 146 ? 36.903 79.275 13.717 1.00 45.42 124 PRO C O 1
ATOM 2711 N N . SER D 1 22 ? 15.115 82.434 -0.873 1.00 31.11 0 SER D N 1
ATOM 2712 C CA . SER D 1 22 ? 14.726 83.764 -0.359 1.00 29.85 0 SER D CA 1
ATOM 2713 C C . SER D 1 22 ? 14.134 84.686 -1.451 1.00 26.55 0 SER D C 1
ATOM 2714 O O . SER D 1 22 ? 14.692 84.839 -2.533 1.00 26.25 0 SER D O 1
ATOM 2725 N N . PHE D 1 24 ? 14.252 87.731 -1.219 1.00 18.29 2 PHE D N 1
ATOM 2726 C CA . PHE D 1 24 ? 15.193 88.835 -1.232 1.00 18.45 2 PH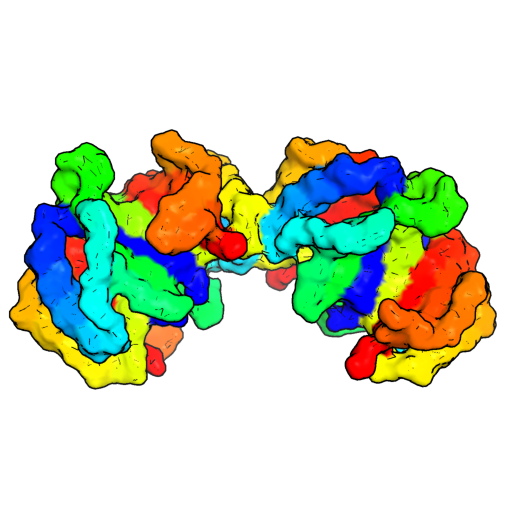E D CA 1
ATOM 2727 C C . PHE D 1 24 ? 16.625 88.347 -1.463 1.00 20.98 2 PHE D C 1
ATOM 2728 O O . PHE D 1 24 ? 17.063 87.433 -0.792 1.00 23.44 2 PHE D O 1
ATOM 2736 N N . SER D 1 25 ? 17.343 88.952 -2.404 1.00 20.36 3 SER D N 1
ATOM 2737 C CA . SER D 1 25 ? 18.737 88.653 -2.603 1.00 19.03 3 SER D CA 1
ATOM 2738 C C . SER D 1 25 ? 19.559 89.348 -1.510 1.00 19.23 3 SER D C 1
ATOM 2739 O O . SER D 1 25 ? 20.509 88.804 -1.016 1.00 19.76 3 SER D O 1
ATOM 2742 N N . HIS D 1 26 ? 19.207 90.575 -1.163 1.00 17.78 4 HIS D N 1
ATOM 2743 C CA . HIS D 1 26 ? 20.007 91.369 -0.240 1.00 17.37 4 HIS D CA 1
ATOM 2744 C C . HIS D 1 26 ? 19.210 92.596 0.178 1.00 17.38 4 HIS D C 1
ATOM 2745 O O . HIS D 1 26 ? 18.301 93.047 -0.535 1.00 15.69 4 HIS D O 1
ATOM 2752 N N . VAL D 1 27 ? 19.579 93.126 1.331 1.00 16.45 5 VAL D N 1
ATOM 2753 C CA . VAL D 1 27 ? 19.021 94.328 1.853 1.00 15.92 5 VAL D CA 1
ATOM 2754 C C . VAL D 1 27 ? 20.175 95.169 2.420 1.00 16.25 5 VAL D C 1
ATOM 2755 O O . VAL D 1 27 ? 21.109 94.669 3.111 1.00 15.02 5 VAL D O 1
ATOM 2767 N N . VAL D 1 29 ? 21.021 98.994 4.363 1.00 16.89 7 VAL D N 1
ATOM 2768 C CA . VAL D 1 29 ? 20.548 100.161 5.038 1.00 14.77 7 VAL D CA 1
ATOM 2769 C C . VAL D 1 29 ? 21.690 101.181 5.079 1.00 15.09 7 VAL D C 1
ATOM 2770 O O . VAL D 1 29 ? 22.847 100.853 5.050 1.00 15.52 7 VAL D O 1
ATOM 2774 N N . GLY D 1 30 ? 21.334 102.452 5.143 1.00 18.88 8 GLY D N 1
ATOM 2775 C CA . GLY D 1 30 ? 22.343 103.500 5.228 1.00 18.73 8 GLY D CA 1
ATOM 2776 C C . GLY D 1 30 ? 22.710 103.811 6.670 1.00 17.51 8 GLY D C 1
ATOM 2777 O O . GLY D 1 30 ? 21.860 103.725 7.605 1.00 16.20 8 GLY D O 1
ATOM 2778 N N . VAL D 1 31 ? 23.998 104.107 6.861 1.00 16.83 9 VAL D N 1
ATOM 2779 C CA . VAL D 1 31 ? 24.512 104.446 8.189 1.00 17.33 9 VAL D CA 1
ATOM 2780 C C . VAL D 1 31 ? 25.450 105.671 8.100 1.00 20.35 9 VAL D C 1
ATOM 2781 O O . VAL D 1 31 ? 26.088 105.888 7.062 1.00 18.53 9 VAL D O 1
ATOM 2785 N N . ASN D 1 32 ? 25.465 106.474 9.158 1.00 19.85 10 ASN D N 1
ATOM 2786 C CA . ASN D 1 32 ? 26.287 107.678 9.169 1.00 23.72 10 ASN D CA 1
ATOM 2787 C C . ASN D 1 32 ? 27.654 107.430 9.821 1.00 23.04 10 ASN D C 1
ATOM 2788 O O . ASN D 1 32 ? 28.586 108.190 9.611 1.00 21.82 10 ASN D O 1
ATOM 2793 N N . ASP D 1 33 ? 27.797 106.317 10.545 1.00 20.85 11 ASP D N 1
ATOM 2794 C CA . ASP D 1 33 ? 29.065 105.931 11.146 1.00 19.94 11 ASP D CA 1
ATOM 2795 C C . ASP D 1 33 ? 29.257 104.445 11.009 1.00 20.63 11 ASP D C 1
ATOM 2796 O O . ASP D 1 33 ? 28.693 103.634 11.791 1.00 17.36 11 ASP D O 1
ATOM 2801 N N . LEU D 1 34 ? 30.067 104.042 10.033 1.00 20.07 12 LEU D N 1
ATOM 2802 C CA . LEU D 1 34 ? 30.165 102.610 9.759 1.00 19.71 12 LEU D CA 1
ATOM 2803 C C . LEU D 1 34 ? 30.708 101.797 10.923 1.00 18.80 12 LEU D C 1
ATOM 2804 O O . LEU D 1 34 ? 30.289 100.672 11.080 1.00 16.87 12 LEU D O 1
ATOM 2809 N N . GLU D 1 35 ? 31.682 102.292 11.666 1.00 17.48 13 GLU D N 1
ATOM 2810 C CA . GLU D 1 35 ? 32.243 101.490 12.772 1.00 17.54 13 GLU D CA 1
ATOM 2811 C C . GLU D 1 35 ? 31.266 101.281 13.956 1.00 16.48 13 GLU D C 1
ATOM 2812 O O . GLU D 1 35 ? 31.224 100.194 14.517 1.00 14.54 13 GLU D O 1
ATOM 2818 N N . VAL D 1 36 ? 30.518 102.320 14.302 1.00 17.76 14 VAL D N 1
ATOM 2819 C CA . VAL D 1 36 ? 29.469 102.245 15.323 1.00 18.47 14 VAL D CA 1
ATOM 2820 C C . VAL D 1 36 ? 28.449 101.186 14.861 1.00 17.04 14 VAL D C 1
ATOM 2821 O O . VAL D 1 36 ? 28.080 100.310 15.621 1.00 14.70 14 VAL D O 1
ATOM 2825 N N . SER D 1 37 ? 28.031 101.258 13.589 1.00 16.40 15 SER D N 1
ATOM 2826 C CA . SER D 1 37 ? 27.035 100.334 13.069 1.00 16.15 15 SER D CA 1
ATOM 2827 C C . SER D 1 37 ? 27.538 98.915 13.015 1.00 15.98 15 SER D C 1
ATOM 2828 O O . SER D 1 37 ? 26.812 97.972 13.369 1.00 15.98 15 SER D O 1
ATOM 2831 N N . LYS D 1 38 ? 28.767 98.730 12.565 1.00 14.63 16 LYS D N 1
ATOM 2832 C CA . LYS D 1 38 ? 29.385 97.416 12.634 1.00 16.66 16 LYS D CA 1
ATOM 2833 C C . LYS D 1 38 ? 29.406 96.829 14.027 1.00 15.38 16 LYS D C 1
ATOM 2834 O O . LYS D 1 38 ? 29.162 95.655 14.173 1.00 15.62 16 LYS D O 1
ATOM 2840 N N . LYS D 1 39 ? 29.670 97.623 15.065 1.00 16.58 17 LYS D N 1
ATOM 2841 C CA . LYS D 1 39 ? 29.759 97.048 16.430 1.00 16.75 17 LYS D CA 1
ATOM 2842 C C . LYS D 1 39 ? 28.371 96.625 16.837 1.00 13.60 17 LYS D C 1
ATOM 2843 O O . LYS D 1 39 ? 28.177 95.583 17.382 1.00 14.30 17 LYS D O 1
ATOM 2849 N N . PHE D 1 40 ? 27.380 97.438 16.470 1.00 13.42 18 PHE D N 1
ATOM 2850 C CA . PHE D 1 40 ? 25.992 97.110 16.726 1.00 12.45 18 PHE D CA 1
ATOM 2851 C C . PHE D 1 40 ? 25.524 95.846 16.004 1.00 12.75 18 PHE D C 1
ATOM 2852 O O . PHE D 1 40 ? 25.045 94.922 16.653 1.00 11.71 18 PHE D O 1
ATOM 2860 N N . TYR D 1 41 ? 25.693 95.790 14.677 1.00 11.62 19 TYR D N 1
ATOM 2861 C CA . TYR D 1 41 ? 25.187 94.652 13.941 1.00 12.15 19 TYR D CA 1
ATOM 2862 C C . TYR D 1 41 ? 25.960 93.350 14.227 1.00 12.75 19 TYR D C 1
ATOM 2863 O O . TYR D 1 41 ? 25.371 92.274 14.191 1.00 11.67 19 TYR D O 1
ATOM 2872 N N . ASP D 1 42 ? 27.270 93.440 14.521 1.00 13.09 20 ASP D N 1
ATOM 2873 C CA . ASP D 1 42 ? 28.036 92.228 14.935 1.00 13.78 20 ASP D CA 1
ATOM 2874 C C . ASP D 1 42 ? 27.432 91.642 16.178 1.00 13.51 20 ASP D C 1
ATOM 2875 O O . ASP D 1 42 ? 27.229 90.421 16.277 1.00 14.86 20 ASP D O 1
ATOM 2880 N N . ALA D 1 43 ? 27.132 92.504 17.146 1.00 12.63 21 ALA D N 1
ATOM 2881 C CA . ALA D 1 43 ? 26.575 92.018 18.432 1.00 13.61 21 ALA D CA 1
ATOM 2882 C C . ALA D 1 43 ? 25.129 91.503 18.247 1.00 12.63 21 ALA D C 1
ATOM 2883 O O . ALA D 1 43 ? 24.687 90.485 18.840 1.00 12.49 21 ALA D O 1
ATOM 2885 N N . LEU D 1 44 ? 24.385 92.256 17.464 1.00 13.62 22 LEU D N 1
ATOM 2886 C CA . LEU D 1 44 ? 22.947 92.019 17.226 1.00 13.16 22 LEU D CA 1
ATOM 2887 C C . LEU D 1 44 ? 22.795 90.743 16.412 1.00 13.51 22 LEU D C 1
ATOM 2888 O O . LEU D 1 44 ? 22.201 89.729 16.852 1.00 13.62 22 LEU D O 1
ATOM 2893 N N . LEU D 1 45 ? 23.390 90.726 15.230 1.00 13.50 23 LEU D N 1
ATOM 2894 C CA . LEU D 1 45 ? 23.231 89.568 14.371 1.00 13.92 23 LEU D CA 1
ATOM 2895 C C . LEU D 1 45 ? 23.997 88.324 14.817 1.00 14.72 23 LEU D C 1
ATOM 2896 O O . LEU D 1 45 ? 23.603 87.173 14.475 1.00 15.36 23 LEU D O 1
ATOM 2901 N N . GLY D 1 46 ? 25.051 88.511 15.603 1.00 13.79 24 GLY D N 1
ATOM 2902 C CA . GLY D 1 46 ? 25.689 87.361 16.264 1.00 13.56 24 GLY D CA 1
ATOM 2903 C C . GLY D 1 46 ? 24.745 86.471 17.066 1.00 13.29 24 GLY D C 1
ATOM 2904 O O . GLY D 1 46 ? 24.937 85.272 17.095 1.00 15.12 24 GLY D O 1
ATOM 2905 N N . THR D 1 47 ? 23.745 87.046 17.712 1.00 12.88 25 THR D N 1
ATOM 2906 C CA . THR D 1 47 ? 22.750 86.300 18.483 1.00 14.24 25 THR D CA 1
ATOM 2907 C C . THR D 1 47 ? 21.986 85.334 17.546 1.00 15.13 25 THR D C 1
ATOM 2908 O O . THR D 1 47 ? 21.464 84.353 17.981 1.00 15.63 25 THR D O 1
ATOM 2912 N N . LEU D 1 48 ? 21.970 85.604 16.264 1.00 15.42 26 LEU D N 1
ATOM 2913 C CA . LEU D 1 48 ? 21.268 84.770 15.306 1.00 16.83 26 LEU D CA 1
ATOM 2914 C C . LEU D 1 48 ? 22.287 83.881 14.566 1.00 18.54 26 LEU D C 1
ATOM 2915 O O . LEU D 1 48 ? 21.962 83.176 13.605 1.00 19.16 26 LEU D O 1
ATOM 2920 N N . GLY D 1 49 ? 23.541 83.917 14.995 1.00 19.30 27 GLY D N 1
ATOM 2921 C CA . GLY D 1 49 ? 24.594 83.155 14.309 1.00 19.86 27 GLY D CA 1
ATOM 2922 C C . GLY D 1 49 ? 25.142 83.756 13.037 1.00 20.00 27 GLY D C 1
ATOM 2923 O O . GLY D 1 49 ? 25.781 83.050 12.261 1.00 18.52 27 GLY D O 1
ATOM 2924 N N . ILE D 1 50 ? 24.899 85.040 12.789 1.00 20.15 28 ILE D N 1
ATOM 2925 C CA . ILE D 1 50 ? 25.345 85.677 11.581 1.00 21.36 28 ILE D CA 1
ATOM 2926 C C . ILE D 1 50 ? 26.656 86.386 11.965 1.00 24.71 28 ILE D C 1
ATOM 2927 O O . ILE D 1 50 ? 26.621 87.230 12.890 1.00 24.49 28 ILE D O 1
ATOM 2932 N N . GLY D 1 51 ? 27.771 86.018 11.259 1.00 28.37 29 GLY D N 1
ATOM 2933 C CA . GLY D 1 51 ? 29.285 86.101 11.676 1.00 20.45 29 GLY D CA 1
ATOM 2934 C C . GLY D 1 51 ? 29.477 87.535 11.477 1.00 23.52 29 GLY D C 1
ATOM 2935 O O . GL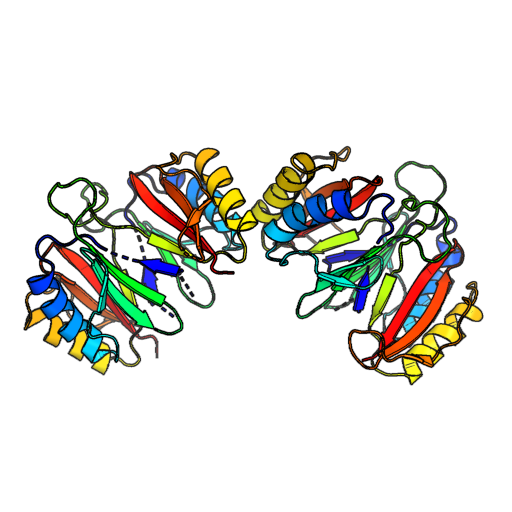Y D 1 51 ? 28.519 88.173 10.948 1.00 23.65 29 GLY D O 1
ATOM 2936 N N . PRO D 1 52 ? 30.627 88.091 11.892 1.00 22.74 30 PRO D N 1
ATOM 2937 C CA . PRO D 1 52 ? 30.770 89.539 11.891 1.00 21.20 30 PRO D CA 1
ATOM 2938 C C . PRO D 1 52 ? 30.829 90.151 10.514 1.00 21.15 30 PRO D C 1
ATOM 2939 O O . PRO D 1 52 ? 31.063 89.434 9.528 1.00 20.40 30 PRO D O 1
ATOM 2943 N N . GLY D 1 53 ? 30.575 91.457 10.439 1.00 17.29 31 GLY D N 1
ATOM 2944 C CA . GLY D 1 53 ? 30.612 92.203 9.217 1.00 18.28 31 GLY D CA 1
ATOM 2945 C C . GLY D 1 53 ? 31.940 92.111 8.473 1.00 20.19 31 GLY D C 1
ATOM 2946 O O . GLY D 1 53 ? 32.965 92.088 9.096 1.00 19.91 31 GLY D O 1
ATOM 2947 N N . VAL D 1 54 ? 31.900 92.036 7.141 1.00 21.31 32 VAL D N 1
ATOM 2948 C CA . VAL D 1 54 ? 33.132 91.966 6.302 1.00 22.59 32 VAL D CA 1
ATOM 2949 C C . VAL D 1 54 ? 33.158 93.198 5.429 1.00 22.40 32 VAL D C 1
ATOM 2950 O O . VAL D 1 54 ? 32.153 93.546 4.714 1.00 21.87 32 VAL D O 1
ATOM 2954 N N . ALA D 1 55 ? 34.258 93.924 5.511 1.00 23.49 33 ALA D N 1
ATOM 2955 C CA . ALA D 1 55 ? 34.443 95.153 4.696 1.00 26.40 33 ALA D CA 1
ATOM 2956 C C . ALA D 1 55 ? 34.474 94.965 3.178 1.00 27.32 33 ALA D C 1
ATOM 2957 O O . ALA D 1 55 ? 35.010 94.011 2.659 1.00 28.42 33 ALA D O 1
ATOM 2959 N N . ASN D 1 56 ? 33.844 95.910 2.503 1.00 28.32 34 ASN D N 1
ATOM 2960 C CA . ASN D 1 56 ? 33.927 96.074 1.080 1.00 31.81 34 ASN D CA 1
ATOM 2961 C C . ASN D 1 56 ? 33.551 97.506 0.695 1.00 32.46 34 ASN D C 1
ATOM 2962 O O . ASN D 1 56 ? 32.392 97.933 0.785 1.00 30.64 34 ASN D O 1
ATOM 2967 N N . LYS D 1 57 ? 34.567 98.259 0.310 1.00 38.50 35 LYS D N 1
ATOM 2968 C CA . LYS D 1 57 ? 34.492 99.703 0.090 1.00 38.08 35 LYS D CA 1
ATOM 2969 C C . LYS D 1 57 ? 33.867 100.346 1.318 1.00 32.12 35 LYS D C 1
ATOM 2970 O O . LYS D 1 57 ? 34.211 100.011 2.439 1.00 33.02 35 LYS D O 1
ATOM 2976 N N . SER D 1 58 ? 32.930 101.244 1.139 1.00 29.91 36 SER D N 1
ATOM 2977 C CA . SER D 1 58 ? 32.337 101.875 2.292 1.00 28.90 36 SER D CA 1
ATOM 2978 C C . SER D 1 58 ? 31.143 101.092 2.896 1.00 24.72 36 SER D C 1
ATOM 2979 O O . SER D 1 58 ? 30.097 101.692 3.182 1.00 22.88 36 SER D O 1
ATOM 2982 N N . ARG D 1 59 ? 31.320 99.767 3.054 1.00 23.45 37 ARG D N 1
ATOM 2983 C CA . ARG D 1 59 ? 30.239 98.852 3.444 1.00 22.97 37 ARG D CA 1
ATOM 2984 C C . ARG D 1 59 ? 30.750 97.786 4.336 1.00 21.28 37 ARG D C 1
ATOM 2985 O O . ARG D 1 59 ? 31.924 97.474 4.292 1.00 18.66 37 ARG D O 1
ATOM 2993 N N . TYR D 1 60 ? 29.848 97.232 5.141 1.00 18.02 38 TYR D N 1
ATOM 2994 C CA . TYR D 1 60 ? 30.061 95.946 5.749 1.00 18.27 38 TYR D CA 1
ATOM 2995 C C . TYR D 1 60 ? 28.921 95.028 5.409 1.00 17.54 38 TYR D C 1
ATOM 2996 O O . TYR D 1 60 ? 27.727 95.411 5.484 1.00 14.36 38 TYR D O 1
ATOM 3005 N N . PHE D 1 61 ? 29.292 93.797 5.067 1.00 17.89 39 PHE D N 1
ATOM 3006 C CA . PHE D 1 61 ? 28.336 92.804 4.650 1.00 18.82 39 PHE D CA 1
ATOM 3007 C C . PHE D 1 61 ? 28.262 91.681 5.645 1.00 18.48 39 PHE D C 1
ATOM 3008 O O . PHE D 1 61 ? 29.273 91.231 6.151 1.00 17.85 39 PHE D O 1
ATOM 3016 N N . TYR D 1 62 ? 27.040 91.196 5.850 1.00 17.56 40 TYR D N 1
ATOM 3017 C CA . TYR D 1 62 ? 26.747 90.101 6.743 1.00 17.83 40 TYR D CA 1
ATOM 3018 C C . TYR D 1 62 ? 26.104 89.036 5.841 1.00 19.30 40 TYR D C 1
ATOM 3019 O O . TYR D 1 62 ? 24.964 89.183 5.379 1.00 19.45 40 TYR D O 1
ATOM 3028 N N . ARG D 1 63 ? 26.876 88.045 5.472 1.00 22.16 41 ARG D N 1
ATOM 3029 C CA . ARG D 1 63 ? 26.468 87.074 4.452 1.00 27.58 41 ARG D CA 1
ATOM 3030 C C . ARG D 1 63 ? 26.000 85.749 5.110 1.00 30.26 41 ARG D C 1
ATOM 3031 O O . ARG D 1 63 ? 26.493 85.372 6.145 1.00 31.14 41 ARG D O 1
ATOM 3039 N N . SER D 1 64 ? 24.960 85.123 4.559 1.00 32.74 42 SER D N 1
ATOM 3040 C CA . SER D 1 64 ? 24.555 83.750 4.905 1.00 36.20 42 SER D CA 1
ATOM 3041 C C . SER D 1 64 ? 24.312 82.971 3.604 1.00 35.62 42 SER D C 1
ATOM 3042 O O . SER D 1 64 ? 24.273 83.558 2.559 1.00 32.08 42 SER D O 1
ATOM 3045 N N . PRO D 1 65 ? 24.077 81.650 3.684 1.00 42.62 43 PRO D N 1
ATOM 3046 C CA . PRO D 1 65 ? 23.583 80.902 2.510 1.00 46.33 43 PRO D CA 1
ATOM 3047 C C . PRO D 1 65 ? 22.260 81.402 1.860 1.00 42.09 43 PRO D C 1
ATOM 3048 O O . PRO D 1 65 ? 22.083 81.217 0.685 1.00 49.81 43 PRO D O 1
ATOM 3052 N N . ALA D 1 66 ? 21.352 82.048 2.559 1.00 39.94 44 ALA D N 1
ATOM 3053 C CA . ALA D 1 66 ? 20.234 82.671 1.816 1.00 39.89 44 ALA D CA 1
ATOM 3054 C C . ALA D 1 66 ? 19.902 84.108 2.259 1.00 35.21 44 ALA D C 1
ATOM 3055 O O . ALA D 1 66 ? 19.013 84.347 3.099 1.00 25.95 44 ALA D O 1
ATOM 3057 N N . GLY D 1 67 ? 20.601 85.057 1.618 1.00 31.28 45 GLY D N 1
ATOM 3058 C CA . GLY D 1 67 ? 20.472 86.484 1.912 1.00 28.31 45 GLY D CA 1
ATOM 3059 C C . GLY D 1 67 ? 21.733 87.108 2.475 1.00 23.54 45 GLY D C 1
ATOM 3060 O O . GLY D 1 67 ? 22.561 86.487 3.158 1.00 22.61 45 GLY D O 1
ATOM 3061 N N . THR D 1 68 ? 21.892 88.364 2.114 1.00 20.76 46 THR D N 1
ATOM 3062 C CA . THR D 1 68 ? 22.998 89.157 2.521 1.00 19.35 46 THR D CA 1
ATOM 3063 C C . THR D 1 68 ? 22.436 90.460 3.028 1.00 17.59 46 THR D C 1
ATOM 3064 O O . THR D 1 68 ? 21.566 91.059 2.407 1.00 17.27 46 THR D O 1
ATOM 3068 N N . PHE D 1 69 ? 22.937 90.916 4.159 1.00 16.78 47 PHE D N 1
ATOM 3069 C CA . PHE D 1 69 ? 22.578 92.208 4.687 1.00 15.63 47 PHE D CA 1
ATOM 3070 C C . PHE D 1 69 ? 23.817 93.074 4.666 1.00 15.16 47 PHE D C 1
ATOM 3071 O O . PHE D 1 69 ? 24.921 92.596 4.896 1.00 17.05 47 PHE D O 1
ATOM 3079 N N . GLY D 1 70 ? 23.642 94.348 4.359 1.00 15.26 48 GLY D N 1
ATOM 3080 C CA . GLY D 1 70 ? 24.766 95.301 4.305 1.00 13.92 48 GLY D CA 1
ATOM 3081 C C . GLY D 1 70 ? 24.451 96.642 4.927 1.00 13.53 48 GLY D C 1
ATOM 3082 O O . GLY D 1 70 ? 23.267 97.112 4.936 1.00 12.13 48 GLY D O 1
ATOM 3083 N N . ILE D 1 71 ? 25.467 97.196 5.563 1.00 13.29 49 ILE D N 1
ATOM 3084 C CA . ILE D 1 71 ? 25.422 98.555 6.013 1.00 15.17 49 ILE D CA 1
ATOM 3085 C C . ILE D 1 71 ? 26.361 99.383 5.119 1.00 16.27 49 ILE D C 1
ATOM 3086 O O . ILE D 1 71 ? 27.455 98.919 4.780 1.00 14.82 49 ILE D O 1
ATOM 3091 N N . THR D 1 72 ? 25.891 100.568 4.739 1.00 17.69 50 THR D N 1
ATOM 3092 C CA . THR D 1 72 ? 26.632 101.398 3.788 1.00 18.99 50 THR D CA 1
ATOM 3093 C C . THR D 1 72 ? 26.553 102.893 4.038 1.00 18.17 50 THR D C 1
ATOM 3094 O O . THR D 1 72 ? 25.517 103.426 4.443 1.00 18.40 50 THR D O 1
ATOM 3098 N N . THR D 1 73 ? 27.650 103.580 3.796 1.00 17.53 51 THR D N 1
ATOM 3099 C CA . THR D 1 73 ? 27.597 105.036 3.558 1.00 19.48 51 THR D CA 1
ATOM 3100 C C . THR D 1 73 ? 26.807 105.304 2.334 1.00 18.06 51 THR D C 1
ATOM 3101 O O . THR D 1 73 ? 27.040 104.624 1.361 1.00 19.50 51 THR D O 1
ATOM 3105 N N . PRO D 1 74 ? 25.837 106.231 2.362 1.00 18.27 52 PRO D N 1
ATOM 3106 C CA . PRO D 1 74 ? 25.102 106.380 1.116 1.00 18.93 52 PRO D CA 1
ATOM 3107 C C . PRO D 1 74 ? 25.934 106.809 -0.111 1.00 22.32 52 PRO D C 1
ATOM 3108 O O . PRO D 1 74 ? 26.716 107.726 -0.011 1.00 21.15 52 PRO D O 1
ATOM 3112 N N . ILE D 1 75 ? 25.720 106.118 -1.240 1.00 23.88 53 ILE D N 1
ATOM 3113 C CA . ILE D 1 75 ? 26.484 106.286 -2.455 1.00 30.58 53 ILE D CA 1
ATOM 3114 C C . ILE D 1 75 ? 26.326 107.725 -3.027 1.00 29.99 53 ILE D C 1
ATOM 3115 O O . ILE D 1 75 ? 27.195 108.196 -3.705 1.00 31.92 53 ILE D O 1
ATOM 3120 N N . ASN D 1 76 ? 25.251 108.439 -2.670 1.00 31.25 54 ASN D N 1
ATOM 3121 C CA . ASN D 1 76 ? 24.990 109.790 -3.183 1.00 31.09 54 ASN D CA 1
ATOM 3122 C C . ASN D 1 76 ? 25.660 110.888 -2.388 1.00 30.30 54 ASN D C 1
ATOM 3123 O O . ASN D 1 76 ? 25.476 112.066 -2.697 1.00 31.14 54 ASN D O 1
ATOM 3128 N N . GLY D 1 77 ? 26.383 110.512 -1.327 1.00 28.58 55 GLY D N 1
ATOM 3129 C CA . GLY D 1 77 ? 27.138 111.476 -0.500 1.00 26.04 55 GLY D CA 1
ATOM 3130 C C . GLY D 1 77 ? 26.334 112.227 0.580 1.00 31.00 55 GLY D C 1
ATOM 3131 O O . GLY D 1 77 ? 26.887 113.004 1.378 1.00 24.76 55 GLY D O 1
ATOM 3132 N N . GLN D 1 78 ? 25.007 112.062 0.576 1.00 28.45 56 GLN D N 1
ATOM 3133 C CA . GLN D 1 78 ? 24.166 112.781 1.479 1.00 22.98 56 GLN D CA 1
ATOM 3134 C C . GLN D 1 78 ? 24.061 111.946 2.753 1.00 23.36 56 GLN D C 1
ATOM 3135 O O . GLN D 1 78 ? 24.426 110.777 2.781 1.00 22.76 56 GLN D O 1
ATOM 3141 N N . PRO D 1 79 ? 23.533 112.537 3.820 1.00 24.84 57 PRO D N 1
ATOM 3142 C CA . PRO D 1 79 ? 23.450 111.767 5.044 1.00 25.21 57 PRO D CA 1
ATOM 3143 C C . PRO D 1 79 ? 22.502 110.586 4.890 1.00 22.84 57 PRO D C 1
ATOM 3144 O O . PRO D 1 79 ? 21.514 110.663 4.157 1.00 22.52 57 PRO D O 1
ATOM 3148 N N . ALA D 1 80 ? 22.849 109.507 5.554 1.00 22.23 58 ALA D N 1
ATOM 3149 C CA . ALA D 1 80 ? 21.933 108.354 5.742 1.00 21.86 58 ALA D CA 1
ATOM 3150 C C . ALA D 1 80 ? 20.696 108.784 6.474 1.00 20.88 58 ALA D C 1
ATOM 3151 O O . ALA D 1 80 ? 20.765 109.567 7.409 1.00 19.92 58 ALA D O 1
ATOM 3153 N N . THR D 1 81 ? 19.539 108.268 6.075 1.00 21.18 59 THR D N 1
ATOM 3154 C CA . THR D 1 81 ? 18.333 108.515 6.838 1.00 19.62 59 THR D CA 1
ATOM 3155 C C . THR D 1 81 ? 17.567 107.215 6.851 1.00 19.96 59 THR D C 1
ATOM 3156 O O . THR D 1 81 ? 17.851 106.321 6.062 1.00 19.46 59 THR D O 1
ATOM 3160 N N . HIS D 1 82 ? 16.607 107.111 7.766 1.00 22.64 60 HIS D N 1
ATOM 3161 C CA . HIS D 1 82 ? 15.720 105.954 7.812 1.00 25.17 60 HIS D CA 1
ATOM 3162 C C . HIS D 1 82 ? 14.385 106.347 7.188 1.00 23.65 60 HIS D C 1
ATOM 3163 O O . HIS D 1 82 ? 13.946 107.462 7.325 1.00 20.86 60 HIS D O 1
ATOM 3170 N N . GLY D 1 83 ? 13.769 105.435 6.444 1.00 21.79 61 GLY D N 1
ATOM 3171 C CA . GLY D 1 83 ? 12.565 105.713 5.753 1.00 20.90 61 GLY D CA 1
ATOM 3172 C C . GLY D 1 83 ? 11.393 105.453 6.665 1.00 20.47 61 GLY D C 1
ATOM 3173 O O . GLY D 1 83 ? 11.231 104.317 7.149 1.00 18.86 61 GLY D O 1
ATOM 3174 N N . ASN D 1 84 ? 10.552 106.461 6.865 1.00 19.67 62 ASN D N 1
ATOM 3175 C CA . ASN D 1 84 ? 9.364 106.284 7.689 1.00 20.24 62 ASN D CA 1
ATOM 3176 C C . ASN D 1 84 ? 8.405 105.288 7.028 1.00 19.54 62 ASN D C 1
ATOM 3177 O O . ASN D 1 84 ? 7.974 105.476 5.887 1.00 19.62 62 ASN D O 1
ATOM 3182 N N . GLY D 1 85 ? 8.077 104.246 7.777 1.00 18.65 63 GLY D N 1
ATOM 3183 C CA . GLY D 1 85 ? 7.292 103.101 7.287 1.00 20.93 63 GLY D CA 1
ATOM 3184 C C . GLY D 1 85 ? 8.109 101.868 6.904 1.00 18.79 63 GLY D C 1
ATOM 3185 O O . GLY D 1 85 ? 7.528 100.813 6.680 1.00 20.98 63 GLY D O 1
ATOM 3186 N N . SER D 1 86 ? 9.431 102.002 6.773 1.00 16.36 64 SER D N 1
ATOM 3187 C CA . SER D 1 86 ? 10.312 100.870 6.479 1.00 15.61 64 SER D CA 1
ATOM 3188 C C . SER D 1 86 ? 10.587 100.091 7.775 1.00 16.42 64 SER D C 1
ATOM 3189 O O . SER D 1 86 ? 10.802 100.689 8.820 1.00 14.38 64 SER D O 1
ATOM 3192 N N . THR D 1 87 ? 10.596 98.768 7.663 1.00 17.14 65 THR D N 1
ATOM 3193 C CA . THR D 1 87 ? 11.021 97.845 8.740 1.00 16.49 65 THR D CA 1
ATOM 3194 C C . THR D 1 87 ? 11.723 96.676 8.085 1.00 15.72 65 THR D C 1
ATOM 3195 O O . THR D 1 87 ? 11.249 96.151 7.054 1.00 16.18 65 THR D O 1
ATOM 3199 N N . LEU D 1 88 ? 12.865 96.288 8.633 1.00 14.01 66 LEU D N 1
ATOM 3200 C CA . LEU D 1 88 ? 13.609 95.133 8.163 1.00 15.38 66 LEU D CA 1
ATOM 3201 C C . LEU D 1 88 ? 13.491 94.032 9.232 1.00 15.81 66 LEU D C 1
ATOM 3202 O O . LEU D 1 88 ? 13.802 94.273 10.440 1.00 17.25 66 LEU D O 1
ATOM 3207 N N . GLY D 1 89 ? 13.078 92.846 8.798 1.00 14.23 67 GLY D N 1
ATOM 3208 C CA . GLY D 1 89 ? 12.758 91.698 9.680 1.00 13.75 67 GLY D CA 1
ATOM 3209 C C . GLY D 1 89 ? 13.799 90.578 9.464 1.00 14.44 67 GLY D C 1
ATOM 3210 O O . GLY D 1 89 ? 13.915 90.011 8.375 1.00 13.79 67 GLY D O 1
ATOM 3211 N N . PHE D 1 90 ? 14.573 90.251 10.505 1.00 12.97 68 PHE D N 1
ATOM 3212 C CA . PHE D 1 90 ? 15.469 89.124 10.447 1.00 13.94 68 PHE D CA 1
ATOM 3213 C C . PHE D 1 90 ? 14.803 87.873 11.065 1.00 14.54 68 PHE D C 1
ATOM 3214 O O . PHE D 1 90 ? 14.198 87.956 12.114 1.00 14.73 68 PHE D O 1
ATOM 3222 N N . ALA D 1 91 ? 14.973 86.732 10.421 1.00 14.15 69 ALA D N 1
ATOM 3223 C CA . ALA D 1 91 ? 14.421 85.475 10.902 1.00 15.24 69 ALA D CA 1
ATOM 3224 C C . ALA D 1 91 ? 15.216 84.949 12.090 1.00 15.50 69 ALA D C 1
ATOM 3225 O O . ALA D 1 91 ? 16.409 84.975 12.060 1.00 15.49 69 ALA D O 1
ATOM 3227 N N . ALA D 1 92 ? 14.531 84.541 13.139 1.00 16.19 70 ALA D N 1
ATOM 3228 C CA . ALA D 1 92 ? 15.157 83.971 14.353 1.00 16.15 70 ALA D CA 1
ATOM 3229 C C . ALA D 1 92 ? 14.566 82.575 14.615 1.00 17.33 70 ALA D C 1
ATOM 3230 O O . ALA D 1 92 ? 13.465 82.269 14.157 1.00 15.65 70 ALA D O 1
ATOM 3232 N N . GLN D 1 93 ? 15.290 81.722 15.325 1.00 19.04 71 GLN D N 1
ATOM 3233 C CA . GLN D 1 93 ? 14.890 80.325 15.420 1.00 20.96 71 GLN D CA 1
ATOM 3234 C C . GLN D 1 93 ? 14.043 80.056 16.669 1.00 18.95 71 GLN D C 1
ATOM 3235 O O . GLN D 1 93 ? 13.585 78.952 16.881 1.00 17.26 71 GLN D O 1
ATOM 3241 N N . SER D 1 94 ? 13.836 81.050 17.491 1.00 16.75 72 SER D N 1
ATOM 3242 C CA . SER D 1 94 ? 13.055 80.885 18.699 1.00 17.51 72 SER D CA 1
ATOM 3243 C C . SER D 1 94 ? 12.726 82.205 19.291 1.00 16.95 72 SER D C 1
ATOM 3244 O O . SER D 1 94 ? 13.443 83.203 19.017 1.00 16.61 72 SER D O 1
ATOM 3247 N N . PRO D 1 95 ? 11.694 82.229 20.170 1.00 17.33 73 PRO D N 1
ATOM 3248 C CA . PRO D 1 95 ? 11.442 83.465 20.947 1.00 17.49 73 PRO D CA 1
ATOM 3249 C C . PRO D 1 95 ? 12.641 83.935 21.781 1.00 16.22 73 PRO D C 1
ATOM 3250 O O . PRO D 1 95 ? 12.853 85.129 21.935 1.00 14.49 73 PRO D O 1
ATOM 3254 N N . GLU D 1 96 ? 13.391 82.989 22.345 1.00 16.46 74 GLU D N 1
ATOM 3255 C CA . GLU D 1 96 ? 14.562 83.330 23.166 1.00 15.14 74 GLU D CA 1
ATOM 3256 C C . GLU D 1 96 ? 15.639 84.006 22.300 1.00 13.32 74 GLU D C 1
ATOM 3257 O O . GLU D 1 96 ? 16.338 84.893 22.796 1.00 14.31 74 GLU D O 1
ATOM 3263 N N . GLN D 1 97 ? 15.797 83.587 21.047 1.00 12.54 75 GLN D N 1
ATOM 3264 C CA . GLN D 1 97 ? 16.708 84.344 20.136 1.00 13.67 75 GLN D CA 1
ATOM 3265 C C . GLN D 1 97 ? 16.231 85.731 19.831 1.00 13.69 75 GLN D C 1
ATOM 3266 O O . GLN D 1 97 ? 17.023 86.682 19.825 1.00 11.81 75 GLN D O 1
ATOM 3272 N N . CYS D 1 98 ? 14.912 85.889 19.684 1.00 13.08 76 CYS D N 1
ATOM 3273 C CA . CYS D 1 98 ? 14.376 87.243 19.510 1.00 12.80 76 CYS D CA 1
ATOM 3274 C C . CYS D 1 98 ? 14.701 88.104 20.739 1.00 12.76 76 CYS D C 1
ATOM 3275 O O . CYS D 1 98 ? 15.120 89.283 20.607 1.00 13.90 76 CYS D O 1
ATOM 3278 N N . ASP D 1 99 ? 14.521 87.555 21.940 1.00 12.10 77 ASP D N 1
ATOM 3279 C CA . ASP D 1 99 ? 14.849 88.317 23.134 1.00 12.52 77 ASP D CA 1
ATOM 3280 C C . ASP D 1 99 ? 16.367 88.653 23.210 1.00 12.21 77 ASP D C 1
ATOM 3281 O O . ASP D 1 99 ? 16.715 89.675 23.692 1.00 12.63 77 ASP D O 1
ATOM 3286 N N . ALA D 1 100 ? 17.223 87.704 22.848 1.00 11.58 78 ALA D N 1
ATOM 3287 C CA . ALA D 1 100 ? 18.688 87.915 22.919 1.00 11.48 78 ALA D CA 1
ATOM 3288 C C . ALA D 1 100 ? 19.078 89.011 21.924 1.00 11.41 78 ALA D C 1
ATOM 3289 O O . ALA D 1 100 ? 19.892 89.863 22.196 1.00 10.82 78 ALA D O 1
ATOM 3291 N N . PHE D 1 101 ? 18.445 88.985 20.745 1.00 11.76 79 PHE D N 1
ATOM 3292 C CA . PHE D 1 101 ? 18.645 90.029 19.721 1.00 12.94 79 PHE D CA 1
ATOM 3293 C C . PHE D 1 101 ? 18.262 91.392 20.304 1.00 13.72 79 PHE D C 1
ATOM 3294 O O . PHE D 1 101 ? 19.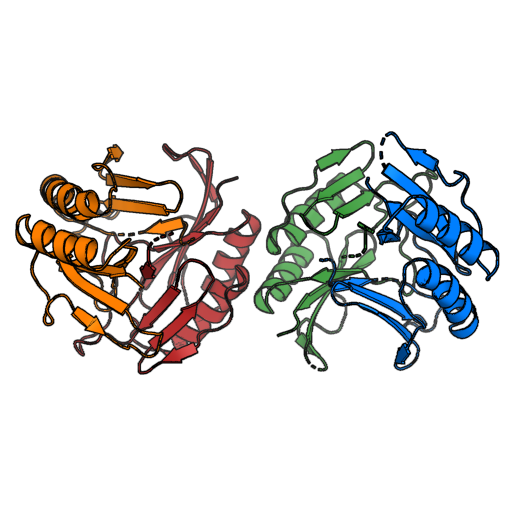027 92.360 20.226 1.00 14.54 79 PHE D O 1
ATOM 3302 N N . HIS D 1 102 ? 17.090 91.468 20.926 1.00 15.01 80 HIS D N 1
ATOM 3303 C CA . HIS D 1 102 ? 16.621 92.709 21.511 1.00 13.99 80 HIS D CA 1
ATOM 3304 C C . HIS D 1 102 ? 17.609 93.249 22.558 1.00 14.33 80 HIS D C 1
ATOM 3305 O O . HIS D 1 102 ? 18.050 94.412 22.503 1.00 13.74 80 HIS D O 1
ATOM 3312 N N . ALA D 1 103 ? 17.982 92.388 23.496 1.00 13.18 81 ALA D N 1
ATOM 3313 C CA . ALA D 1 103 ? 18.916 92.745 24.550 1.00 12.03 81 ALA D CA 1
ATOM 3314 C C . ALA D 1 103 ? 20.331 93.118 24.007 1.00 12.50 81 ALA D C 1
ATOM 3315 O O . ALA D 1 103 ? 20.880 94.136 24.436 1.00 13.33 81 ALA D O 1
ATOM 3317 N N . ALA D 1 104 ? 20.882 92.370 23.044 1.00 12.98 82 ALA D N 1
ATOM 3318 C CA . ALA D 1 104 ? 22.135 92.747 22.428 1.00 13.24 82 ALA D CA 1
ATOM 3319 C C . ALA D 1 104 ? 22.094 94.114 21.689 1.00 14.01 82 ALA D C 1
ATOM 3320 O O . ALA D 1 104 ? 23.054 94.918 21.785 1.00 13.68 82 ALA D O 1
ATOM 3322 N N . GLY D 1 105 ? 20.995 94.426 21.008 1.00 13.10 83 GLY D N 1
ATOM 3323 C CA . GLY D 1 105 ? 20.859 95.719 20.345 1.00 13.97 83 GLY D CA 1
ATOM 3324 C C . GLY D 1 105 ? 20.836 96.870 21.327 1.00 14.74 83 GLY D C 1
ATOM 3325 O O . GLY D 1 105 ? 21.506 97.884 21.127 1.00 13.96 83 GLY D O 1
ATOM 3326 N N . ILE D 1 106 ? 20.042 96.712 22.391 1.00 15.38 84 ILE D N 1
ATOM 3327 C CA . ILE D 1 106 ? 19.918 97.714 23.451 1.00 15.47 84 ILE D CA 1
ATOM 3328 C C . ILE D 1 106 ? 21.265 97.939 24.099 1.00 14.74 84 ILE D C 1
ATOM 3329 O O . ILE D 1 106 ? 21.604 99.071 24.447 1.00 16.54 84 ILE D O 1
ATOM 3334 N N . ALA D 1 107 ? 22.030 96.870 24.294 1.00 15.19 85 ALA D N 1
ATOM 3335 C CA . ALA D 1 107 ? 23.346 96.947 24.990 1.00 16.06 85 ALA D CA 1
ATOM 3336 C C . ALA D 1 107 ? 24.452 97.415 24.086 1.00 15.03 85 ALA D C 1
ATOM 3337 O O . ALA D 1 107 ? 25.527 97.705 24.604 1.00 13.57 85 ALA D O 1
ATOM 3339 N N . ASN D 1 108 ? 24.218 97.531 22.764 1.00 13.29 86 ASN D N 1
ATOM 3340 C CA . ASN D 1 108 ? 25.322 97.805 21.814 1.00 13.70 86 ASN D CA 1
ATOM 3341 C C . ASN D 1 108 ? 25.091 98.901 20.803 1.00 13.69 86 ASN D C 1
ATOM 3342 O O . ASN D 1 108 ? 25.619 98.859 19.682 1.00 14.41 86 ASN D O 1
ATOM 3347 N N . GLY D 1 109 ? 24.294 99.881 21.220 1.00 13.59 87 GLY D N 1
ATOM 3348 C CA . GLY D 1 109 ? 24.096 101.115 20.489 1.00 14.53 87 GLY D CA 1
ATOM 3349 C C . GLY D 1 109 ? 22.723 101.387 19.886 1.00 14.17 87 GLY D C 1
ATOM 3350 O O . GLY D 1 109 ? 22.551 102.356 19.200 1.00 14.11 87 GLY D O 1
ATOM 3351 N N . GLY D 1 110 ? 21.756 100.520 20.069 1.00 13.62 88 GLY D N 1
ATOM 3352 C CA . GLY D 1 110 ? 20.444 100.851 19.517 1.00 14.37 88 GLY D CA 1
ATOM 3353 C C . GLY D 1 110 ? 19.524 101.207 20.649 1.00 14.28 88 GLY D C 1
ATOM 3354 O O . GLY D 1 110 ? 19.968 101.344 21.810 1.00 15.11 88 GLY D O 1
ATOM 3355 N N . THR D 1 111 ? 18.257 101.353 20.324 1.00 14.15 89 THR D N 1
ATOM 3356 C CA . THR D 1 111 ? 17.266 101.722 21.302 1.00 14.60 89 THR D CA 1
ATOM 3357 C C . THR D 1 111 ? 15.958 100.949 21.109 1.00 13.92 89 THR D C 1
ATOM 3358 O O . THR D 1 111 ? 15.732 100.356 20.069 1.00 12.41 89 THR D O 1
ATOM 3362 N N . THR D 1 112 ? 15.170 100.921 22.181 1.00 13.66 90 THR D N 1
ATOM 3363 C CA . THR D 1 112 ? 13.895 100.236 22.188 1.00 15.02 90 THR D CA 1
ATOM 3364 C C . THR D 1 112 ? 12.938 100.895 21.177 1.00 15.64 90 THR D C 1
ATOM 3365 O O . THR D 1 112 ? 13.098 102.054 20.842 1.00 15.26 90 THR D O 1
ATOM 3369 N N . CYS D 1 113 ? 11.979 100.133 20.682 1.00 16.31 91 CYS D N 1
ATOM 3370 C CA . CYS D 1 113 ? 10.778 100.694 20.106 1.00 16.10 91 CYS D CA 1
ATOM 3371 C C . CYS D 1 113 ? 9.717 100.753 21.225 1.00 17.03 91 CYS D C 1
ATOM 3372 O O . CYS D 1 113 ? 9.878 100.329 22.405 1.00 16.00 91 CYS D O 1
ATOM 3375 N N . GLU D 1 114 ? 8.607 101.323 20.840 1.00 18.02 92 GLU D N 1
ATOM 3376 C CA . GLU D 1 114 ? 7.488 101.477 21.730 1.00 19.07 92 GLU D CA 1
ATOM 3377 C C . GLU D 1 114 ? 7.034 100.178 22.282 1.00 19.44 92 GLU D C 1
ATOM 3378 O O . GLU D 1 114 ? 6.947 100.050 23.475 1.00 18.36 92 GLU D O 1
ATOM 3384 N N . GLU D 1 115 ? 6.871 99.145 21.481 1.00 20.54 93 GLU D N 1
ATOM 3385 C CA . GLU D 1 115 ? 6.469 97.856 22.044 1.00 20.80 93 GLU D CA 1
ATOM 3386 C C . GLU D 1 115 ? 7.612 96.941 22.436 1.00 19.11 93 GLU D C 1
ATOM 3387 O O . GLU D 1 115 ? 8.550 96.835 21.651 1.00 17.70 93 GLU D O 1
ATOM 3393 N N . PRO D 1 116 ? 7.482 96.217 23.577 1.00 17.49 94 PRO D N 1
ATOM 3394 C CA . PRO D 1 116 ? 8.424 95.216 24.004 1.00 19.21 94 PRO D CA 1
ATOM 3395 C C . PRO D 1 116 ? 8.281 93.966 23.183 1.00 18.15 94 PRO D C 1
ATOM 3396 O O . PRO D 1 116 ? 7.294 93.783 22.484 1.00 17.06 94 PRO D O 1
ATOM 3400 N N . PRO D 1 117 ? 9.295 93.104 23.239 1.00 19.19 95 PRO D N 1
ATOM 3401 C CA . PRO D 1 117 ? 9.190 91.853 22.551 1.00 18.67 95 PRO D CA 1
ATOM 3402 C C . PRO D 1 117 ? 7.982 91.073 23.067 1.00 20.30 95 PRO D C 1
ATOM 3403 O O . PRO D 1 117 ? 7.644 91.181 24.232 1.00 20.70 95 PRO D O 1
ATOM 3407 N N . GLY D 1 118 ? 7.343 90.317 22.198 1.00 19.29 96 GLY D N 1
ATOM 3408 C CA . GLY D 1 118 ? 6.167 89.553 22.599 1.00 21.97 96 GLY D CA 1
ATOM 3409 C C . GLY D 1 118 ? 5.547 88.811 21.452 1.00 20.44 96 GLY D C 1
ATOM 3410 O O . GLY D 1 118 ? 5.976 88.994 20.294 1.00 16.62 96 GLY D O 1
ATOM 3411 N N . PHE D 1 119 ? 4.588 87.932 21.794 1.00 21.19 97 PHE D N 1
ATOM 3412 C CA . PHE D 1 119 ? 3.813 87.207 20.801 1.00 26.16 97 PHE D CA 1
ATOM 3413 C C . PHE D 1 119 ? 2.816 88.151 20.149 1.00 26.72 97 PHE D C 1
ATOM 3414 O O . PHE D 1 119 ? 2.394 89.093 20.736 1.00 26.57 97 PHE D O 1
ATOM 3422 N N . ARG D 1 120 ? 2.478 87.912 18.904 1.00 30.65 98 ARG D N 1
ATOM 3423 C CA . ARG D 1 120 ? 1.449 88.681 18.228 1.00 38.25 98 ARG D CA 1
ATOM 3424 C C . ARG D 1 120 ? 0.675 87.683 17.340 1.00 42.97 98 ARG D C 1
ATOM 3425 O O . ARG D 1 120 ? 1.230 86.641 16.917 1.00 36.65 98 ARG D O 1
ATOM 3433 N N . ASP D 1 121 ? -0.590 87.981 17.064 1.00 46.68 99 ASP D N 1
ATOM 3434 C CA . ASP D 1 121 ? -1.352 87.242 16.030 1.00 59.48 99 ASP D CA 1
ATOM 3435 C C . ASP D 1 121 ? -1.450 87.994 14.698 1.00 65.40 99 ASP D C 1
ATOM 3436 O O . ASP D 1 121 ? -2.145 88.999 14.619 1.00 67.25 99 ASP D O 1
ATOM 3441 N N . GLY D 1 122 ? -0.767 87.508 13.657 1.00 75.87 100 GLY D N 1
ATOM 3442 C CA . GLY D 1 122 ? -0.910 88.086 12.305 1.00 83.93 100 GLY D CA 1
ATOM 3443 C C . GLY D 1 122 ? -2.179 87.575 11.624 1.00 90.70 100 GLY D C 1
ATOM 3444 O O . GLY D 1 122 ? -3.027 86.953 12.276 1.00 101.40 100 GLY D O 1
ATOM 3445 N N . ALA D 1 123 ? -2.337 87.852 10.327 1.00 89.41 101 ALA D N 1
ATOM 3446 C CA . ALA D 1 123 ? -3.196 87.013 9.463 1.00 82.43 101 ALA D CA 1
ATOM 3447 C C . ALA D 1 123 ? -2.410 85.726 9.258 1.00 80.13 101 ALA D C 1
ATOM 3448 O O . ALA D 1 123 ? -2.971 84.638 9.099 1.00 70.96 101 ALA D O 1
ATOM 3450 N N . VAL D 1 124 ? -1.085 85.890 9.256 1.00 80.73 102 VAL D N 1
ATOM 3451 C CA . VAL D 1 124 ? -0.153 84.832 9.619 1.00 72.66 102 VAL D CA 1
ATOM 3452 C C . VAL D 1 124 ? -0.683 84.350 10.978 1.00 70.11 102 VAL D C 1
ATOM 3453 O O . VAL D 1 124 ? -1.492 85.042 11.618 1.00 63.97 102 VAL D O 1
ATOM 3457 N N . GLY D 1 125 ? -0.273 83.172 11.427 1.00 63.65 103 GLY D N 1
ATOM 3458 C CA . GLY D 1 125 ? -0.641 82.746 12.774 1.00 55.04 103 GLY D CA 1
ATOM 3459 C C . GLY D 1 125 ? 0.109 83.515 13.867 1.00 46.96 103 GLY D C 1
ATOM 3460 O O . GLY D 1 125 ? 0.298 84.743 13.797 1.00 44.34 103 GLY D O 1
ATOM 3461 N N . LYS D 1 126 ? 0.503 82.763 14.893 1.00 42.37 104 LYS D N 1
ATOM 3462 C CA . LYS D 1 126 ? 1.220 83.271 16.058 1.00 44.58 104 LYS D CA 1
ATOM 3463 C C . LYS D 1 126 ? 2.683 83.553 15.672 1.00 34.94 104 LYS D C 1
ATOM 3464 O O . LYS D 1 126 ? 3.322 82.752 15.027 1.00 32.86 104 LYS D O 1
ATOM 3470 N N . LEU D 1 127 ? 3.163 84.723 16.055 1.00 34.95 105 LEU D N 1
ATOM 3471 C CA . LEU D 1 127 ? 4.529 85.191 15.778 1.00 29.51 105 LEU D CA 1
ATOM 3472 C C . LEU D 1 127 ? 5.054 85.678 17.105 1.00 24.06 105 LEU D C 1
ATOM 3473 O O . LEU D 1 127 ? 4.303 86.219 17.897 1.00 25.35 105 LEU D O 1
ATOM 3478 N N . TYR D 1 128 ? 6.355 85.549 17.283 1.00 19.91 106 TYR D N 1
ATOM 3479 C CA . TYR D 1 128 ? 7.097 86.328 18.291 1.00 18.33 106 TYR D CA 1
ATOM 3480 C C . TYR D 1 128 ? 7.977 87.369 17.575 1.00 16.76 106 TYR D C 1
ATOM 3481 O O . TYR D 1 128 ? 8.720 86.980 16.613 1.00 15.83 106 TYR D O 1
ATOM 3490 N N . LEU D 1 129 ? 7.962 88.622 18.075 1.00 17.00 107 LEU D N 1
ATOM 3491 C CA . LEU D 1 129 ? 8.593 89.777 17.445 1.00 18.31 107 LEU D CA 1
ATOM 3492 C C . LEU D 1 129 ? 9.334 90.607 18.486 1.00 16.03 107 LEU D C 1
ATOM 3493 O O . LEU D 1 129 ? 8.827 90.786 19.568 1.00 15.68 107 LEU D O 1
ATOM 3498 N N . ALA D 1 130 ? 10.501 91.128 18.122 1.00 13.00 108 ALA D N 1
ATOM 3499 C CA . ALA D 1 130 ? 11.292 92.001 18.928 1.00 12.26 108 ALA D CA 1
ATOM 3500 C C . ALA D 1 130 ? 11.820 93.061 17.977 1.00 12.50 108 ALA D C 1
ATOM 3501 O O . ALA D 1 130 ? 12.648 92.76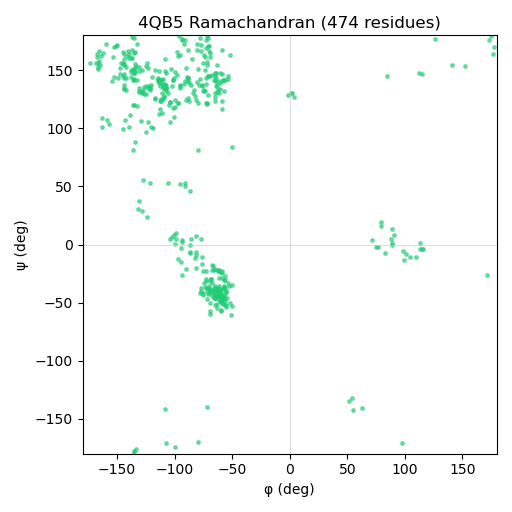1 17.066 1.00 11.84 108 ALA D O 1
ATOM 3503 N N . TYR D 1 131 ? 11.317 94.287 18.152 1.00 12.65 109 TYR D N 1
ATOM 3504 C CA . TYR D 1 131 ? 11.668 95.435 17.328 1.00 13.60 109 TYR D CA 1
ATOM 3505 C C . TYR D 1 131 ? 12.713 96.314 18.019 1.00 13.32 109 TYR D C 1
ATOM 3506 O O . TYR D 1 131 ? 12.682 96.455 19.233 1.00 14.24 109 TYR D O 1
ATOM 3515 N N . LEU D 1 132 ? 13.581 96.971 17.242 1.00 13.66 110 LEU D N 1
ATOM 3516 C CA . LEU D 1 132 ? 14.571 97.936 17.750 1.00 13.64 110 LEU D CA 1
ATOM 3517 C C . LEU D 1 132 ? 14.757 99.053 16.738 1.00 12.26 110 LEU D C 1
ATOM 3518 O O . LEU D 1 132 ? 14.402 98.872 15.567 1.00 13.28 110 LEU D O 1
ATOM 3523 N N . ARG D 1 133 ? 15.383 100.155 17.163 1.00 11.36 111 ARG D N 1
ATOM 3524 C CA . ARG D 1 133 ? 15.992 101.118 16.277 1.00 11.80 111 ARG D CA 1
ATOM 3525 C C . ARG D 1 133 ? 17.511 100.913 16.391 1.00 11.65 111 ARG D C 1
ATOM 3526 O O . ARG D 1 133 ? 18.055 100.785 17.500 1.00 10.09 111 ARG D O 1
ATOM 3534 N N . ASP D 1 134 ? 18.136 100.802 15.233 1.00 11.68 112 ASP D N 1
ATOM 3535 C CA . ASP D 1 134 ? 19.567 100.776 15.130 1.00 12.67 112 ASP D CA 1
ATOM 3536 C C . ASP D 1 134 ? 20.182 102.165 15.432 1.00 13.07 112 ASP D C 1
ATOM 3537 O O . ASP D 1 134 ? 19.457 103.119 15.778 1.00 11.48 112 ASP D O 1
ATOM 3542 N N . PRO D 1 135 ? 21.508 102.265 15.412 1.00 13.69 113 PRO D N 1
ATOM 3543 C CA . PRO D 1 135 ? 22.067 103.519 15.856 1.00 14.11 113 PRO D CA 1
ATOM 3544 C C . PRO D 1 135 ? 21.708 104.683 14.968 1.00 15.40 113 PRO D C 1
ATOM 3545 O O . PRO D 1 135 ? 21.775 105.797 15.458 1.00 15.69 113 PRO D O 1
ATOM 3549 N N . ASP D 1 136 ? 21.318 104.449 13.700 1.00 13.83 114 ASP D N 1
ATOM 3550 C CA . ASP D 1 136 ? 20.830 105.541 12.808 1.00 15.83 114 ASP D CA 1
ATOM 3551 C C . ASP D 1 136 ? 19.317 105.701 12.819 1.00 16.61 114 ASP D C 1
ATOM 3552 O O . ASP D 1 136 ? 18.777 106.508 12.075 1.00 16.74 114 ASP D O 1
ATOM 3557 N N . GLY D 1 137 ? 18.610 104.939 13.643 1.00 15.14 115 GLY D N 1
ATOM 3558 C CA . GLY D 1 137 ? 17.144 105.029 13.642 1.00 15.07 115 GLY D CA 1
ATOM 3559 C C . GLY D 1 137 ? 16.465 104.092 12.626 1.00 15.54 115 GLY D C 1
ATOM 3560 O O . GLY D 1 137 ? 15.228 104.138 12.461 1.00 15.23 115 GLY D O 1
ATOM 3561 N N . ASN D 1 138 ? 17.233 103.252 11.937 1.00 13.89 116 ASN D N 1
ATOM 3562 C CA . ASN D 1 138 ? 16.625 102.243 11.066 1.00 14.32 116 ASN D CA 1
ATOM 3563 C C . ASN D 1 138 ? 15.826 101.247 11.927 1.00 15.47 116 ASN D C 1
ATOM 3564 O O . ASN D 1 138 ? 16.345 100.769 12.940 1.00 14.47 116 ASN D O 1
ATOM 3569 N N . LYS D 1 139 ? 14.565 100.978 11.554 1.00 14.31 117 LYS D N 1
ATOM 3570 C CA . LYS D 1 139 ? 13.717 100.142 12.331 1.00 14.67 117 LYS D CA 1
ATOM 3571 C C . LYS D 1 139 ? 13.918 98.708 11.889 1.00 15.18 117 LYS D C 1
ATOM 3572 O O . LYS D 1 139 ? 13.819 98.385 10.712 1.00 14.60 117 LYS D O 1
ATOM 3578 N N . ILE D 1 140 ? 14.223 97.829 12.847 1.00 14.55 118 ILE D N 1
ATOM 3579 C CA . ILE D 1 140 ? 14.543 96.424 12.545 1.00 14.28 118 ILE D CA 1
ATOM 3580 C C . ILE D 1 140 ? 13.783 95.550 13.528 1.00 13.68 118 ILE D C 1
ATOM 3581 O O . ILE D 1 140 ? 13.302 96.038 14.576 1.00 13.31 118 ILE D O 1
ATOM 3586 N N . CYS D 1 141 ? 13.716 94.271 13.213 1.00 12.86 119 CYS D N 1
ATOM 3587 C CA . CYS D 1 141 ? 12.846 93.375 13.917 1.00 16.91 119 CYS D CA 1
ATOM 3588 C C . CYS D 1 141 ? 13.521 91.999 13.881 1.00 14.93 119 CYS D C 1
ATOM 3589 O O . CYS D 1 141 ? 14.111 91.675 12.872 1.00 15.17 119 CYS D O 1
ATOM 3592 N N . ALA D 1 142 ? 13.427 91.210 14.947 1.00 14.53 120 ALA D N 1
ATOM 3593 C CA . ALA D 1 142 ? 13.652 89.756 14.831 1.00 14.83 120 ALA D CA 1
ATOM 3594 C C . ALA D 1 142 ? 12.291 89.054 14.960 1.00 15.19 120 ALA D C 1
ATOM 3595 O O . ALA D 1 142 ? 11.493 89.403 15.820 1.00 15.27 120 ALA D O 1
ATOM 3597 N N . LEU D 1 143 ? 12.045 88.073 14.112 1.00 14.87 121 LEU D N 1
ATOM 3598 C CA . LEU D 1 143 ? 10.756 87.420 14.013 1.00 15.88 121 LEU D CA 1
ATOM 3599 C C . LEU D 1 143 ? 10.956 85.891 14.049 1.00 14.73 121 LEU D C 1
ATOM 3600 O O . LEU D 1 143 ? 11.754 85.365 13.305 1.00 15.76 121 LEU D O 1
ATOM 3605 N N . HIS D 1 144 ? 10.192 85.210 14.889 1.00 15.56 122 HIS D N 1
ATOM 3606 C CA . HIS D 1 144 ? 10.154 83.755 14.945 1.00 17.34 122 HIS D CA 1
ATOM 3607 C C . HIS D 1 144 ? 8.716 83.271 14.764 1.00 20.06 122 HIS D C 1
ATOM 3608 O O . HIS D 1 144 ? 7.847 83.760 15.452 1.00 19.99 122 HIS D O 1
ATOM 3615 N N . ARG D 1 145 ? 8.498 82.332 13.865 1.00 23.42 123 ARG D N 1
ATOM 3616 C CA . ARG D 1 145 ? 7.168 81.743 13.661 1.00 35.31 123 ARG D CA 1
ATOM 3617 C C . ARG D 1 145 ? 7.125 80.333 14.307 1.00 33.25 123 ARG D C 1
ATOM 3618 O O . ARG D 1 145 ? 7.737 79.434 13.792 1.00 30.48 123 ARG D O 1
ATOM 3626 N N . PRO D 1 146 ? 6.456 80.163 15.454 1.00 37.93 124 PRO D N 1
ATOM 3627 C CA . PRO D 1 146 ? 6.533 78.828 16.152 1.00 43.88 124 PRO D CA 1
ATOM 3628 C C . PRO D 1 146 ? 5.624 77.749 15.567 1.00 41.86 124 PRO D C 1
ATOM 3629 O O . PRO D 1 146 ? 5.133 77.949 14.466 1.00 41.68 124 PRO D O 1
#

Secondary structure (DSSP, 8-state):
---B--B-S-HHHHHHHHHHHHHTTT----EE-SSEEEEEETTEEEEEE--TTSSPP---TT--EEEE-SSHHHHHHHHHHHHHTT-EE-SSPSEE---EEEEEE-TT--EEEEEE--/---B--B-S-HHHHHHHHHHHHHTTTPPPPEE-SSEEEEEETTEEEEEE--TTSSPP-PPTT--EEEE-SSHHHHHHHHHHHHTTT-EE-SSPSEEE--TTS-EEEEEEE-TT--EEEEEE-/---B--B-S-HHHHHHHHHHHHHTTTPPPPEE-SSEEEEEETTEEEEEE--TTSSPP---TT--EEEE-SSHHHHHHHHHHHHHTT-EE-SSPSEEE--EEEEEEE-TT--EEEEEE--/---B--B-S-HHHHHHHHHHHHHTTTPPPPEE-SSEEEEEETTEEEEEE--TTSSPP-PPTT--EEEE-SSHHHHHHHHHHHHHTT-EE-SSPSEEEE-SSSEEEEEEEE-TT--EEEEEE--

Nearest PDB structures (foldseek):
  4qb5-assembly1_A  TM=1.009E+00  e=4.105E-27  Rhodoferax ferrireducens T118
  4qb5-assembly1_C  TM=1.000E+00  e=1.749E-24  Rhodoferax ferrireducens T118
  4qb5-assembly2_B  TM=1.001E+00  e=4.850E-24  Rhodoferax ferrireducens T118
  4pav-assembly1_A  TM=7.826E-01  e=3.779E-09  Staphylococcus aureus
  1u6l-assembly1_B  TM=7.135E-01  e=3.432E-05  Pseudomonas aeruginosa PAO1

Solvent-accessible surface area: 21315 Å² total

Sequence (482 aa):
SFSHVVGVNDLEVSKKFYDALLGTLGIGPGVANKSRYFYRSPAGTFGITTPINGQPATHGNGSTLGFAAQSPEQCDAFHAAGIANGGTTCEEPPGFRDLYLAYLRDPDGNKICALHRPSFSHVVGVNDLEVSKKFYDALLGTLGIGPGVANKSRYFYRSPAGTFGITTPINGQPATHGNGSTLGFAAQSPEQCDAFHAAGIANGGTTCEEPPGFRDGAVGKLYLAYLRDPDGNKICALHRSFSHVVGVNDLEVSKKFYDALLGTLGIGPGVANKSRYFYRSPAGTFGITTPINGQPATHGNGSTLGFAAQSPEQCDAFHAAGIANGGTTCEEPPGFRDKLYLAYLRDPDGNKICALHRPSFSHVVGVNDLEVSKKFYDALLGTLGIGPGVANKSRYFYRSPAGTFGITTPINGQPATHGNGSTLGFAAQSPEQCDAFHAAGIANGGTTCEEPPGFRDGAVGKLYLAYLRDPDGNKICALHRP

B-factor: mean 24.79, std 13.36, range [10.09, 115.54]

Organism: Albidiferax ferrireducens (strain ATCC BAA-621 / DSM 15236 / T118) (NCBI:txid338969)

Foldseek 3Di:
DPAEEFEAQDAVLQLQLCCQLCVLQVWDSFDDDPQKTWIDDPRYIYMYGHDPVNDHTAADVVDEAEAEHADLVSQVSSQVRNVVRQKAADPDDFDDDCWTKGWIAHNRGHIYMYTYDD/DPAEDFEAADLVLQQQLCCQLCVLQVFHGFDDDPQKTWGDDPRYIYMYGHDPVPDGTAADVVDEAEDEHADLVSQLSNQVSNVVRQKAADDDAFAWDCPVVGIKTKGWIAHNRRHIYMYIYD/DPQEEFEDPDAVLQQQLCCQQCVLQVFHGFDDDPQKTWGDDPRYIYMYGHDPVNDHTAEDVVDEAEAEHADLVSQVSNLVSNVVRQKAFDDDAWDADPHKTKGWIAHNRRHIYIYIYDD/DPAEEFEDQDAVLQQQLCCQLCVLQVFHGFDDDVQKTWGDDPGYIYMYGHDPVNDHTAADVPDEAEAEHADLVSQVSSQVSNCVRAWAADPDAWDWDQDVQGIKTKGWIQHNRGHIYMYIYDD

CATH classification: 3.10.180.10